Protein AF-A0A0F5JYN5-F1 (afdb_monomer_lite)

Organism: NCBI:txid28092

pLDDT: mean 72.61, std 25.74, range [27.5, 98.75]

InterPro domains:
  IPR032466 Metal-dependent hydrolase [SSF51556] (352-602)

Structure (mmCIF, N/CA/C/O backbone):
data_AF-A0A0F5JYN5-F1
#
_entry.id   AF-A0A0F5JYN5-F1
#
loop_
_atom_site.group_PDB
_atom_site.id
_atom_site.type_symbol
_atom_site.label_atom_id
_atom_site.label_alt_id
_atom_site.label_comp_id
_atom_site.label_asym_id
_atom_site.label_entity_id
_atom_site.label_seq_id
_atom_site.pdbx_PDB_ins_code
_atom_site.Cartn_x
_atom_site.Cartn_y
_atom_site.Cartn_z
_atom_site.occupancy
_atom_site.B_iso_or_equiv
_atom_site.auth_seq_id
_atom_site.auth_comp_id
_atom_site.auth_asym_id
_atom_site.auth_atom_id
_atom_site.pdbx_PDB_model_num
ATOM 1 N N . MET A 1 1 ? -49.244 7.579 23.913 1.00 41.03 1 MET A N 1
ATOM 2 C CA . MET A 1 1 ? -48.327 8.165 24.917 1.00 41.03 1 MET A CA 1
ATOM 3 C C . MET A 1 1 ? -47.803 9.490 24.381 1.00 41.03 1 MET A C 1
ATOM 5 O O . MET A 1 1 ? -47.460 9.517 23.202 1.00 41.03 1 MET A O 1
ATOM 9 N N . PRO A 1 2 ? -47.861 10.590 25.153 1.00 41.78 2 PRO A N 1
ATOM 10 C CA . PRO A 1 2 ? -47.891 11.929 24.580 1.00 41.78 2 PRO A CA 1
ATOM 11 C C . PRO A 1 2 ? -46.562 12.695 24.645 1.00 41.78 2 PRO A C 1
ATOM 13 O O . PRO A 1 2 ? -45.692 12.461 25.478 1.00 41.78 2 PRO A O 1
ATOM 16 N N . ARG A 1 3 ? -46.496 13.661 23.725 1.00 39.25 3 ARG A N 1
ATOM 17 C CA . ARG A 1 3 ? -45.529 14.746 23.528 1.00 39.25 3 ARG A CA 1
ATOM 18 C C . ARG A 1 3 ? -45.316 15.572 24.810 1.00 39.25 3 ARG A C 1
ATOM 20 O O . ARG A 1 3 ? -46.215 16.316 25.185 1.00 39.25 3 ARG A O 1
ATOM 27 N N . ALA A 1 4 ? -44.139 15.489 25.439 1.00 36.19 4 ALA A N 1
ATOM 28 C CA . ALA A 1 4 ? -43.775 16.363 26.569 1.00 36.19 4 ALA A CA 1
ATOM 29 C C . ALA A 1 4 ? -42.254 16.536 26.814 1.00 36.19 4 ALA A C 1
ATOM 31 O O . ALA A 1 4 ? -41.849 16.733 27.952 1.00 36.19 4 ALA A O 1
ATOM 32 N N . TRP A 1 5 ? -41.395 16.485 25.785 1.00 35.19 5 TRP A N 1
ATOM 33 C CA . TRP A 1 5 ? -39.931 16.611 25.981 1.00 35.19 5 TRP A CA 1
ATOM 34 C C . TRP A 1 5 ? -39.220 17.698 25.158 1.00 35.19 5 TRP A C 1
ATOM 36 O O . TRP A 1 5 ? -37.997 17.753 25.151 1.00 35.19 5 TRP A O 1
ATOM 46 N N . LEU A 1 6 ? -39.951 18.628 24.527 1.00 33.38 6 LEU A N 1
ATOM 47 C CA . LEU A 1 6 ? -39.333 19.715 23.741 1.00 33.38 6 LEU A CA 1
ATOM 48 C C . LEU A 1 6 ? -39.354 21.112 24.393 1.00 33.38 6 LEU A C 1
ATOM 50 O O . LEU A 1 6 ? -38.945 22.079 23.758 1.00 33.38 6 LEU A O 1
ATOM 54 N N . ALA A 1 7 ? -39.789 21.246 25.650 1.00 34.06 7 ALA A N 1
ATOM 55 C CA . ALA A 1 7 ? -39.958 22.557 26.296 1.00 34.06 7 ALA A CA 1
ATOM 56 C C . ALA A 1 7 ? -38.874 22.938 27.329 1.00 34.06 7 ALA A C 1
ATOM 58 O O . ALA A 1 7 ? -38.901 24.055 27.836 1.00 34.06 7 ALA A O 1
ATOM 59 N N . VAL A 1 8 ? -37.898 22.070 27.626 1.00 37.28 8 VAL A N 1
ATOM 60 C CA . VAL A 1 8 ? -36.888 22.336 28.680 1.00 37.28 8 VAL A CA 1
ATOM 61 C C . VAL A 1 8 ? -35.520 22.769 28.120 1.00 37.28 8 VAL A C 1
ATOM 63 O O . VAL A 1 8 ? -34.745 23.411 28.818 1.00 37.28 8 VAL A O 1
ATOM 66 N N . ALA A 1 9 ? -35.244 22.561 26.829 1.00 33.84 9 ALA A N 1
ATOM 67 C CA . ALA A 1 9 ? -33.929 22.855 26.238 1.00 33.84 9 ALA A CA 1
ATOM 68 C C . ALA A 1 9 ? -33.744 24.290 25.688 1.00 33.84 9 ALA A C 1
ATOM 70 O O . ALA A 1 9 ? -32.708 24.590 25.104 1.00 33.84 9 ALA A O 1
ATOM 71 N N . ARG A 1 10 ? -34.713 25.204 25.857 1.00 33.94 10 ARG A N 1
ATOM 72 C CA . ARG A 1 10 ? -34.653 26.572 25.284 1.00 33.94 10 ARG A CA 1
ATOM 73 C C . ARG A 1 10 ? -34.432 27.710 26.288 1.00 33.94 10 ARG A C 1
ATOM 75 O O . ARG A 1 10 ? -34.607 28.868 25.928 1.00 33.94 10 ARG A O 1
ATOM 82 N N . ARG A 1 11 ? -34.022 27.422 27.530 1.00 31.64 11 ARG A N 1
ATOM 83 C CA . ARG A 1 11 ? -33.855 28.457 28.576 1.00 31.64 11 ARG A CA 1
ATOM 84 C C . ARG A 1 11 ? -32.446 28.614 29.164 1.00 31.64 11 ARG A C 1
ATOM 86 O O . ARG A 1 11 ? -32.317 29.251 30.199 1.00 31.64 11 ARG A O 1
ATOM 93 N N . ALA A 1 12 ? -31.409 28.094 28.502 1.00 33.03 12 ALA A N 1
ATOM 94 C CA . ALA A 1 12 ? -30.018 28.188 28.977 1.00 33.03 12 ALA A CA 1
ATOM 95 C C . ALA A 1 12 ? -29.054 28.978 28.062 1.00 33.03 12 ALA A C 1
ATOM 97 O O . ALA A 1 12 ? -27.870 29.051 28.359 1.00 33.03 12 ALA A O 1
ATOM 98 N N . TYR A 1 13 ? -29.534 29.611 26.987 1.00 31.55 13 TYR A N 1
ATOM 99 C CA . TYR A 1 13 ? -28.702 30.434 26.094 1.00 31.55 13 TYR A CA 1
ATOM 100 C C . TYR A 1 13 ? -29.310 31.827 25.916 1.00 31.55 13 TYR A C 1
ATOM 102 O O . TYR A 1 13 ? -29.898 32.127 24.882 1.00 31.55 13 TYR A O 1
ATOM 110 N N . ALA A 1 14 ? -29.229 32.663 26.954 1.00 34.47 14 ALA A N 1
ATOM 111 C CA . ALA A 1 14 ? -29.527 34.093 26.849 1.00 34.47 14 ALA A CA 1
ATOM 112 C C . ALA A 1 14 ? -29.000 34.887 28.059 1.00 34.47 14 ALA A C 1
ATOM 114 O O . ALA A 1 14 ? -29.794 35.478 28.782 1.00 34.47 14 ALA A O 1
ATOM 115 N N . THR A 1 15 ? -27.680 34.930 28.271 1.00 31.70 15 THR A N 1
ATOM 116 C CA . THR A 1 15 ? -27.050 36.017 29.049 1.00 31.70 15 THR A CA 1
ATOM 117 C C . THR A 1 15 ? -25.537 36.041 28.836 1.00 31.70 15 THR A C 1
ATOM 119 O O . THR A 1 15 ? -24.828 35.223 29.408 1.00 31.70 15 THR A O 1
ATOM 122 N N . ALA A 1 16 ? -25.076 36.976 27.998 1.00 30.36 16 ALA A N 1
ATOM 123 C CA . ALA A 1 16 ? -23.826 37.751 28.101 1.00 30.36 16 ALA A CA 1
ATOM 124 C C . ALA A 1 16 ? -23.406 38.231 26.700 1.00 30.36 16 ALA A C 1
ATOM 126 O O . ALA A 1 16 ? -22.557 37.639 26.044 1.00 30.36 16 ALA A O 1
ATOM 127 N N . VAL A 1 17 ? -24.022 39.321 26.239 1.00 31.61 17 VAL A N 1
ATOM 128 C CA . VAL A 1 17 ? -23.452 40.171 25.188 1.00 31.61 17 VAL A CA 1
ATOM 129 C C . VAL A 1 17 ? -23.058 41.471 25.877 1.00 31.61 17 VAL A C 1
ATOM 131 O O . VAL A 1 17 ? -23.923 42.189 26.374 1.00 31.61 17 VAL A O 1
ATOM 134 N N . VAL A 1 18 ? -21.757 41.745 25.935 1.00 33.84 18 VAL A N 1
ATOM 135 C CA . VAL A 1 18 ? -21.188 43.055 26.280 1.00 33.84 18 VAL A CA 1
ATOM 136 C C . VAL A 1 18 ? -20.337 43.482 25.078 1.00 33.84 18 VAL A C 1
ATOM 138 O O . VAL A 1 18 ? -19.589 42.650 24.561 1.00 33.84 18 VAL A O 1
ATOM 141 N N . PRO A 1 19 ? -20.470 44.722 24.577 1.00 37.53 19 PRO A N 1
ATOM 142 C CA . PRO A 1 19 ? -19.795 45.153 23.359 1.00 37.53 19 PRO A CA 1
ATOM 143 C C . PRO A 1 19 ? -18.323 45.494 23.627 1.00 37.53 19 PRO A C 1
ATOM 145 O O . PRO A 1 19 ? -18.004 46.169 24.604 1.00 37.53 19 PRO A O 1
ATOM 148 N N . LEU A 1 20 ? -17.430 45.068 22.731 1.00 30.55 20 LEU A N 1
ATOM 149 C CA . LEU A 1 20 ? -16.035 45.510 22.703 1.00 30.55 20 LEU A CA 1
ATOM 150 C C . LEU A 1 20 ? -15.944 46.864 21.989 1.00 30.55 20 LEU A C 1
ATOM 152 O O . LEU A 1 20 ? -16.206 46.960 20.790 1.00 30.55 20 LEU A O 1
ATOM 156 N N . SER A 1 21 ? -15.565 47.903 22.735 1.00 31.53 21 SER A N 1
ATOM 157 C CA . SER A 1 21 ? -15.118 49.184 22.191 1.00 31.53 21 SER A CA 1
ATOM 158 C C . SER A 1 21 ? -13.623 49.134 21.887 1.00 31.53 21 SER A C 1
ATOM 160 O O . SER A 1 21 ? -12.821 48.708 22.716 1.00 31.53 21 SER A O 1
ATOM 162 N N . THR A 1 22 ? -13.253 49.634 20.717 1.00 39.59 22 THR A N 1
ATOM 163 C CA . THR A 1 22 ? -11.879 49.876 20.283 1.00 39.59 22 THR A CA 1
ATOM 164 C C . THR A 1 22 ? -11.252 51.050 21.035 1.00 39.59 22 THR A C 1
ATOM 166 O O . THR A 1 22 ? -11.734 52.177 20.920 1.00 39.59 22 THR A O 1
ATOM 169 N N . SER A 1 23 ? -10.123 50.823 21.700 1.00 29.97 23 SER A N 1
ATOM 170 C CA . SER A 1 23 ? -9.109 51.861 21.901 1.00 29.97 23 SER A CA 1
ATOM 171 C C . SER A 1 23 ? -7.734 51.221 22.048 1.00 29.97 23 SER A C 1
ATOM 173 O O . SER A 1 23 ? -7.504 50.425 22.957 1.00 29.97 23 SER A O 1
ATOM 175 N N . ALA A 1 24 ? -6.842 51.581 21.130 1.00 38.59 24 ALA A N 1
ATOM 176 C CA . ALA A 1 24 ? -5.412 51.375 21.247 1.00 38.59 24 ALA A CA 1
ATOM 177 C C . ALA A 1 24 ? -4.885 52.096 22.494 1.00 38.59 24 ALA A C 1
ATOM 179 O O . ALA A 1 24 ? -5.260 53.244 22.726 1.00 38.59 24 ALA A O 1
ATOM 180 N N . ASN A 1 25 ? -4.028 51.430 23.266 1.00 30.36 25 ASN A N 1
ATOM 181 C CA . ASN A 1 25 ? -2.954 52.075 24.011 1.00 30.36 25 ASN A CA 1
ATOM 182 C C . ASN A 1 25 ? -1.874 51.058 24.397 1.00 30.36 25 ASN A C 1
ATOM 184 O O . ASN A 1 25 ? -2.137 49.881 24.633 1.00 30.36 25 ASN A O 1
ATOM 188 N N . GLU A 1 26 ? -0.661 51.588 24.379 1.00 36.28 26 GLU A N 1
ATOM 189 C CA . GLU A 1 26 ? 0.665 51.015 24.582 1.00 36.28 26 GLU A CA 1
ATOM 190 C C . GLU A 1 26 ? 0.765 50.003 25.737 1.00 36.28 26 GLU A C 1
ATOM 192 O O . GLU A 1 26 ? 0.275 50.245 26.841 1.00 36.28 26 GLU A O 1
ATOM 197 N N . MET A 1 27 ? 1.465 48.886 25.496 1.00 30.45 27 MET A N 1
ATOM 198 C CA . MET A 1 27 ? 1.928 47.984 26.556 1.00 30.45 27 MET A CA 1
ATOM 199 C C . MET A 1 27 ? 3.419 48.216 26.848 1.00 30.45 27 MET A C 1
ATOM 201 O O . MET A 1 27 ? 4.214 48.271 25.907 1.00 30.45 27 MET A O 1
ATOM 205 N N . PRO A 1 28 ? 3.816 48.317 28.130 1.00 32.59 28 PRO A N 1
ATOM 206 C CA . PRO A 1 28 ? 5.208 48.441 28.535 1.00 32.59 28 PRO A CA 1
ATOM 207 C C . PRO A 1 28 ? 5.924 47.083 28.518 1.00 32.59 28 PRO A C 1
ATOM 209 O O . PRO A 1 28 ? 5.361 46.045 28.869 1.00 32.59 28 PRO A O 1
ATOM 212 N N . SER A 1 29 ? 7.199 47.119 28.136 1.00 33.44 29 SER A N 1
ATOM 213 C CA . SER A 1 29 ? 8.157 46.020 28.240 1.00 33.44 29 SER A CA 1
ATOM 214 C C . SER A 1 29 ? 8.358 45.610 29.701 1.00 33.44 29 SER A C 1
ATOM 216 O O . SER A 1 29 ? 8.851 46.412 30.495 1.00 33.44 29 SER A O 1
ATOM 218 N N . ASN A 1 30 ? 8.035 44.363 30.040 1.00 31.39 30 ASN A N 1
ATOM 219 C CA . ASN A 1 30 ? 8.479 43.743 31.284 1.00 31.39 30 ASN A CA 1
ATOM 220 C C . ASN A 1 30 ? 9.512 42.661 30.972 1.00 31.39 30 ASN A C 1
ATOM 222 O O . ASN A 1 30 ? 9.184 41.594 30.452 1.00 31.39 30 ASN A O 1
ATOM 226 N N . ASP A 1 31 ? 10.757 42.973 31.330 1.00 33.75 31 ASP A N 1
ATOM 227 C CA . ASP A 1 31 ? 11.846 42.024 31.521 1.00 33.75 31 ASP A CA 1
ATOM 228 C C . ASP A 1 31 ? 11.434 40.967 32.547 1.00 33.75 31 ASP A C 1
ATOM 230 O O . ASP A 1 31 ? 11.180 41.269 33.716 1.00 33.75 31 ASP A O 1
ATOM 234 N N . MET A 1 32 ? 11.403 39.708 32.119 1.00 27.91 32 MET A N 1
ATOM 235 C CA . MET A 1 32 ? 11.243 38.571 33.013 1.00 27.91 32 MET A CA 1
ATOM 236 C C . MET A 1 32 ? 12.574 37.823 33.087 1.00 27.91 32 MET A C 1
ATOM 238 O O . MET A 1 32 ? 12.949 37.074 32.187 1.00 27.91 32 MET A O 1
ATOM 242 N N . GLN A 1 33 ? 13.300 38.065 34.180 1.00 30.16 33 GLN A N 1
ATOM 243 C CA . GLN A 1 33 ? 14.500 37.323 34.555 1.00 30.16 33 GLN A CA 1
ATOM 244 C C . GLN A 1 33 ? 14.150 35.847 34.777 1.00 30.16 33 GLN A C 1
ATOM 246 O O . GLN A 1 33 ? 13.391 35.502 35.685 1.00 30.16 33 GLN A O 1
ATOM 251 N N . VAL A 1 34 ? 14.735 34.976 33.958 1.00 30.58 34 VAL A N 1
ATOM 252 C CA . VAL A 1 34 ? 14.704 33.525 34.149 1.00 30.58 34 VAL A CA 1
ATOM 253 C C . VAL A 1 34 ? 15.624 33.184 35.320 1.00 30.58 34 VAL A C 1
ATOM 255 O O . VAL A 1 34 ? 16.827 33.436 35.276 1.00 30.58 34 VAL A O 1
ATOM 258 N N . ARG A 1 35 ? 15.044 32.634 36.392 1.00 29.48 35 ARG A N 1
ATOM 259 C CA . ARG A 1 35 ? 15.797 32.013 37.484 1.00 29.48 35 ARG A CA 1
ATOM 260 C C . ARG A 1 35 ? 16.187 30.601 37.071 1.00 29.48 35 ARG A C 1
ATOM 262 O O . ARG A 1 35 ? 15.329 29.762 36.820 1.00 29.48 35 ARG A O 1
ATOM 269 N N . ASP A 1 36 ? 17.492 30.394 37.038 1.00 30.95 36 ASP A N 1
ATOM 270 C CA . ASP A 1 36 ? 18.176 29.129 36.833 1.00 30.95 36 ASP A CA 1
ATOM 271 C C . ASP A 1 36 ? 17.973 28.236 38.071 1.00 30.95 36 ASP A C 1
ATOM 273 O O . ASP A 1 36 ? 18.431 28.560 39.171 1.00 30.95 36 ASP A O 1
ATOM 277 N N . THR A 1 37 ? 17.221 27.143 37.932 1.00 30.75 37 THR A N 1
ATOM 278 C CA . THR A 1 37 ? 17.113 26.100 38.963 1.00 30.75 37 THR A CA 1
ATOM 279 C C . THR A 1 37 ? 17.838 24.862 38.469 1.00 30.75 37 THR A C 1
ATOM 281 O O . THR A 1 37 ? 17.244 23.985 37.841 1.00 30.75 37 THR A O 1
ATOM 284 N N . GLY A 1 38 ? 19.139 24.814 38.753 1.00 28.91 38 GLY A N 1
ATOM 285 C CA . GLY A 1 38 ? 19.976 23.649 38.523 1.00 28.91 38 GLY A CA 1
ATOM 286 C C . GLY A 1 38 ? 19.460 22.432 39.291 1.00 28.91 38 GLY A C 1
ATOM 287 O O . GLY A 1 38 ? 19.357 22.449 40.517 1.00 28.91 38 GLY A O 1
ATOM 288 N N . VAL A 1 39 ? 19.171 21.363 38.553 1.00 29.72 39 VAL A N 1
ATOM 289 C CA . VAL A 1 39 ? 19.076 20.002 39.083 1.00 29.72 39 VAL A CA 1
ATOM 290 C C . VAL A 1 39 ? 20.110 19.174 38.333 1.00 29.72 39 VAL A C 1
ATOM 292 O O . VAL A 1 39 ? 19.912 18.749 37.198 1.00 29.72 39 VAL A O 1
ATOM 295 N N . GLN A 1 40 ? 21.253 19.018 38.987 1.00 27.50 40 GLN A N 1
ATOM 296 C CA . GLN A 1 40 ? 22.358 18.157 38.602 1.00 27.50 40 GLN A CA 1
ATOM 297 C C . GLN A 1 40 ? 21.971 16.717 38.974 1.00 27.50 40 GLN A C 1
ATOM 299 O O . GLN A 1 40 ? 21.629 16.451 40.125 1.00 27.50 40 GLN A O 1
ATOM 304 N N . THR A 1 41 ? 21.964 15.800 38.006 1.00 32.44 41 THR A N 1
ATOM 305 C CA . THR A 1 41 ? 21.811 14.362 38.275 1.00 32.44 41 THR A CA 1
ATOM 306 C C . THR A 1 41 ? 23.110 13.662 37.909 1.00 32.44 41 THR A C 1
ATOM 308 O O . THR A 1 41 ? 23.412 13.441 36.740 1.00 32.44 41 THR A O 1
ATOM 311 N N . ASP A 1 42 ? 23.893 13.362 38.942 1.00 30.31 42 ASP A N 1
ATOM 312 C CA . ASP A 1 42 ? 25.077 12.519 38.866 1.00 30.31 42 ASP A CA 1
ATOM 313 C C . ASP A 1 42 ? 24.638 11.052 38.745 1.00 30.31 42 ASP A C 1
ATOM 315 O O . ASP A 1 42 ? 24.025 10.497 39.656 1.00 30.31 42 ASP A O 1
ATOM 319 N N . TRP A 1 43 ? 24.976 10.416 37.624 1.00 28.52 43 TRP A N 1
ATOM 320 C CA . TRP A 1 43 ? 25.012 8.960 37.490 1.00 28.52 43 TRP A CA 1
ATOM 321 C C . TRP A 1 43 ? 26.397 8.564 36.984 1.00 28.52 43 TRP A C 1
ATOM 323 O O . TRP A 1 43 ? 26.666 8.552 35.785 1.00 28.52 43 TRP A O 1
ATOM 333 N N . HIS A 1 44 ? 27.280 8.234 37.920 1.00 29.02 44 HIS A N 1
ATOM 334 C CA . HIS A 1 44 ? 28.488 7.469 37.656 1.00 29.02 44 HIS A CA 1
ATOM 335 C C . HIS A 1 44 ? 28.501 6.277 38.604 1.00 29.02 44 HIS A C 1
ATOM 337 O O . HIS A 1 44 ? 28.547 6.466 39.812 1.00 29.02 44 HIS A O 1
ATOM 343 N N . ASP A 1 45 ? 28.518 5.073 38.039 1.00 31.44 45 ASP A N 1
ATOM 344 C CA . ASP A 1 45 ? 29.188 3.938 38.663 1.00 31.44 45 ASP A CA 1
ATOM 345 C C . ASP A 1 45 ? 29.991 3.167 37.598 1.00 31.44 45 ASP A C 1
ATOM 347 O O . ASP A 1 45 ? 29.577 3.115 36.433 1.00 31.44 45 ASP A O 1
ATOM 351 N N . PRO A 1 46 ? 31.171 2.625 37.954 1.00 38.84 46 PRO A N 1
ATOM 352 C CA . PRO A 1 46 ? 32.176 2.165 37.004 1.00 38.84 46 PRO A CA 1
ATOM 353 C C . PRO A 1 46 ? 32.070 0.662 36.704 1.00 38.84 46 PRO A C 1
ATOM 355 O O . PRO A 1 46 ? 31.744 -0.153 37.567 1.00 38.84 46 PRO A O 1
ATOM 358 N N . LEU A 1 47 ? 32.434 0.275 35.479 1.00 35.38 47 LEU A N 1
ATOM 359 C CA . LEU A 1 47 ? 32.661 -1.124 35.106 1.00 35.38 47 LEU A CA 1
ATOM 360 C C . LEU A 1 47 ? 34.038 -1.606 35.609 1.00 35.38 47 LEU A C 1
ATOM 362 O O . LEU A 1 47 ? 35.002 -0.836 35.561 1.00 35.38 47 LEU A O 1
ATOM 366 N N . PRO A 1 48 ? 34.174 -2.869 36.058 1.00 39.34 48 PRO A N 1
ATOM 367 C CA . PRO A 1 48 ? 35.438 -3.390 36.560 1.00 39.34 48 PRO A CA 1
ATOM 368 C C . PRO A 1 48 ? 36.379 -3.785 35.415 1.00 39.34 48 PRO A C 1
ATOM 370 O O . PRO A 1 48 ? 35.995 -4.463 34.462 1.00 39.34 48 PRO A O 1
ATOM 373 N N . GLY A 1 49 ? 37.637 -3.363 35.547 1.00 30.86 49 GLY A N 1
ATOM 374 C CA . GLY A 1 49 ? 38.722 -3.664 34.621 1.00 30.86 49 GLY A CA 1
ATOM 375 C C . GLY A 1 49 ? 39.196 -5.116 34.692 1.00 30.86 49 GLY A C 1
ATOM 376 O O . GLY A 1 49 ? 39.366 -5.686 35.770 1.00 30.86 49 GLY A O 1
ATOM 377 N N . GLY A 1 50 ? 39.465 -5.684 33.518 1.00 30.66 50 GLY A N 1
ATOM 378 C CA . GLY A 1 50 ? 40.192 -6.934 33.333 1.00 30.66 50 GLY A CA 1
ATOM 379 C C . GLY A 1 50 ? 41.417 -6.690 32.457 1.00 30.66 50 GLY A C 1
ATOM 380 O O . GLY A 1 50 ? 41.285 -6.362 31.282 1.00 30.66 50 GLY A O 1
ATOM 381 N N . ASN A 1 51 ? 42.601 -6.837 33.052 1.00 35.03 51 ASN A N 1
ATOM 382 C CA . ASN A 1 51 ? 43.895 -6.840 32.375 1.00 35.03 51 ASN A CA 1
ATOM 383 C C . ASN A 1 51 ? 44.013 -8.040 31.425 1.00 35.03 51 ASN A C 1
ATOM 385 O O . ASN A 1 51 ? 43.810 -9.176 31.853 1.00 35.03 51 ASN A O 1
ATOM 389 N N . ALA A 1 52 ? 44.476 -7.808 30.199 1.00 33.75 52 ALA A N 1
ATOM 390 C CA . ALA A 1 52 ? 45.169 -8.827 29.422 1.00 33.75 52 ALA A CA 1
ATOM 391 C C . ALA A 1 52 ? 46.258 -8.174 28.561 1.00 33.75 52 ALA A C 1
ATOM 393 O O . ALA A 1 52 ? 46.020 -7.253 27.787 1.00 33.75 52 ALA A O 1
ATOM 394 N N . SER A 1 53 ? 47.465 -8.660 28.798 1.00 32.72 53 SER A N 1
ATOM 395 C CA . SER A 1 53 ? 48.765 -8.317 28.240 1.00 32.72 53 SER A CA 1
ATOM 396 C C . SER A 1 53 ? 48.903 -8.568 26.734 1.00 32.72 53 SER A C 1
ATOM 398 O O . SER A 1 53 ? 48.412 -9.575 26.225 1.00 32.72 53 SER A O 1
ATOM 400 N N . GLU A 1 54 ? 49.680 -7.710 26.064 1.00 37.38 54 GLU A N 1
ATOM 401 C CA . GLU A 1 54 ? 50.343 -8.004 24.782 1.00 37.38 54 GLU A CA 1
ATOM 402 C C . GLU A 1 54 ? 51.274 -9.235 24.909 1.00 37.38 54 GLU A C 1
ATOM 404 O O . GLU A 1 54 ? 51.704 -9.562 26.023 1.00 37.38 54 GLU A O 1
ATOM 409 N N . PRO A 1 55 ? 51.631 -9.920 23.801 1.00 47.06 55 PRO A N 1
ATOM 410 C CA . PRO A 1 55 ? 52.780 -9.455 23.008 1.00 47.06 55 PRO A CA 1
ATOM 411 C C . PRO A 1 55 ? 52.715 -9.753 21.493 1.00 47.06 55 PRO A C 1
ATOM 413 O O . PRO A 1 55 ? 52.083 -10.704 21.042 1.00 47.06 55 PRO A O 1
ATOM 416 N N . GLY A 1 56 ? 53.547 -9.033 20.733 1.00 30.86 56 GLY A N 1
ATOM 417 C CA . GLY A 1 56 ? 54.419 -9.696 19.754 1.00 30.86 56 GLY A CA 1
ATOM 418 C C . GLY A 1 56 ? 54.192 -9.381 18.277 1.00 30.86 56 GLY A C 1
ATOM 419 O O . GLY A 1 56 ? 53.436 -10.048 17.582 1.00 30.86 56 GLY A O 1
ATOM 420 N N . SER A 1 57 ? 54.986 -8.438 17.775 1.00 36.03 57 SER A N 1
ATOM 421 C CA . SER A 1 57 ? 55.319 -8.250 16.363 1.00 36.03 57 SER A CA 1
ATOM 422 C C . SER A 1 57 ? 56.141 -9.419 15.797 1.00 36.03 57 SER A C 1
ATOM 424 O O . SER A 1 57 ? 57.200 -9.720 16.349 1.00 36.03 57 SER A O 1
ATOM 426 N N . VAL A 1 58 ? 55.753 -9.978 14.644 1.00 34.69 58 VAL A N 1
ATOM 427 C CA . VAL A 1 58 ? 56.672 -10.673 13.719 1.00 34.69 58 VAL A CA 1
ATOM 428 C C . VAL A 1 58 ? 56.269 -10.376 12.271 1.00 34.69 58 VAL A C 1
ATOM 430 O O . VAL A 1 58 ? 55.120 -10.541 11.870 1.00 34.69 58 VAL A O 1
ATOM 433 N N . THR A 1 59 ? 57.247 -9.915 11.499 1.00 36.97 59 THR A N 1
ATOM 434 C CA . THR A 1 59 ? 57.243 -9.691 10.051 1.00 36.97 59 THR A CA 1
ATOM 435 C C . THR A 1 59 ? 57.576 -10.982 9.287 1.00 36.97 59 THR A C 1
ATOM 437 O O . THR A 1 59 ? 58.410 -11.745 9.758 1.00 36.97 59 THR A O 1
ATOM 440 N N . GLN A 1 60 ? 56.986 -11.192 8.095 1.00 32.75 60 GLN A N 1
ATOM 441 C CA . GLN A 1 60 ? 57.653 -11.575 6.822 1.00 32.75 60 GLN A CA 1
ATOM 442 C C . GLN A 1 60 ? 56.681 -12.160 5.764 1.00 32.75 60 GLN A C 1
ATOM 444 O O . GLN A 1 60 ? 56.126 -13.239 5.918 1.00 32.75 60 GLN A O 1
ATOM 449 N N . SER A 1 61 ? 56.511 -11.389 4.683 1.00 33.22 61 SER A N 1
ATOM 450 C CA . SER A 1 61 ? 56.587 -11.720 3.240 1.00 33.22 61 SER A CA 1
ATOM 451 C C . SER A 1 61 ? 56.256 -13.113 2.646 1.00 33.22 61 SER A C 1
ATOM 453 O O . SER A 1 61 ? 56.855 -14.117 3.016 1.00 33.22 61 SER A O 1
ATOM 455 N N . ALA A 1 62 ? 55.537 -13.030 1.503 1.00 34.31 62 ALA A N 1
ATOM 456 C CA . ALA A 1 62 ? 55.635 -13.799 0.231 1.00 34.31 62 ALA A CA 1
ATOM 457 C C . ALA A 1 62 ? 54.438 -14.739 -0.137 1.00 34.31 62 ALA A C 1
ATOM 459 O O . ALA A 1 62 ? 53.608 -15.025 0.722 1.00 34.31 62 ALA A O 1
ATOM 460 N N . PRO A 1 63 ? 54.224 -15.091 -1.431 1.00 44.38 63 PRO A N 1
ATOM 461 C CA . PRO A 1 63 ? 52.976 -14.829 -2.159 1.00 44.38 63 PRO A CA 1
ATOM 462 C C . PRO A 1 63 ? 52.110 -16.080 -2.407 1.00 44.38 63 PRO A C 1
ATOM 464 O O . PRO A 1 63 ? 52.598 -17.207 -2.424 1.00 44.38 63 PRO A O 1
ATOM 467 N N . ARG A 1 64 ? 50.806 -15.873 -2.641 1.00 33.22 64 ARG A N 1
ATOM 468 C CA . ARG A 1 64 ? 49.857 -16.924 -3.042 1.00 33.22 64 ARG A CA 1
ATOM 469 C C . ARG A 1 64 ? 49.658 -16.917 -4.555 1.00 33.22 64 ARG A C 1
ATOM 471 O O . ARG A 1 64 ? 49.003 -16.020 -5.075 1.00 33.22 64 ARG A O 1
ATOM 478 N N . ASP A 1 65 ? 50.151 -17.966 -5.200 1.00 39.31 65 ASP A N 1
ATOM 479 C CA . ASP A 1 65 ? 49.739 -18.405 -6.531 1.00 39.31 65 ASP A CA 1
ATOM 480 C C . ASP A 1 65 ? 48.982 -19.741 -6.445 1.00 39.31 65 ASP A C 1
ATOM 482 O O . ASP A 1 65 ? 49.176 -20.528 -5.519 1.00 39.31 65 ASP A O 1
ATOM 486 N N . ALA A 1 66 ? 48.178 -19.978 -7.486 1.00 33.31 66 ALA A N 1
ATOM 487 C CA . ALA A 1 66 ? 47.509 -21.220 -7.894 1.00 33.31 66 ALA A CA 1
ATOM 488 C C . ALA A 1 66 ? 46.140 -21.565 -7.261 1.00 33.31 66 ALA A C 1
ATOM 490 O O . ALA A 1 66 ? 46.013 -22.191 -6.210 1.00 33.31 66 ALA A O 1
ATOM 491 N N . ARG A 1 67 ? 45.089 -21.242 -8.032 1.00 40.34 67 ARG A N 1
ATOM 492 C CA . ARG A 1 67 ? 43.787 -21.932 -8.037 1.00 40.34 67 ARG A CA 1
ATOM 493 C C . ARG A 1 67 ? 43.949 -23.362 -8.578 1.00 40.34 67 ARG A C 1
ATOM 495 O O . ARG A 1 67 ? 44.692 -23.535 -9.544 1.00 40.34 67 ARG A O 1
ATOM 502 N N . PRO A 1 68 ? 43.140 -24.330 -8.118 1.00 41.28 68 PRO A N 1
ATOM 503 C CA . PRO A 1 68 ? 42.765 -25.472 -8.939 1.00 41.28 68 PRO A CA 1
ATOM 504 C C . PRO A 1 68 ? 41.274 -25.446 -9.313 1.00 41.28 68 PRO A C 1
ATOM 506 O O . PRO A 1 68 ? 40.400 -25.145 -8.501 1.00 41.28 68 PRO A O 1
ATOM 509 N N . SER A 1 69 ? 41.021 -25.765 -10.581 1.00 38.56 69 SER A N 1
ATOM 510 C CA . SER A 1 69 ? 39.717 -26.011 -11.210 1.00 38.56 69 SER A CA 1
ATOM 511 C C . SER A 1 69 ? 39.001 -27.251 -10.634 1.00 38.56 69 SER A C 1
ATOM 513 O O . SER A 1 69 ? 39.661 -28.111 -10.046 1.00 38.56 69 SER A O 1
ATOM 515 N N . PRO A 1 70 ? 37.671 -27.388 -10.819 1.00 45.66 70 PRO A N 1
ATOM 516 C CA . PRO A 1 70 ? 36.879 -28.468 -10.225 1.00 45.66 70 PRO A CA 1
ATOM 517 C C . PRO A 1 70 ? 36.938 -29.759 -11.061 1.00 45.66 70 PRO A C 1
ATOM 519 O O . PRO A 1 70 ? 37.106 -29.681 -12.282 1.00 45.66 70 PRO A O 1
ATOM 522 N N . PRO A 1 71 ? 36.749 -30.952 -10.463 1.00 47.94 71 PRO A N 1
ATOM 523 C CA . PRO A 1 71 ? 36.592 -32.172 -11.235 1.00 47.94 71 PRO A CA 1
ATOM 524 C C . PRO A 1 71 ? 35.134 -32.409 -11.646 1.00 47.94 71 PRO A C 1
ATOM 526 O O . PRO A 1 71 ? 34.179 -32.094 -10.935 1.00 47.94 71 PRO A O 1
ATOM 529 N N . ALA A 1 72 ? 35.022 -32.986 -12.836 1.00 33.28 72 ALA A N 1
ATOM 530 C CA . ALA A 1 72 ? 33.808 -33.310 -13.552 1.00 33.28 72 ALA A CA 1
ATOM 531 C C . ALA A 1 72 ? 33.079 -34.561 -13.028 1.00 33.28 72 ALA A C 1
ATOM 533 O O . ALA A 1 72 ? 33.652 -35.442 -12.391 1.00 33.28 72 ALA A O 1
ATOM 534 N N . ALA A 1 73 ? 31.798 -34.584 -13.399 1.00 35.72 73 ALA A N 1
ATOM 535 C CA . ALA A 1 73 ? 30.830 -35.670 -13.510 1.00 35.72 73 ALA A CA 1
ATOM 536 C C . ALA A 1 73 ? 31.320 -37.127 -13.397 1.00 35.72 73 ALA A C 1
ATOM 538 O O . ALA A 1 73 ? 32.216 -37.570 -14.114 1.00 35.72 73 ALA A O 1
ATOM 539 N N . LEU A 1 74 ? 30.550 -37.915 -12.640 1.00 35.53 74 LEU A N 1
ATOM 540 C CA . LEU A 1 74 ? 30.448 -39.364 -12.798 1.00 35.53 74 LEU A CA 1
ATOM 541 C C . LEU A 1 74 ? 28.968 -39.768 -12.833 1.00 35.53 74 LEU A C 1
ATOM 543 O O . LEU A 1 74 ? 28.220 -39.593 -11.874 1.00 35.53 74 LEU A O 1
ATOM 547 N N . GLN A 1 75 ? 28.565 -40.271 -13.999 1.00 31.88 75 GLN A N 1
ATOM 548 C CA . GLN A 1 75 ? 27.324 -40.991 -14.255 1.00 31.88 75 GLN A CA 1
ATOM 549 C C . GLN A 1 75 ? 27.438 -42.434 -13.733 1.00 31.88 75 GLN A C 1
ATOM 551 O O . GLN A 1 75 ? 28.501 -43.038 -13.859 1.00 31.88 75 GLN A O 1
ATOM 556 N N . GLY A 1 76 ? 26.316 -43.024 -13.298 1.00 31.42 76 GLY A N 1
ATOM 557 C CA . GLY A 1 76 ? 26.027 -44.431 -13.616 1.00 31.42 76 GLY A CA 1
ATOM 558 C C . GLY A 1 76 ? 25.642 -45.398 -12.484 1.00 31.42 76 GLY A C 1
ATOM 559 O O . GLY A 1 76 ? 26.513 -46.057 -11.934 1.00 31.42 76 GLY A O 1
ATOM 560 N N . LEU A 1 77 ? 24.317 -45.621 -12.369 1.00 34.06 77 LEU A N 1
ATOM 561 C CA . LEU A 1 77 ? 23.618 -46.914 -12.144 1.00 34.06 77 LEU A CA 1
ATOM 562 C C . LEU A 1 77 ? 23.590 -47.535 -10.718 1.00 34.06 77 LEU A C 1
ATOM 564 O O . LEU A 1 77 ? 24.483 -47.295 -9.918 1.00 34.06 77 LEU A O 1
ATOM 568 N N . PRO A 1 78 ? 22.662 -48.480 -10.428 1.00 42.69 78 PRO A N 1
ATOM 569 C CA . PRO A 1 78 ? 21.223 -48.485 -10.713 1.00 42.69 78 PRO A CA 1
ATOM 570 C C . PRO A 1 78 ? 20.352 -48.833 -9.476 1.00 42.69 78 PRO A C 1
ATOM 572 O O . PRO A 1 78 ? 20.820 -49.181 -8.396 1.00 42.69 78 PRO A O 1
ATOM 575 N N . SER A 1 79 ? 19.040 -48.757 -9.701 1.00 37.06 79 SER A N 1
ATOM 576 C CA . SER A 1 79 ? 17.914 -49.183 -8.863 1.00 37.06 79 SER A CA 1
ATOM 577 C C . SER A 1 79 ? 18.018 -50.588 -8.253 1.00 37.06 79 SER A C 1
ATOM 579 O O . SER A 1 79 ? 18.351 -51.517 -8.979 1.00 37.06 79 SER A O 1
ATOM 581 N N . THR A 1 80 ? 17.553 -50.746 -7.005 1.00 32.22 80 THR A N 1
ATOM 582 C CA . THR A 1 80 ? 16.506 -51.703 -6.558 1.00 32.22 80 THR A CA 1
ATOM 583 C C . THR A 1 80 ? 16.328 -51.581 -5.037 1.00 32.22 80 THR A C 1
ATOM 585 O O . THR A 1 80 ? 17.288 -51.788 -4.307 1.00 32.22 80 THR A O 1
ATOM 588 N N . ASN A 1 81 ? 15.128 -51.288 -4.530 1.00 29.88 81 ASN A N 1
ATOM 589 C CA . ASN A 1 81 ? 14.245 -52.296 -3.928 1.00 29.88 81 ASN A CA 1
ATOM 590 C C . ASN A 1 81 ? 13.105 -51.687 -3.105 1.00 29.88 81 ASN A C 1
ATOM 592 O O . ASN A 1 81 ? 13.224 -50.692 -2.397 1.00 29.88 81 ASN A O 1
ATOM 596 N N . SER A 1 82 ? 11.990 -52.384 -3.242 1.00 31.64 82 SER A N 1
ATOM 597 C CA . SER A 1 82 ? 10.705 -52.255 -2.586 1.00 31.64 82 SER A CA 1
ATOM 598 C C . SER A 1 82 ? 10.714 -52.572 -1.087 1.00 31.64 82 SER A C 1
ATOM 600 O O . SER A 1 82 ? 11.462 -53.432 -0.635 1.00 31.64 82 SER A O 1
ATOM 602 N N . ALA A 1 83 ? 9.689 -52.023 -0.426 1.00 31.09 83 ALA A N 1
ATOM 603 C CA . ALA A 1 83 ? 8.963 -52.562 0.728 1.00 31.09 83 ALA A CA 1
ATOM 604 C C . ALA A 1 83 ? 9.619 -52.478 2.120 1.00 31.09 83 ALA A C 1
ATOM 606 O O . ALA A 1 83 ? 10.478 -53.272 2.470 1.00 31.09 83 ALA A O 1
ATOM 607 N N . ALA A 1 84 ? 9.037 -51.636 2.981 1.00 30.42 84 ALA A N 1
ATOM 608 C CA . ALA A 1 84 ? 8.398 -52.099 4.216 1.00 30.42 84 ALA A CA 1
ATOM 609 C C . ALA A 1 84 ? 7.548 -50.975 4.829 1.00 30.42 84 ALA A C 1
ATOM 611 O O . ALA A 1 84 ? 8.051 -49.952 5.285 1.00 30.42 84 ALA A O 1
ATOM 612 N N . ARG A 1 85 ? 6.230 -51.193 4.854 1.00 36.53 85 ARG A N 1
ATOM 613 C CA . ARG A 1 85 ? 5.304 -50.508 5.759 1.00 36.53 85 ARG A CA 1
ATOM 614 C C . ARG A 1 85 ? 5.610 -50.976 7.179 1.00 36.53 85 ARG A C 1
ATOM 616 O O . ARG A 1 85 ? 5.455 -52.164 7.444 1.00 36.53 85 ARG A O 1
ATOM 623 N N . GLN A 1 86 ? 5.935 -50.064 8.089 1.00 29.81 86 GLN A N 1
ATOM 624 C CA . GLN A 1 86 ? 5.662 -50.254 9.512 1.00 29.81 86 GLN A CA 1
ATOM 625 C C . GLN A 1 86 ? 5.133 -48.955 10.115 1.00 29.81 86 GLN A C 1
ATOM 627 O O . GLN A 1 86 ? 5.802 -47.930 10.177 1.00 29.81 86 GLN A O 1
ATOM 632 N N . SER A 1 87 ? 3.872 -49.048 10.517 1.00 35.16 87 SER A N 1
ATOM 633 C CA . SER A 1 87 ? 3.170 -48.172 11.439 1.00 35.16 87 SER A CA 1
ATOM 634 C C . SER A 1 87 ? 3.921 -48.066 12.764 1.00 35.16 87 SER A C 1
ATOM 636 O O . SER A 1 87 ? 4.194 -49.093 13.388 1.00 35.16 87 SER A O 1
ATOM 638 N N . VAL A 1 88 ? 4.158 -46.846 13.240 1.00 33.00 88 VAL A N 1
ATOM 639 C CA . VAL A 1 88 ? 4.414 -46.603 14.662 1.00 33.00 88 VAL A CA 1
ATOM 640 C C . VAL A 1 88 ? 3.445 -45.538 15.142 1.00 33.00 88 VAL A C 1
ATOM 642 O O . VAL A 1 88 ? 3.618 -44.340 14.937 1.00 33.00 88 VAL A O 1
ATOM 645 N N . ASP A 1 89 ? 2.403 -46.058 15.769 1.00 33.62 89 ASP A N 1
ATOM 646 C CA . ASP A 1 89 ? 1.511 -45.390 16.693 1.00 33.62 89 ASP A CA 1
ATOM 647 C C . ASP A 1 89 ? 2.338 -44.943 17.916 1.00 33.62 89 ASP A C 1
ATOM 649 O O . ASP A 1 89 ? 2.986 -45.763 18.574 1.00 33.62 89 ASP A O 1
ATOM 653 N N . ARG A 1 90 ? 2.381 -43.639 18.205 1.00 32.22 90 ARG A N 1
ATOM 654 C CA . ARG A 1 90 ? 2.896 -43.118 19.480 1.00 32.22 90 ARG A CA 1
ATOM 655 C C . ARG A 1 90 ? 1.822 -42.272 20.134 1.00 32.22 90 ARG A C 1
ATOM 657 O O . ARG A 1 90 ? 1.706 -41.067 19.939 1.00 32.22 90 ARG A O 1
ATOM 664 N N . THR A 1 91 ? 1.048 -42.984 20.936 1.00 32.28 91 THR A N 1
ATOM 665 C CA . THR A 1 91 ? 0.070 -42.491 21.887 1.00 32.28 91 THR A CA 1
ATOM 666 C C . THR A 1 91 ? 0.669 -41.522 22.900 1.00 32.28 91 THR A C 1
ATOM 668 O O . THR A 1 91 ? 1.667 -41.792 23.568 1.00 32.28 91 THR A O 1
ATOM 671 N N . SER A 1 92 ? -0.070 -40.434 23.070 1.00 34.31 92 SER A N 1
ATOM 672 C CA . SER A 1 92 ? -0.154 -39.566 24.235 1.00 34.31 92 SER A CA 1
ATOM 673 C C . SER A 1 92 ? -0.214 -40.338 25.558 1.00 34.31 92 SER A C 1
ATOM 675 O O . SER A 1 92 ? -1.163 -41.086 25.801 1.00 34.31 92 SER A O 1
ATOM 677 N N . THR A 1 93 ? 0.724 -40.101 26.475 1.00 32.41 93 THR A N 1
ATOM 678 C CA . THR A 1 93 ? 0.530 -40.392 27.906 1.00 32.41 93 THR A CA 1
ATOM 679 C C . THR A 1 93 ? 1.401 -39.468 28.755 1.00 32.41 93 THR A C 1
ATOM 681 O O . THR A 1 93 ? 2.473 -39.855 29.193 1.00 32.41 93 THR A O 1
ATOM 684 N N . GLN A 1 94 ? 0.944 -38.236 28.999 1.00 32.91 94 GLN A N 1
ATOM 685 C CA . GLN A 1 94 ? 1.376 -37.427 30.149 1.00 32.91 94 GLN A CA 1
ATOM 686 C C . GLN A 1 94 ? 0.409 -36.251 30.356 1.00 32.91 94 GLN A C 1
ATOM 688 O O . GLN A 1 94 ? 0.634 -35.146 29.882 1.00 32.91 94 GLN A O 1
ATOM 693 N N . ARG A 1 95 ? -0.720 -36.516 31.028 1.00 34.81 95 ARG A N 1
ATOM 694 C CA . ARG A 1 95 ? -1.530 -35.535 31.787 1.00 34.81 95 ARG A CA 1
ATOM 695 C C . ARG A 1 95 ? -2.691 -36.257 32.479 1.00 34.81 95 ARG A C 1
ATOM 697 O O . ARG A 1 95 ? -3.838 -36.198 32.053 1.00 34.81 95 ARG A O 1
ATOM 704 N N . ARG A 1 96 ? -2.382 -36.981 33.555 1.00 34.25 96 ARG A N 1
ATOM 705 C CA . ARG A 1 96 ? -3.356 -37.363 34.590 1.00 34.25 96 ARG A CA 1
ATOM 706 C C . ARG A 1 96 ? -2.647 -37.435 35.933 1.00 34.25 96 ARG A C 1
ATOM 708 O O . ARG A 1 96 ? -2.236 -38.504 36.355 1.00 34.25 96 ARG A O 1
ATOM 715 N N . GLN A 1 97 ? -2.521 -36.292 36.588 1.00 34.84 97 GLN A N 1
ATOM 716 C CA . GLN A 1 97 ? -2.420 -36.172 38.039 1.00 34.84 97 GLN A CA 1
ATOM 717 C C . GLN A 1 97 ? -2.797 -34.725 38.383 1.00 34.84 97 GLN A C 1
ATOM 719 O O . GLN A 1 97 ? -2.374 -33.820 37.675 1.00 34.84 97 GLN A O 1
ATOM 724 N N . PHE A 1 98 ? -3.624 -34.563 39.420 1.00 33.84 98 PHE A N 1
ATOM 725 C CA . PHE A 1 98 ? -4.361 -33.364 39.867 1.00 33.84 98 PHE A CA 1
ATOM 726 C C . PHE A 1 98 ? -5.802 -33.206 39.365 1.00 33.84 98 PHE A C 1
ATOM 728 O O . PHE A 1 98 ? -6.096 -32.265 38.651 1.00 33.84 98 PHE A O 1
ATOM 735 N N . VAL A 1 99 ? -6.710 -34.082 39.823 1.00 32.66 99 VAL A N 1
ATOM 736 C CA . VAL A 1 99 ? -8.016 -33.684 40.405 1.00 32.66 99 VAL A CA 1
ATOM 737 C C . VAL A 1 99 ? -8.482 -34.814 41.339 1.00 32.66 99 VAL A C 1
ATOM 739 O O . VAL A 1 99 ? -8.972 -35.842 40.878 1.00 32.66 99 VAL A O 1
ATOM 742 N N . ARG A 1 100 ? -8.333 -34.641 42.657 1.00 32.78 100 ARG A N 1
ATOM 743 C CA . ARG A 1 100 ? -9.154 -35.321 43.679 1.00 32.78 100 ARG A CA 1
ATOM 744 C C . ARG A 1 100 ? -8.970 -34.621 45.028 1.00 32.78 100 ARG A C 1
ATOM 746 O O . ARG A 1 100 ? -8.054 -34.955 45.763 1.00 32.78 100 ARG A O 1
ATOM 753 N N . ALA A 1 101 ? -9.838 -33.652 45.317 1.00 34.91 101 ALA A N 1
ATOM 754 C CA . ALA A 1 101 ? -10.295 -33.305 46.667 1.00 34.91 101 ALA A CA 1
ATOM 755 C C . ALA A 1 101 ? -11.354 -32.190 46.585 1.00 34.91 101 ALA A C 1
ATOM 757 O O . ALA A 1 101 ? -10.993 -31.025 46.472 1.00 34.91 101 ALA A O 1
ATOM 758 N N . SER A 1 102 ? -12.638 -32.566 46.619 1.00 31.45 102 SER A N 1
ATOM 759 C CA . SER A 1 102 ? -13.723 -31.881 47.354 1.00 31.45 102 SER A CA 1
ATOM 760 C C . SER A 1 102 ? -15.089 -32.390 46.873 1.00 31.45 102 SER A C 1
ATOM 762 O O . SER A 1 102 ? -15.713 -31.870 45.956 1.00 31.45 102 SER A O 1
ATOM 764 N N . THR A 1 103 ? -15.579 -33.455 47.503 1.00 40.69 103 THR A N 1
ATOM 765 C CA . THR A 1 103 ? -17.016 -33.752 47.516 1.00 40.69 103 THR A CA 1
ATOM 766 C C . THR A 1 103 ? -17.635 -32.901 48.619 1.00 40.69 103 THR A C 1
ATOM 768 O O . THR A 1 103 ? -17.580 -33.273 49.790 1.00 40.69 103 THR A O 1
ATOM 771 N N . GLY A 1 104 ? -18.136 -31.728 48.238 1.00 34.34 104 GLY A N 1
ATOM 772 C CA . GLY A 1 104 ? -18.942 -30.844 49.073 1.00 34.34 104 GLY A CA 1
ATOM 773 C C . GLY A 1 104 ? -20.332 -30.694 48.461 1.00 34.34 104 GLY A C 1
ATOM 774 O O . GLY A 1 104 ? -20.465 -30.478 47.260 1.00 34.34 104 GLY A O 1
ATOM 775 N N . ASP A 1 105 ? -21.330 -30.875 49.310 1.00 42.25 105 ASP A N 1
ATOM 776 C CA . ASP A 1 105 ? -22.763 -30.956 49.052 1.00 42.25 105 ASP A CA 1
ATOM 777 C C . ASP A 1 105 ? -23.314 -29.793 48.199 1.00 42.25 105 ASP A C 1
ATOM 779 O O . ASP A 1 105 ? -23.131 -28.618 48.524 1.00 42.25 105 ASP A O 1
ATOM 783 N N . ALA A 1 106 ? -23.993 -30.117 47.095 1.00 42.50 106 ALA A N 1
ATOM 784 C CA . ALA A 1 106 ? -24.534 -29.158 46.132 1.00 42.50 106 ALA A CA 1
ATOM 785 C C . ALA A 1 106 ? -26.067 -29.179 46.154 1.00 42.50 106 ALA A C 1
ATOM 787 O O . ALA A 1 106 ? -26.719 -29.630 45.213 1.00 42.50 106 ALA A O 1
ATOM 788 N N . SER A 1 107 ? -26.653 -28.646 47.223 1.00 43.81 107 SER A N 1
ATOM 789 C CA . SER A 1 107 ? -28.090 -28.378 47.287 1.00 43.81 107 SER A CA 1
ATOM 790 C C . SER A 1 107 ? -28.392 -27.066 48.013 1.00 43.81 107 SER A C 1
ATOM 792 O O . SER A 1 107 ? -29.023 -27.092 49.060 1.00 43.81 107 SER A O 1
ATOM 794 N N . ALA A 1 108 ? -27.937 -25.920 47.480 1.00 48.88 108 ALA A N 1
ATOM 795 C CA . ALA A 1 108 ? -28.530 -24.597 47.764 1.00 48.88 108 ALA A CA 1
ATOM 796 C C . ALA A 1 108 ? -27.831 -23.436 47.019 1.00 48.88 108 ALA A C 1
ATOM 798 O O . ALA A 1 108 ? -27.238 -22.594 47.674 1.00 48.88 108 ALA A O 1
ATOM 799 N N . LEU A 1 109 ? -27.907 -23.309 45.684 1.00 45.66 109 LEU A N 1
ATOM 800 C CA . LEU A 1 109 ? -27.625 -22.013 45.022 1.00 45.66 109 LEU A CA 1
ATOM 801 C C . LEU A 1 109 ? -28.448 -21.829 43.721 1.00 45.66 109 LEU A C 1
ATOM 803 O O . LEU A 1 109 ? -28.105 -22.409 42.691 1.00 45.66 109 LEU A O 1
ATOM 807 N N . PRO A 1 110 ? -29.491 -20.969 43.709 1.00 48.12 110 PRO A N 1
ATOM 808 C CA . PRO A 1 110 ? -30.343 -20.705 42.535 1.00 48.12 110 PRO A CA 1
ATOM 809 C C . PRO A 1 110 ? -29.658 -19.986 41.351 1.00 48.12 110 PRO A C 1
ATOM 811 O O . PRO A 1 110 ? -30.293 -19.750 40.323 1.00 48.12 110 PRO A O 1
ATOM 814 N N . GLY A 1 111 ? -28.383 -19.601 41.478 1.00 46.34 111 GLY A N 1
ATOM 815 C CA . GLY A 1 111 ? -27.663 -18.793 40.483 1.00 46.34 111 GLY A CA 1
ATOM 816 C C . GLY A 1 111 ? -26.957 -19.585 39.376 1.00 46.34 111 GLY A C 1
ATOM 817 O O . GLY A 1 111 ? -26.791 -19.070 38.272 1.00 46.34 111 GLY A O 1
ATOM 818 N N . TYR A 1 112 ? -26.580 -20.843 39.626 1.00 41.97 112 TYR A N 1
ATOM 819 C CA . TYR A 1 112 ? -25.719 -21.601 38.704 1.00 41.97 112 TYR A CA 1
ATOM 820 C C . TYR A 1 112 ? -26.462 -22.099 37.451 1.00 41.97 112 TYR A C 1
ATOM 822 O O . TYR A 1 112 ? -25.897 -22.133 36.361 1.00 41.97 112 TYR A O 1
ATOM 830 N N . ALA A 1 113 ? -27.762 -22.392 37.574 1.00 51.69 113 ALA A N 1
ATOM 831 C CA . ALA A 1 113 ? -28.594 -22.843 36.456 1.00 51.69 113 ALA A CA 1
ATOM 832 C C . ALA A 1 113 ? -28.886 -21.736 35.419 1.00 51.69 113 ALA A C 1
ATOM 834 O O . ALA A 1 113 ? -29.061 -22.025 34.238 1.00 51.69 113 ALA A O 1
ATOM 835 N N . ARG A 1 114 ? -28.899 -20.454 35.822 1.00 52.06 114 ARG A N 1
ATOM 836 C CA . ARG A 1 114 ? -29.113 -19.338 34.877 1.00 52.06 114 ARG A CA 1
ATOM 837 C C . ARG A 1 114 ? -27.870 -19.032 34.041 1.00 52.06 114 ARG A C 1
ATOM 839 O O . ARG A 1 114 ? -28.003 -18.647 32.880 1.00 52.06 114 ARG A O 1
ATOM 846 N N . ALA A 1 115 ? -26.675 -19.218 34.602 1.00 50.31 115 ALA A N 1
ATOM 847 C CA . ALA A 1 115 ? -25.421 -18.975 33.890 1.00 50.31 115 ALA A CA 1
ATOM 848 C C . ALA A 1 115 ? -25.185 -20.010 32.775 1.00 50.31 115 ALA A C 1
ATOM 850 O O . ALA A 1 115 ? -24.806 -19.643 31.662 1.00 50.31 115 ALA A O 1
ATOM 851 N N . THR A 1 116 ? -25.494 -21.285 33.031 1.00 58.38 116 THR A N 1
ATOM 852 C CA . THR A 1 116 ? -25.387 -22.361 32.032 1.00 58.38 116 THR A CA 1
ATOM 853 C C . THR A 1 116 ? -26.442 -22.243 30.934 1.00 58.38 116 THR A C 1
ATOM 855 O O . THR A 1 116 ? -26.129 -22.433 29.761 1.00 58.38 116 THR A O 1
ATOM 858 N N . GLN A 1 117 ? -27.667 -21.830 31.269 1.00 61.84 117 GLN A N 1
ATOM 859 C CA . GLN A 1 117 ? -28.708 -21.585 30.268 1.00 61.84 117 GLN A CA 1
ATOM 860 C C . GLN A 1 117 ? -28.389 -20.361 29.385 1.00 61.84 117 GLN A C 1
ATOM 862 O O . GLN A 1 117 ? -28.633 -20.375 28.179 1.00 61.84 117 GLN A O 1
ATOM 867 N N . SER A 1 118 ? -27.773 -19.315 29.952 1.00 61.53 118 SER A N 1
ATOM 868 C CA . SER A 1 118 ? -27.308 -18.143 29.194 1.00 61.53 118 SER A CA 1
ATOM 869 C C . SER A 1 118 ? -26.164 -18.470 28.226 1.00 61.53 118 SER A C 1
ATOM 871 O O . SER A 1 118 ? -26.135 -17.919 27.123 1.00 61.53 118 SER A O 1
ATOM 873 N N . SER A 1 119 ? -25.230 -19.356 28.597 1.00 54.47 119 SER A N 1
ATOM 874 C CA . SER A 1 119 ? -24.143 -19.758 27.692 1.00 54.47 119 SER A CA 1
ATOM 875 C C . SER A 1 119 ? -24.650 -20.655 26.560 1.00 54.47 119 SER A C 1
ATOM 877 O O . SER A 1 119 ? -24.299 -20.430 25.405 1.00 54.47 119 SER A O 1
ATOM 879 N N . GLN A 1 120 ? -25.560 -21.589 26.855 1.00 71.75 120 GLN A N 1
ATOM 880 C CA . GLN A 1 120 ? -26.187 -22.446 25.844 1.00 71.75 120 GLN A CA 1
ATOM 881 C C . GLN A 1 120 ? -27.005 -21.639 24.826 1.00 71.75 120 GLN A C 1
ATOM 883 O O . GLN A 1 120 ? -26.899 -21.879 23.623 1.00 71.75 120 GLN A O 1
ATOM 888 N N . ASN A 1 121 ? -27.752 -20.629 25.285 1.00 72.19 121 ASN A N 1
ATOM 889 C CA . ASN A 1 121 ? -28.517 -19.749 24.398 1.00 72.19 121 ASN A CA 1
ATOM 890 C C . ASN A 1 121 ? -27.611 -18.893 23.497 1.00 72.19 121 ASN A C 1
ATOM 892 O O . ASN A 1 121 ? -27.926 -18.706 22.321 1.00 72.19 121 ASN A O 1
ATOM 896 N N . ARG A 1 122 ? -26.466 -18.418 24.010 1.00 71.06 122 ARG A N 1
ATOM 897 C CA . ARG A 1 122 ? -25.474 -17.681 23.208 1.00 71.06 122 ARG A CA 1
ATOM 898 C C . ARG A 1 122 ? -24.829 -18.563 22.139 1.00 71.06 122 ARG A C 1
ATOM 900 O O . ARG A 1 122 ? -24.757 -18.148 20.984 1.00 71.06 122 ARG A O 1
ATOM 907 N N . SER A 1 123 ? -24.462 -19.798 22.479 1.00 75.75 123 SER A N 1
ATOM 908 C CA . SER A 1 123 ? -23.922 -20.758 21.507 1.00 75.75 123 SER A CA 1
ATOM 909 C C . SER A 1 123 ? -24.934 -21.107 20.409 1.00 75.75 123 SER A C 1
ATOM 911 O O . SER A 1 123 ? -24.571 -21.181 19.236 1.00 75.75 123 SER A O 1
ATOM 913 N N . ALA A 1 124 ? -26.217 -21.261 20.754 1.00 78.44 124 ALA A N 1
ATOM 914 C CA . ALA A 1 124 ? -27.273 -21.519 19.775 1.00 78.44 124 ALA A CA 1
ATOM 915 C C . ALA A 1 124 ? -27.486 -20.333 18.815 1.00 78.44 124 ALA A C 1
ATOM 917 O O . ALA A 1 124 ? -27.588 -20.529 17.602 1.00 78.44 124 ALA A O 1
ATOM 918 N N . GLN A 1 125 ? -27.489 -19.097 19.330 1.00 80.44 125 GLN A N 1
ATOM 919 C CA . GLN A 1 125 ? -27.582 -17.890 18.500 1.00 80.44 125 GLN A CA 1
ATOM 920 C C . GLN A 1 125 ? -26.377 -17.739 17.563 1.00 80.44 125 GLN A C 1
ATOM 922 O O . GLN A 1 125 ? -26.552 -17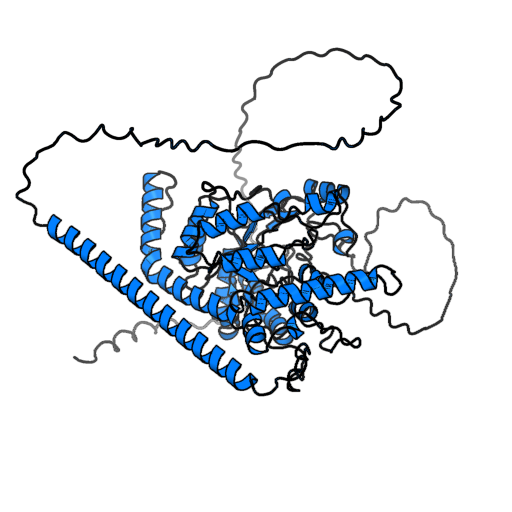.420 16.387 1.00 80.44 125 GLN A O 1
ATOM 927 N N . GLN A 1 126 ? -25.168 -18.032 18.046 1.00 77.19 126 GLN A N 1
ATOM 928 C CA . GLN A 1 126 ? -23.951 -17.975 17.238 1.00 77.19 126 GLN A CA 1
ATOM 929 C C . GLN A 1 126 ? -23.969 -19.011 16.102 1.00 77.19 126 GLN A C 1
ATOM 931 O O . GLN A 1 126 ? -23.678 -18.677 14.954 1.00 77.19 126 GLN A O 1
ATOM 936 N N . LEU A 1 127 ? -24.401 -20.247 16.379 1.00 80.75 127 LEU A N 1
ATOM 937 C CA . LEU A 1 127 ? -24.567 -21.283 15.352 1.00 80.75 127 LEU A CA 1
ATOM 938 C C . LEU A 1 127 ? -25.622 -20.904 14.304 1.00 80.75 127 LEU A C 1
ATOM 940 O O . LEU A 1 127 ? -25.439 -21.166 13.112 1.00 80.75 127 LEU A O 1
ATOM 944 N N . GLN A 1 128 ? -26.708 -20.248 14.717 1.00 86.31 128 GLN A N 1
ATOM 945 C CA . GLN A 1 128 ? -27.735 -19.783 13.788 1.00 86.31 128 GLN A CA 1
ATOM 946 C C . GLN A 1 128 ? -27.225 -18.657 12.880 1.00 86.31 128 GLN A C 1
ATOM 948 O O . GLN A 1 128 ? -27.481 -18.684 11.676 1.00 86.31 128 GLN A O 1
ATOM 953 N N . GLN A 1 129 ? -26.440 -17.717 13.413 1.00 78.25 129 GLN A N 1
ATOM 954 C CA . GLN A 1 129 ? -25.788 -16.677 12.611 1.00 78.25 129 GLN A CA 1
ATOM 955 C C . GLN A 1 129 ? -24.793 -17.265 11.598 1.00 78.25 129 GLN A C 1
ATOM 957 O O . GLN A 1 129 ? -24.772 -16.832 10.444 1.00 78.25 129 GLN A O 1
ATOM 962 N N . ILE A 1 130 ? -24.016 -18.282 11.989 1.00 76.31 130 ILE A N 1
ATOM 963 C CA . ILE A 1 130 ? -23.099 -18.997 11.084 1.00 76.31 130 ILE A CA 1
ATOM 964 C C . ILE A 1 130 ? -23.878 -19.663 9.941 1.00 76.31 130 ILE A C 1
ATOM 966 O O . ILE A 1 130 ? -23.512 -19.512 8.774 1.00 76.31 130 ILE A O 1
ATOM 970 N N . ARG A 1 131 ? -24.997 -20.338 10.244 1.00 86.06 131 ARG A N 1
ATOM 971 C CA . ARG A 1 131 ? -25.839 -20.986 9.224 1.00 86.06 131 ARG A CA 1
ATOM 972 C C . ARG A 1 131 ? -26.419 -19.979 8.222 1.00 86.06 131 ARG A C 1
ATOM 974 O O . ARG A 1 131 ? -26.394 -20.246 7.023 1.00 86.06 131 ARG A O 1
ATOM 981 N N . VAL A 1 132 ? -26.894 -18.821 8.691 1.00 83.62 132 VAL A N 1
ATOM 982 C CA . VAL A 1 132 ? -27.420 -17.753 7.818 1.00 83.62 132 VAL A CA 1
ATOM 983 C C . VAL A 1 132 ? -26.325 -17.187 6.907 1.00 83.62 132 VAL A C 1
ATOM 985 O O . VAL A 1 132 ? -26.568 -16.972 5.719 1.00 83.62 132 VAL A O 1
ATOM 988 N N . ARG A 1 133 ? -25.100 -16.996 7.421 1.00 76.44 133 ARG A N 1
ATOM 989 C CA . ARG A 1 133 ? -23.956 -16.551 6.604 1.00 76.44 133 ARG A CA 1
ATOM 990 C C . ARG A 1 133 ? -23.616 -17.556 5.501 1.00 76.44 133 ARG A C 1
ATOM 992 O O . ARG A 1 133 ? -23.494 -17.144 4.350 1.00 76.44 133 ARG A O 1
ATOM 999 N N . HIS A 1 134 ? -23.556 -18.849 5.824 1.00 75.75 134 HIS A N 1
ATOM 1000 C CA . HIS A 1 134 ? -23.322 -19.900 4.828 1.00 75.75 134 HIS A CA 1
ATOM 1001 C C . HIS A 1 134 ? -24.414 -19.939 3.750 1.00 75.75 134 HIS A C 1
ATOM 1003 O O . HIS A 1 134 ? -24.102 -20.017 2.564 1.00 75.75 134 HIS A O 1
ATOM 1009 N N . GLN A 1 135 ? -25.692 -19.834 4.129 1.00 84.00 135 GLN A N 1
ATOM 1010 C CA . GLN A 1 135 ? -26.794 -19.796 3.159 1.00 84.00 135 GLN A CA 1
ATOM 1011 C C . GLN A 1 135 ? -26.688 -18.593 2.214 1.00 84.00 135 GLN A C 1
ATOM 1013 O O . GLN A 1 135 ? -26.869 -18.746 1.006 1.00 84.00 135 GLN A O 1
ATOM 1018 N N . ARG A 1 136 ? -26.332 -17.413 2.738 1.00 78.12 136 ARG A N 1
ATOM 1019 C CA . ARG A 1 136 ? -26.124 -16.211 1.920 1.00 78.12 136 ARG A CA 1
ATOM 1020 C C . ARG A 1 136 ? -24.959 -16.388 0.942 1.00 78.12 136 ARG A C 1
ATOM 1022 O O . ARG A 1 136 ? -25.114 -16.063 -0.232 1.00 78.12 136 ARG A O 1
ATOM 1029 N N . GLN A 1 137 ? -23.838 -16.955 1.386 1.00 72.31 137 GLN A N 1
ATOM 1030 C CA . GLN A 1 137 ? -22.688 -17.238 0.517 1.00 72.31 137 GLN A CA 1
ATOM 1031 C C . GLN A 1 137 ? -23.041 -18.214 -0.612 1.00 72.31 137 GLN A C 1
ATOM 1033 O O . GLN A 1 137 ? -22.720 -17.945 -1.766 1.00 72.31 137 GLN A O 1
ATOM 1038 N N . HIS A 1 138 ? -23.779 -19.289 -0.316 1.00 81.69 138 HIS A N 1
ATOM 1039 C CA . HIS A 1 138 ? -24.253 -20.213 -1.351 1.00 81.69 138 HIS A CA 1
ATOM 1040 C C . HIS A 1 138 ? -25.198 -19.543 -2.358 1.00 81.69 138 HIS A C 1
ATOM 1042 O O . HIS A 1 138 ? -25.111 -19.830 -3.548 1.00 81.69 138 HIS A O 1
ATOM 1048 N N . SER A 1 139 ? -26.078 -18.640 -1.909 1.00 82.06 139 SER A N 1
ATOM 1049 C CA . SER A 1 139 ? -26.987 -17.925 -2.816 1.00 82.06 139 SER A CA 1
ATOM 1050 C C . SER A 1 139 ? -26.263 -16.954 -3.754 1.00 82.06 139 SER A C 1
ATOM 1052 O O . SER A 1 139 ? -26.631 -16.862 -4.920 1.00 82.06 139 SER A O 1
ATOM 1054 N N . ILE A 1 1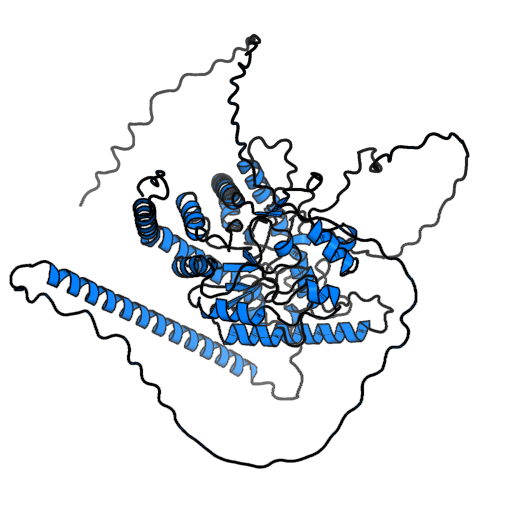40 ? -25.209 -16.285 -3.270 1.00 73.38 140 ILE A N 1
ATOM 1055 C CA . ILE A 1 140 ? -24.370 -15.392 -4.082 1.00 73.38 140 ILE A CA 1
ATOM 1056 C C . ILE A 1 140 ? -23.614 -16.212 -5.131 1.00 73.38 140 ILE A C 1
ATOM 1058 O O . ILE A 1 140 ? -23.746 -15.935 -6.318 1.00 73.38 140 ILE A O 1
ATOM 1062 N N . ALA A 1 141 ? -22.944 -17.292 -4.716 1.00 73.44 141 ALA A N 1
ATOM 1063 C CA . ALA A 1 141 ? -22.217 -18.168 -5.634 1.00 73.44 141 ALA A CA 1
ATOM 1064 C C . ALA A 1 141 ? -23.131 -18.781 -6.715 1.00 73.44 141 ALA A C 1
ATOM 1066 O O . ALA A 1 141 ? -22.733 -18.926 -7.868 1.00 73.44 141 ALA A O 1
ATOM 1067 N N . ALA A 1 142 ? -24.379 -19.120 -6.367 1.00 82.81 142 ALA A N 1
ATOM 1068 C CA . ALA A 1 142 ? -25.356 -19.623 -7.330 1.00 82.81 142 ALA A CA 1
ATOM 1069 C C . ALA A 1 142 ? -25.822 -18.548 -8.331 1.00 82.81 142 ALA A C 1
ATOM 1071 O O . ALA A 1 142 ? -26.043 -18.866 -9.500 1.00 82.81 142 ALA A O 1
ATOM 1072 N N . ALA A 1 143 ? -25.969 -17.292 -7.894 1.00 77.44 143 ALA A N 1
ATOM 1073 C CA . ALA A 1 143 ? -26.312 -16.176 -8.774 1.00 77.44 143 ALA A CA 1
ATOM 1074 C C . ALA A 1 143 ? -25.169 -15.859 -9.751 1.00 77.44 143 ALA A C 1
ATOM 1076 O O . ALA A 1 143 ? -25.413 -15.735 -10.948 1.00 77.44 143 ALA A O 1
ATOM 1077 N N . GLU A 1 144 ? -23.928 -15.835 -9.263 1.00 76.31 144 GLU A N 1
ATOM 1078 C CA . GLU A 1 144 ? -22.728 -15.622 -10.082 1.00 76.31 144 GLU A CA 1
ATOM 1079 C C . GLU A 1 144 ? -22.529 -16.747 -11.107 1.00 76.31 144 GLU A C 1
ATOM 1081 O O . GLU A 1 144 ? -22.273 -16.484 -12.279 1.00 76.31 144 GLU A O 1
ATOM 1086 N N . ALA A 1 145 ? -22.720 -18.009 -10.704 1.00 77.94 145 ALA A N 1
ATOM 1087 C CA . ALA A 1 145 ? -22.639 -19.147 -11.620 1.00 77.94 145 ALA A CA 1
ATOM 1088 C C . ALA A 1 145 ? -23.715 -19.099 -12.718 1.00 77.94 145 ALA A C 1
ATOM 1090 O O . ALA A 1 145 ? -23.478 -19.544 -13.843 1.00 77.94 145 ALA A O 1
ATOM 1091 N N . ARG A 1 146 ? -24.902 -18.564 -12.404 1.00 85.44 146 ARG A N 1
ATOM 1092 C CA . ARG A 1 146 ? -25.974 -18.375 -13.383 1.00 85.44 146 ARG A CA 1
ATOM 1093 C C . ARG A 1 146 ? -25.647 -17.252 -14.367 1.00 85.44 146 ARG A C 1
ATOM 1095 O O . ARG A 1 146 ? -25.795 -17.468 -15.563 1.00 85.44 146 ARG A O 1
ATOM 1102 N N . GLU A 1 147 ? -25.163 -16.111 -13.881 1.00 75.06 147 GLU A N 1
ATOM 1103 C CA . GLU A 1 147 ? -24.735 -14.987 -14.726 1.00 75.06 147 GLU A CA 1
ATOM 1104 C C . GLU A 1 147 ? -23.593 -15.413 -15.667 1.00 75.06 147 GLU A C 1
ATOM 1106 O O . GLU A 1 147 ? -23.674 -15.200 -16.874 1.00 75.06 147 GLU A O 1
ATOM 1111 N N . ALA A 1 148 ? -22.590 -16.133 -15.151 1.00 66.75 148 ALA A N 1
ATOM 1112 C CA . ALA A 1 148 ? -21.485 -16.661 -15.955 1.00 66.75 148 ALA A CA 1
ATOM 1113 C C . ALA A 1 148 ? -21.956 -17.641 -17.044 1.00 66.75 148 ALA A C 1
ATOM 1115 O O . ALA A 1 148 ? -21.408 -17.677 -18.148 1.00 66.75 148 ALA A O 1
ATOM 1116 N N . ARG A 1 149 ? -22.990 -18.440 -16.755 1.00 80.00 149 ARG A N 1
ATOM 1117 C CA . ARG A 1 149 ? -23.581 -19.353 -17.735 1.00 80.00 149 ARG A CA 1
ATOM 1118 C C . ARG A 1 149 ? -24.349 -18.596 -18.817 1.00 80.00 149 ARG A C 1
ATOM 1120 O O . ARG A 1 149 ? -24.162 -18.907 -19.990 1.00 80.00 149 ARG A O 1
ATOM 1127 N N . GLU A 1 150 ? -25.142 -17.597 -18.439 1.00 81.75 150 GLU A N 1
ATOM 1128 C CA . GLU A 1 150 ? -25.875 -16.734 -19.375 1.00 81.75 150 GLU A CA 1
ATOM 1129 C C . GLU A 1 150 ? -24.906 -15.962 -20.299 1.00 81.75 150 GLU A C 1
ATOM 1131 O O . GLU A 1 150 ? -25.128 -15.906 -21.509 1.00 81.75 150 GLU A O 1
ATOM 1136 N N . GLU A 1 151 ? -23.768 -15.481 -19.784 1.00 68.81 151 GLU A N 1
ATOM 1137 C CA . GLU A 1 151 ? -22.697 -14.870 -20.591 1.00 68.81 151 GLU A CA 1
ATOM 1138 C C . GLU A 1 151 ? -22.030 -15.881 -21.546 1.00 68.81 151 GLU A C 1
ATOM 1140 O O . GLU A 1 151 ? -21.761 -15.562 -22.708 1.00 68.81 151 GLU A O 1
ATOM 1145 N N . SER A 1 152 ? -21.797 -17.120 -21.092 1.00 68.94 152 SER A N 1
ATOM 1146 C CA . SER A 1 152 ? -21.199 -18.178 -21.921 1.00 68.94 152 SER A CA 1
ATOM 1147 C C . SER A 1 152 ? -22.120 -18.642 -23.057 1.00 68.94 152 SER A C 1
ATOM 1149 O O . SER A 1 152 ? -21.652 -18.938 -24.157 1.00 68.94 152 SER A O 1
ATOM 1151 N N . GLU A 1 153 ? -23.433 -18.667 -22.807 1.00 76.94 153 GLU A N 1
ATOM 1152 C CA . GLU A 1 153 ? -24.451 -19.056 -23.783 1.00 76.94 153 GLU A CA 1
ATOM 1153 C C . GLU A 1 153 ? -24.698 -17.918 -24.792 1.00 76.94 153 GLU A C 1
ATOM 1155 O O . GLU A 1 153 ? -24.822 -18.184 -25.987 1.00 76.94 153 GLU A O 1
ATOM 1160 N N . ALA A 1 154 ? -24.633 -16.651 -24.362 1.00 68.56 154 ALA A N 1
ATOM 1161 C CA . ALA A 1 154 ? -24.708 -15.490 -25.255 1.00 68.56 154 ALA A CA 1
ATOM 1162 C C . ALA A 1 154 ? -23.488 -15.348 -26.195 1.00 68.56 154 ALA A C 1
ATOM 1164 O O . ALA A 1 154 ? -23.586 -14.713 -27.245 1.00 68.56 154 ALA A O 1
ATOM 1165 N N . GLY A 1 155 ? -22.343 -15.951 -25.854 1.00 55.97 155 GLY A N 1
ATOM 1166 C CA . GLY A 1 155 ? -21.135 -15.973 -26.691 1.00 55.97 155 GLY A CA 1
ATOM 1167 C C . GLY A 1 155 ? -21.037 -17.150 -27.676 1.00 55.97 155 GLY A C 1
ATOM 1168 O O . GLY A 1 155 ? -20.077 -17.222 -28.445 1.00 55.97 155 GLY A O 1
ATOM 1169 N N . GLY A 1 156 ? -21.991 -18.088 -27.658 1.00 46.94 156 GLY A N 1
ATOM 1170 C CA . GLY A 1 156 ? -21.859 -19.417 -28.270 1.00 46.94 156 GLY A CA 1
ATOM 1171 C C . GLY A 1 156 ? -22.059 -19.539 -29.789 1.00 46.94 156 GLY A C 1
ATOM 1172 O O . GLY A 1 156 ? -21.806 -20.617 -30.327 1.00 46.94 156 GLY A O 1
ATOM 1173 N N . GLU A 1 157 ? -22.472 -18.492 -30.511 1.00 48.75 157 GLU A N 1
ATOM 1174 C CA . GLU A 1 157 ? -22.819 -18.607 -31.945 1.00 48.75 157 GLU A CA 1
ATOM 1175 C C . GLU A 1 157 ? -21.660 -18.394 -32.942 1.00 48.75 157 GLU A C 1
ATOM 1177 O O . GLU A 1 157 ? -21.864 -18.490 -34.150 1.00 48.75 157 GLU A O 1
ATOM 1182 N N . ALA A 1 158 ? -20.419 -18.199 -32.487 1.00 49.75 158 ALA A N 1
ATOM 1183 C CA . ALA A 1 158 ? -19.260 -18.034 -33.375 1.00 49.75 158 ALA A CA 1
ATOM 1184 C C . ALA A 1 158 ? -18.199 -19.132 -33.175 1.00 49.75 158 ALA A C 1
ATOM 1186 O O . ALA A 1 158 ? -17.086 -18.871 -32.725 1.00 49.75 158 ALA A O 1
ATOM 1187 N N . ARG A 1 159 ? -18.517 -20.388 -33.519 1.00 46.81 159 ARG A N 1
ATOM 1188 C CA . ARG A 1 159 ? -17.509 -21.460 -33.625 1.00 46.81 159 ARG A CA 1
ATOM 1189 C C . ARG A 1 159 ? -16.972 -21.561 -35.050 1.00 46.81 159 ARG A C 1
ATOM 1191 O O . ARG A 1 159 ? -17.521 -22.270 -35.887 1.00 46.81 159 ARG A O 1
ATOM 1198 N N . GLY A 1 160 ? -15.854 -20.884 -35.288 1.00 46.16 160 GLY A N 1
ATOM 1199 C CA . GLY A 1 160 ? -15.017 -21.069 -36.466 1.00 46.16 160 GLY A CA 1
ATOM 1200 C C . GLY A 1 160 ? -13.680 -20.350 -36.304 1.00 46.16 160 GLY A C 1
ATOM 1201 O O . GLY A 1 160 ? -13.638 -19.128 -36.349 1.00 46.16 160 GLY A O 1
ATOM 1202 N N . SER A 1 161 ? -12.603 -21.130 -36.186 1.00 44.19 161 SER A N 1
ATOM 1203 C CA . SER A 1 161 ? -11.181 -20.747 -36.115 1.00 44.19 161 SER A CA 1
ATOM 1204 C C . SER A 1 161 ? -10.620 -20.301 -34.755 1.00 44.19 161 SER A C 1
ATOM 1206 O O . SER A 1 161 ? -11.220 -19.535 -34.010 1.00 44.19 161 SER A O 1
ATOM 1208 N N . ASP A 1 162 ? -9.427 -20.828 -34.488 1.00 43.94 162 ASP A N 1
ATOM 1209 C CA . ASP A 1 162 ? -8.542 -20.756 -33.315 1.00 43.94 162 ASP A CA 1
ATOM 1210 C C . ASP A 1 162 ? -7.978 -19.341 -33.038 1.00 43.94 162 ASP A C 1
ATOM 1212 O O . ASP A 1 162 ? -6.824 -19.157 -32.653 1.00 43.94 162 ASP A O 1
ATOM 1216 N N . ALA A 1 163 ? -8.763 -18.299 -33.313 1.00 44.88 163 ALA A N 1
ATOM 1217 C CA . ALA A 1 163 ? -8.341 -16.922 -33.127 1.00 44.88 163 ALA A CA 1
ATOM 1218 C C . ALA A 1 163 ? -8.532 -16.522 -31.662 1.00 44.88 163 ALA A C 1
ATOM 1220 O O . ALA A 1 163 ? -9.659 -16.444 -31.167 1.00 44.88 163 ALA A O 1
ATOM 1221 N N . THR A 1 164 ? -7.428 -16.216 -30.979 1.00 46.28 164 THR A N 1
ATOM 1222 C CA . THR A 1 164 ? -7.443 -15.453 -29.729 1.00 46.28 164 THR A CA 1
ATOM 1223 C C . THR A 1 164 ? -8.403 -14.264 -29.880 1.00 46.28 164 THR A C 1
ATOM 1225 O O . THR A 1 164 ? -8.313 -13.533 -30.875 1.00 46.28 164 THR A O 1
ATOM 1228 N N . PRO A 1 165 ? -9.366 -14.076 -28.957 1.00 45.94 165 PRO A N 1
ATOM 1229 C CA . PRO A 1 165 ? -10.369 -13.029 -29.088 1.00 45.94 165 PRO A CA 1
ATOM 1230 C C . PRO A 1 165 ? -9.666 -11.677 -29.193 1.00 45.94 165 PRO A C 1
ATOM 1232 O O . PRO A 1 165 ? -8.955 -11.262 -28.279 1.00 45.94 165 PRO A O 1
ATOM 1235 N N . LYS A 1 166 ? -9.839 -10.999 -30.334 1.00 48.06 166 LYS A N 1
ATOM 1236 C CA . LYS A 1 166 ? -9.315 -9.645 -30.520 1.00 48.06 166 LYS A CA 1
ATOM 1237 C C . LYS A 1 166 ? -9.944 -8.746 -29.449 1.00 48.06 166 LYS A C 1
ATOM 1239 O O . LYS A 1 166 ? -11.176 -8.739 -29.351 1.00 48.06 166 LYS A O 1
ATOM 1244 N N . PRO A 1 167 ? -9.151 -7.998 -28.664 1.00 46.91 167 PRO A N 1
ATOM 1245 C CA . PRO A 1 167 ? -9.693 -7.098 -27.659 1.00 46.91 167 PRO A CA 1
ATOM 1246 C C . PRO A 1 167 ? -10.630 -6.095 -28.342 1.00 46.91 167 PRO A C 1
ATOM 1248 O O . PRO A 1 167 ? -10.250 -5.393 -29.282 1.00 46.91 167 PRO A O 1
ATOM 1251 N N . ARG A 1 168 ? -11.898 -6.074 -27.914 1.00 47.97 168 ARG A N 1
ATOM 1252 C CA . ARG A 1 168 ? -12.846 -5.035 -28.321 1.00 47.97 168 ARG A CA 1
ATOM 1253 C C . ARG A 1 168 ? -12.440 -3.761 -27.594 1.00 47.97 168 ARG A C 1
ATOM 1255 O O . ARG A 1 168 ? -12.652 -3.653 -26.390 1.00 47.97 168 ARG A O 1
ATOM 1262 N N . TYR A 1 169 ? -11.847 -2.830 -28.337 1.00 46.56 169 TYR A N 1
ATOM 1263 C CA . TYR A 1 169 ? -11.545 -1.486 -27.859 1.00 46.56 169 TYR A CA 1
ATOM 1264 C C . TYR A 1 169 ? -12.795 -0.859 -27.235 1.00 46.56 169 TYR A C 1
ATOM 1266 O O . TYR A 1 169 ? -13.866 -0.827 -27.846 1.00 46.56 169 TYR A O 1
ATOM 1274 N N . VAL A 1 170 ? -12.639 -0.406 -25.994 1.00 47.06 170 VAL A N 1
ATOM 1275 C CA . VAL A 1 170 ? -13.666 0.293 -25.222 1.00 47.06 170 VAL A CA 1
ATOM 1276 C C . VAL A 1 170 ? -14.074 1.562 -25.980 1.00 47.06 170 VAL A C 1
ATOM 1278 O O . VAL A 1 170 ? -13.237 2.248 -26.565 1.00 47.06 170 VAL A O 1
ATOM 1281 N N . SER A 1 171 ? -15.380 1.820 -26.031 1.00 41.50 171 SER A N 1
ATOM 1282 C CA . SER A 1 171 ? -16.025 2.882 -26.805 1.00 41.50 171 SER A CA 1
ATOM 1283 C C . SER A 1 171 ? -15.541 4.297 -26.458 1.00 41.50 171 SER A C 1
ATOM 1285 O O . SER A 1 171 ? -15.049 4.557 -25.365 1.00 41.50 171 SER A O 1
ATOM 1287 N N . ALA A 1 172 ? -15.746 5.213 -27.409 1.00 38.16 172 ALA A N 1
ATOM 1288 C CA . ALA A 1 172 ? -15.238 6.586 -27.528 1.00 38.16 172 ALA A CA 1
ATOM 1289 C C . ALA A 1 172 ? -15.627 7.614 -26.429 1.00 38.16 172 ALA A C 1
ATOM 1291 O O . ALA A 1 172 ? -15.639 8.813 -26.695 1.00 38.16 172 ALA A O 1
ATOM 1292 N N . GLU A 1 173 ? -15.918 7.191 -25.199 1.00 41.91 173 GLU A N 1
ATOM 1293 C CA . GLU A 1 173 ? -16.372 8.058 -24.096 1.00 41.91 173 GLU A CA 1
ATOM 1294 C C . GLU A 1 173 ? -15.252 8.498 -23.132 1.00 41.91 173 GLU A C 1
ATOM 1296 O O . GLU A 1 173 ? -15.502 8.871 -21.990 1.00 41.91 173 GLU A O 1
ATOM 1301 N N . VAL A 1 174 ? -13.995 8.497 -23.587 1.00 48.41 174 VAL A N 1
ATOM 1302 C CA . VAL A 1 174 ? -12.833 8.886 -22.772 1.00 48.41 174 VAL A CA 1
ATOM 1303 C C . VAL A 1 174 ? -12.200 10.165 -23.330 1.00 48.41 174 VAL A C 1
ATOM 1305 O O . VAL A 1 174 ? -11.085 10.160 -23.841 1.00 48.41 174 VAL A O 1
ATOM 1308 N N . GLN A 1 175 ? -12.915 11.291 -23.254 1.00 40.12 175 GLN A N 1
ATOM 1309 C CA . GLN A 1 175 ? -12.386 12.598 -23.688 1.00 40.12 175 GLN A CA 1
ATOM 1310 C C . GLN A 1 175 ? -11.209 13.107 -22.829 1.00 40.12 175 GLN A C 1
ATOM 1312 O O . GLN A 1 175 ? -10.518 14.031 -23.246 1.00 40.12 175 GLN A O 1
ATOM 1317 N N . THR A 1 176 ? -10.946 12.498 -21.667 1.00 50.97 176 THR A N 1
ATOM 1318 C CA . THR A 1 176 ? -9.836 12.846 -20.757 1.00 50.97 176 THR A CA 1
ATOM 1319 C C . THR A 1 176 ? -8.749 11.767 -20.641 1.00 50.97 176 THR A C 1
ATOM 1321 O O . THR A 1 176 ? -7.838 11.920 -19.839 1.00 50.97 176 THR A O 1
ATOM 1324 N N . GLY A 1 177 ? -8.843 10.652 -21.373 1.00 67.12 177 GLY A N 1
ATOM 1325 C CA . GLY A 1 177 ? -7.925 9.496 -21.293 1.00 67.12 177 GLY A CA 1
ATOM 1326 C C . GLY A 1 177 ? -7.948 8.666 -19.988 1.00 67.12 177 GLY A C 1
ATOM 1327 O O . GLY A 1 177 ? -7.672 7.467 -20.026 1.00 67.12 177 GLY A O 1
ATOM 1328 N N . ILE A 1 178 ? -8.307 9.260 -18.845 1.00 73.94 178 ILE A N 1
ATOM 1329 C CA . ILE A 1 178 ? -8.227 8.624 -17.518 1.00 73.94 178 ILE A CA 1
ATOM 1330 C C . ILE A 1 178 ? -9.594 8.087 -17.069 1.00 73.94 178 ILE A C 1
ATOM 1332 O O . ILE A 1 178 ? -10.567 8.839 -16.974 1.00 73.94 178 ILE A O 1
ATOM 1336 N N . ILE A 1 179 ? -9.655 6.791 -16.748 1.00 84.81 179 ILE A N 1
ATOM 1337 C CA . ILE A 1 179 ? -10.838 6.149 -16.162 1.00 84.81 179 ILE A CA 1
ATOM 1338 C C . ILE A 1 179 ? -10.896 6.504 -14.663 1.00 84.81 179 ILE A C 1
ATOM 1340 O O . ILE A 1 179 ? -9.880 6.369 -13.971 1.00 84.81 179 ILE A O 1
ATOM 1344 N N . PRO A 1 180 ? -12.054 6.946 -14.131 1.00 92.88 180 PRO A N 1
ATOM 1345 C CA . PRO A 1 180 ? -12.211 7.185 -12.701 1.00 92.88 180 PRO A CA 1
ATOM 1346 C C . PRO A 1 180 ? -11.831 5.957 -11.870 1.00 92.88 180 PRO A C 1
ATOM 1348 O O . PRO A 1 180 ? -12.278 4.850 -12.165 1.00 92.88 180 PRO A O 1
ATOM 1351 N N . HIS A 1 181 ? -11.036 6.158 -10.823 1.00 95.00 181 HIS A N 1
ATOM 1352 C CA . HIS A 1 181 ? -10.545 5.072 -9.975 1.00 95.00 181 HIS A CA 1
ATOM 1353 C C . HIS A 1 181 ? -10.411 5.506 -8.508 1.00 95.00 181 HIS A C 1
ATOM 1355 O O . HIS A 1 181 ? -10.773 6.626 -8.118 1.00 95.00 181 HIS A O 1
ATOM 1361 N N . HIS A 1 182 ? -9.969 4.583 -7.666 1.00 97.31 182 HIS A N 1
ATOM 1362 C CA . HIS A 1 182 ? -9.613 4.803 -6.271 1.00 97.31 182 HIS A CA 1
ATOM 1363 C C . HIS A 1 182 ? -8.150 4.444 -6.050 1.00 97.31 182 HIS A C 1
ATOM 1365 O O . HIS A 1 182 ? -7.540 3.770 -6.877 1.00 97.31 182 HIS A O 1
ATOM 1371 N N . ASP A 1 183 ? -7.604 4.917 -4.938 1.00 96.38 183 ASP A N 1
ATOM 1372 C CA . ASP A 1 183 ? -6.195 4.749 -4.614 1.00 96.38 183 ASP A CA 1
ATOM 1373 C C . ASP A 1 183 ? -6.042 4.179 -3.200 1.00 96.38 183 ASP A C 1
ATOM 1375 O O . ASP A 1 183 ? -6.253 4.877 -2.208 1.00 96.38 183 ASP A O 1
ATOM 1379 N N . ILE A 1 184 ? -5.752 2.881 -3.104 1.00 96.88 184 ILE A N 1
ATOM 1380 C CA . ILE A 1 184 ? -5.624 2.189 -1.816 1.00 96.88 184 ILE A CA 1
ATOM 1381 C C . ILE A 1 184 ? -4.316 2.496 -1.088 1.00 96.88 184 ILE A C 1
ATOM 1383 O O . ILE A 1 184 ? -4.283 2.297 0.114 1.00 96.88 184 ILE A O 1
ATOM 1387 N N . HIS A 1 185 ? -3.294 3.000 -1.784 1.00 93.75 185 HIS A N 1
ATOM 1388 C CA . HIS A 1 185 ? -1.935 3.089 -1.260 1.00 93.75 185 HIS A CA 1
ATOM 1389 C C . HIS A 1 185 ? -1.322 4.419 -1.680 1.00 93.75 185 HIS A C 1
ATOM 1391 O O . HIS A 1 185 ? -0.947 4.605 -2.839 1.00 93.75 185 HIS A O 1
ATOM 1397 N N . ASN A 1 186 ? -1.260 5.376 -0.754 1.00 90.88 186 ASN A N 1
ATOM 1398 C CA . ASN A 1 186 ? -0.867 6.735 -1.086 1.00 90.88 186 ASN A CA 1
ATOM 1399 C C . ASN A 1 186 ? -0.313 7.512 0.122 1.00 90.88 186 ASN A C 1
ATOM 1401 O O . ASN A 1 186 ? -0.953 7.593 1.173 1.00 90.88 186 ASN A O 1
ATOM 1405 N N . HIS A 1 187 ? 0.835 8.173 -0.059 1.00 86.81 187 HIS A N 1
ATOM 1406 C CA . HIS A 1 187 ? 1.530 8.915 1.007 1.00 86.81 187 HIS A CA 1
ATOM 1407 C C . HIS A 1 187 ? 1.399 10.440 0.902 1.00 86.81 187 HIS A C 1
ATOM 1409 O O . HIS A 1 187 ? 1.941 11.178 1.725 1.00 86.81 187 HIS A O 1
ATOM 1415 N N . SER A 1 188 ? 0.669 10.912 -0.111 1.00 64.75 188 SER A N 1
ATOM 1416 C CA . SER A 1 188 ? 0.619 12.284 -0.640 1.00 64.75 188 SER A CA 1
ATOM 1417 C C . SER A 1 188 ? 0.609 13.412 0.365 1.00 64.75 188 SER A C 1
ATOM 1419 O O . SER A 1 188 ? 1.224 14.456 0.135 1.00 64.75 188 SER A O 1
ATOM 1421 N N . ILE A 1 189 ? -0.121 13.221 1.457 1.00 63.22 189 ILE A N 1
ATOM 1422 C CA . ILE A 1 189 ? -0.329 14.243 2.467 1.00 63.22 189 ILE A CA 1
ATOM 1423 C C . ILE A 1 189 ? 0.704 13.994 3.576 1.00 63.22 189 ILE A C 1
ATOM 1425 O O . ILE A 1 189 ? 0.392 13.710 4.734 1.00 63.22 189 ILE A O 1
ATOM 1429 N N . GLY A 1 190 ? 1.971 14.031 3.171 1.00 55.28 190 GLY A N 1
ATOM 1430 C CA . GLY A 1 190 ? 3.123 14.064 4.056 1.00 55.28 190 GLY A CA 1
ATOM 1431 C C . GLY A 1 190 ? 3.485 15.509 4.408 1.00 55.28 190 GLY A C 1
ATOM 1432 O O . GLY A 1 190 ? 3.156 16.441 3.663 1.00 55.28 190 GLY A O 1
ATOM 1433 N N . PRO A 1 191 ? 4.172 15.746 5.534 1.00 45.56 191 PRO A N 1
ATOM 1434 C CA . PRO A 1 191 ? 4.698 17.062 5.834 1.00 45.56 191 PRO A CA 1
ATOM 1435 C C . PRO A 1 191 ? 5.803 17.384 4.821 1.00 45.56 191 PRO A C 1
ATOM 1437 O O . PRO A 1 191 ? 6.952 16.993 4.996 1.00 45.56 191 PRO A O 1
ATOM 1440 N N . GLY A 1 192 ? 5.498 18.180 3.797 1.00 42.91 192 GLY A N 1
ATOM 1441 C CA . GLY A 1 192 ? 6.509 18.918 3.028 1.00 42.91 192 GLY A CA 1
ATOM 1442 C C . GLY A 1 192 ? 7.211 19.998 3.866 1.00 42.91 192 GLY A C 1
ATOM 1443 O O . GLY A 1 192 ? 7.599 21.035 3.343 1.00 42.91 192 GLY A O 1
ATOM 1444 N N . TYR A 1 193 ? 7.314 19.805 5.182 1.00 46.53 193 TYR A N 1
ATOM 1445 C CA . TYR A 1 193 ? 7.703 20.828 6.132 1.00 46.53 193 TYR A CA 1
ATOM 1446 C C . TYR A 1 193 ? 9.018 20.475 6.791 1.00 46.53 193 TYR A C 1
ATOM 1448 O O . TYR A 1 193 ? 9.068 19.786 7.811 1.00 46.53 193 TYR A O 1
ATOM 1456 N N . SER A 1 194 ? 10.081 21.068 6.260 1.00 40.25 194 SER A N 1
ATOM 1457 C CA . SER A 1 194 ? 11.228 21.441 7.073 1.00 40.25 194 SER A CA 1
ATOM 1458 C C . SER A 1 194 ? 10.754 22.380 8.188 1.00 40.25 194 SER A C 1
ATOM 1460 O O . SER A 1 194 ? 10.550 23.562 7.951 1.00 40.25 194 SER A O 1
ATOM 1462 N N . HIS A 1 195 ? 10.485 21.802 9.354 1.00 37.81 195 HIS A N 1
ATOM 1463 C CA . HIS A 1 195 ? 10.537 22.246 10.759 1.00 37.81 195 HIS A CA 1
ATOM 1464 C C . HIS A 1 195 ? 10.544 23.730 11.191 1.00 37.81 195 HIS A C 1
ATOM 1466 O O . HIS A 1 195 ? 10.644 23.955 12.394 1.00 37.81 195 HIS A O 1
ATOM 1472 N N . THR A 1 196 ? 10.489 24.752 10.338 1.00 35.88 196 THR A N 1
ATOM 1473 C CA . THR A 1 196 ? 10.923 26.085 10.775 1.00 35.88 196 THR A CA 1
ATOM 1474 C C . THR A 1 196 ? 9.821 27.059 11.157 1.00 35.88 196 THR A C 1
ATOM 1476 O O . THR A 1 196 ? 10.111 27.866 12.029 1.00 35.88 196 THR A O 1
ATOM 1479 N N . GLN A 1 197 ? 8.579 26.992 10.656 1.00 41.81 197 GLN A N 1
ATOM 1480 C CA . GLN A 1 197 ? 7.499 27.893 11.119 1.00 41.81 197 GLN A CA 1
ATOM 1481 C C . GLN A 1 197 ? 6.095 27.318 10.872 1.00 41.81 197 GLN A C 1
ATOM 1483 O O . GLN A 1 197 ? 5.404 27.739 9.949 1.00 41.81 197 GLN A O 1
ATOM 1488 N N . ILE A 1 198 ? 5.654 26.355 11.686 1.00 53.66 198 ILE A N 1
ATOM 1489 C CA . ILE A 1 198 ? 4.243 25.946 11.692 1.00 53.66 198 ILE A CA 1
ATOM 1490 C C . ILE A 1 198 ? 3.642 26.284 13.052 1.00 53.66 198 ILE A C 1
ATOM 1492 O O . ILE A 1 198 ? 3.976 25.650 14.049 1.00 53.66 198 ILE A O 1
ATOM 1496 N N . GLU A 1 199 ? 2.767 27.290 13.088 1.00 59.50 199 GLU A N 1
ATOM 1497 C CA . GLU A 1 199 ? 2.054 27.688 14.309 1.00 59.50 199 GLU A CA 1
ATOM 1498 C C . GLU A 1 199 ? 1.017 26.634 14.736 1.00 59.50 199 GLU A C 1
ATOM 1500 O O . GLU A 1 199 ? 0.825 26.406 15.928 1.00 59.50 199 GLU A O 1
ATOM 1505 N N . ASP A 1 200 ? 0.384 25.955 13.769 1.00 74.75 200 ASP A N 1
ATOM 1506 C CA . ASP A 1 200 ? -0.598 24.890 14.002 1.00 74.75 200 ASP A CA 1
ATOM 1507 C C . ASP A 1 200 ? -0.432 23.755 12.979 1.00 74.75 200 ASP A C 1
ATOM 1509 O O . ASP A 1 200 ? -0.964 23.795 11.867 1.00 74.75 200 ASP A O 1
ATOM 1513 N N . PHE A 1 201 ? 0.317 22.719 13.371 1.00 76.38 201 PHE A N 1
ATOM 1514 C CA . PHE A 1 201 ? 0.620 21.566 12.514 1.00 76.38 201 PHE A CA 1
ATOM 1515 C C . PHE A 1 201 ? -0.639 20.867 11.996 1.00 76.38 201 PHE A C 1
ATOM 1517 O O . PHE A 1 201 ? -0.674 20.411 10.855 1.00 76.38 201 PHE A O 1
ATOM 1524 N N . THR A 1 202 ? -1.690 20.823 12.816 1.00 79.75 202 THR A N 1
ATOM 1525 C CA . THR A 1 202 ? -2.943 20.144 12.479 1.00 79.75 202 THR A CA 1
ATOM 1526 C C . THR A 1 202 ? -3.648 20.853 11.334 1.00 79.75 202 THR A C 1
ATOM 1528 O O . THR A 1 202 ? -4.002 20.221 10.337 1.00 79.75 202 THR A O 1
ATOM 1531 N N . LYS A 1 203 ? -3.836 22.172 11.459 1.00 80.38 203 LYS A N 1
ATOM 1532 C CA . LYS A 1 203 ? -4.504 22.975 10.426 1.00 80.38 203 LYS A CA 1
ATOM 1533 C C . LYS A 1 203 ? -3.736 22.965 9.127 1.00 80.38 203 LYS A C 1
ATOM 1535 O O . LYS A 1 203 ? -4.324 22.792 8.065 1.00 80.38 203 LYS A O 1
ATOM 1540 N N . THR A 1 204 ? -2.421 23.105 9.216 1.00 81.75 204 THR A N 1
ATOM 1541 C CA . THR A 1 204 ? -1.551 23.059 8.050 1.00 81.75 204 THR A CA 1
ATOM 1542 C C . THR A 1 204 ? -1.658 21.710 7.330 1.00 81.75 204 THR A C 1
ATOM 1544 O O . THR A 1 204 ? -1.821 21.675 6.111 1.00 81.75 204 THR A O 1
ATOM 1547 N N . LEU A 1 205 ? -1.665 20.594 8.064 1.00 85.56 205 LEU A N 1
ATOM 1548 C CA . LEU A 1 205 ? -1.825 19.268 7.468 1.00 85.56 205 LEU A CA 1
ATOM 1549 C C . LEU A 1 205 ? -3.219 19.070 6.839 1.00 85.56 205 LEU A C 1
ATOM 1551 O O . LEU A 1 205 ? -3.322 18.518 5.745 1.00 85.56 205 LEU A O 1
ATOM 1555 N N . ALA A 1 206 ? -4.283 19.575 7.471 1.00 88.50 206 ALA A N 1
ATOM 1556 C CA . ALA A 1 206 ? -5.641 19.542 6.919 1.00 88.50 206 ALA A CA 1
ATOM 1557 C C . ALA A 1 206 ? -5.781 20.391 5.640 1.00 88.50 206 ALA A C 1
ATOM 1559 O O . ALA A 1 206 ? -6.392 19.957 4.663 1.00 88.50 206 ALA A O 1
ATOM 1560 N N . GLN A 1 207 ? -5.177 21.582 5.612 1.00 87.25 207 GLN A N 1
ATOM 1561 C CA . GLN A 1 207 ? -5.142 22.455 4.435 1.00 87.25 207 GLN A CA 1
ATOM 1562 C C . GLN A 1 207 ? -4.362 21.820 3.283 1.00 87.25 207 GLN A C 1
ATOM 1564 O O . GLN A 1 207 ? -4.790 21.900 2.130 1.00 87.25 207 GLN A O 1
ATOM 1569 N N . ASN A 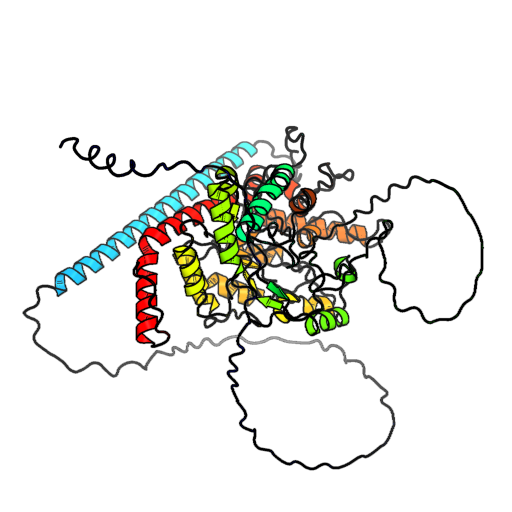1 208 ? -3.258 21.133 3.580 1.00 84.81 208 ASN A N 1
ATOM 1570 C CA . ASN A 1 208 ? -2.531 20.355 2.582 1.00 84.81 208 ASN A CA 1
ATOM 1571 C C . ASN A 1 208 ? -3.383 19.229 2.016 1.00 84.81 208 ASN A C 1
ATOM 1573 O O . ASN A 1 208 ? -3.505 19.137 0.797 1.00 84.81 208 ASN A O 1
ATOM 1577 N N . ALA A 1 209 ? -4.021 18.438 2.884 1.00 88.88 209 ALA A N 1
ATOM 1578 C CA . ALA A 1 209 ? -4.944 17.387 2.467 1.00 88.88 209 ALA A CA 1
ATOM 1579 C C . ALA A 1 209 ? -5.994 17.934 1.497 1.00 88.88 209 ALA A C 1
ATOM 1581 O O . ALA A 1 209 ? -6.183 17.401 0.407 1.00 88.88 209 ALA A O 1
ATOM 1582 N N . TYR A 1 210 ? -6.625 19.050 1.867 1.00 92.00 210 TYR A N 1
ATOM 1583 C CA . TYR A 1 210 ? -7.642 19.695 1.051 1.00 92.00 210 TYR A CA 1
ATOM 1584 C C . TYR A 1 210 ? -7.091 20.224 -0.280 1.00 92.00 210 TYR A C 1
ATOM 1586 O O . TYR A 1 210 ? -7.666 19.961 -1.335 1.00 92.00 210 TYR A O 1
ATOM 1594 N N . SER A 1 211 ? -5.967 20.943 -0.257 1.00 88.06 211 SER A N 1
ATOM 1595 C CA . SER A 1 211 ? -5.371 21.536 -1.462 1.00 88.06 211 SER A CA 1
ATOM 1596 C C . SER A 1 211 ? -4.862 20.493 -2.456 1.00 88.06 211 SER A C 1
ATOM 1598 O O . SER A 1 211 ? -4.879 20.752 -3.659 1.00 88.06 211 SER A O 1
ATOM 1600 N N . GLN A 1 212 ? -4.457 19.309 -1.989 1.00 88.88 212 GLN A N 1
ATOM 1601 C CA . GLN A 1 212 ? -4.020 18.216 -2.853 1.00 88.88 212 GLN A CA 1
ATOM 1602 C C . GLN A 1 212 ? -5.181 17.479 -3.528 1.00 88.88 212 GLN A C 1
ATOM 1604 O O . GLN A 1 212 ? -4.964 16.862 -4.570 1.00 88.88 212 GLN A O 1
ATOM 1609 N N . LEU A 1 213 ? -6.423 17.587 -3.032 1.00 91.94 213 LEU A N 1
ATOM 1610 C CA . LEU A 1 213 ? -7.587 16.944 -3.664 1.00 91.94 213 LEU A CA 1
ATOM 1611 C C . LEU A 1 213 ? -7.777 17.341 -5.126 1.00 91.94 213 LEU A C 1
ATOM 1613 O O . LEU A 1 213 ? -8.200 16.512 -5.925 1.00 91.94 213 LEU A O 1
ATOM 1617 N N . GLN A 1 214 ? -7.404 18.566 -5.503 1.00 92.19 214 GLN A N 1
ATOM 1618 C CA . GLN A 1 214 ? -7.462 18.994 -6.902 1.00 92.19 214 GLN A CA 1
ATOM 1619 C C . GLN A 1 214 ? -6.542 18.161 -7.812 1.00 92.19 214 GLN A C 1
ATOM 1621 O O . GLN A 1 214 ? -6.824 18.010 -9.000 1.00 92.19 214 GLN A O 1
ATOM 1626 N N . TYR A 1 215 ? -5.432 17.636 -7.280 1.00 92.50 215 TYR A N 1
ATOM 1627 C CA . TYR A 1 215 ? -4.519 16.778 -8.028 1.00 92.50 215 TYR A CA 1
ATOM 1628 C C . TYR A 1 215 ? -5.105 15.381 -8.193 1.00 92.50 215 TYR A C 1
ATOM 1630 O O . TYR A 1 215 ? -5.094 14.858 -9.304 1.00 92.50 215 TYR A O 1
ATOM 1638 N N . PHE A 1 216 ? -5.728 14.838 -7.143 1.00 93.69 216 PHE A N 1
ATOM 1639 C CA . PHE A 1 216 ? -6.507 13.601 -7.228 1.00 93.69 216 PHE A CA 1
ATOM 1640 C C . PHE A 1 216 ? -7.672 13.725 -8.216 1.00 93.69 216 PHE A C 1
ATOM 1642 O O . PHE A 1 216 ? -7.882 12.829 -9.028 1.00 93.69 216 PHE A O 1
ATOM 1649 N N . ASP A 1 217 ? -8.384 14.854 -8.221 1.00 94.19 217 ASP A N 1
ATOM 1650 C CA . ASP A 1 217 ? -9.468 15.113 -9.173 1.00 94.19 217 ASP A CA 1
ATOM 1651 C C . ASP A 1 217 ? -8.982 15.091 -10.623 1.00 94.19 217 ASP A C 1
ATOM 1653 O O . ASP A 1 217 ? -9.598 14.437 -11.468 1.00 94.19 217 ASP A O 1
ATOM 1657 N N . LYS A 1 218 ? -7.858 15.762 -10.901 1.00 92.50 218 LYS A N 1
ATOM 1658 C CA . LYS A 1 218 ? -7.214 15.763 -12.223 1.00 92.50 218 LYS A CA 1
ATOM 1659 C C . LYS A 1 218 ? -6.683 14.382 -12.612 1.00 92.50 218 LYS A C 1
ATOM 1661 O O . LYS A 1 218 ? -6.770 14.019 -13.779 1.00 92.50 218 LYS A O 1
ATOM 1666 N N . ALA A 1 219 ? -6.202 13.607 -11.643 1.00 91.94 219 ALA A N 1
ATOM 1667 C CA . ALA A 1 219 ? -5.771 12.225 -11.830 1.00 91.94 219 ALA A CA 1
ATOM 1668 C C . ALA A 1 219 ? -6.941 11.221 -11.886 1.00 91.94 219 ALA A C 1
ATOM 1670 O O . ALA A 1 219 ? -6.713 10.025 -12.021 1.00 91.94 219 ALA A O 1
ATOM 1671 N N . GLY A 1 220 ? -8.198 11.667 -11.771 1.00 94.25 220 GLY A N 1
ATOM 1672 C CA . GLY A 1 220 ? -9.372 10.790 -11.814 1.00 94.25 220 GLY A CA 1
ATOM 1673 C C . GLY A 1 220 ? -9.625 9.972 -10.539 1.00 94.25 220 GLY A C 1
ATOM 1674 O O . GLY A 1 220 ? -10.549 9.154 -10.527 1.00 94.25 220 GLY A O 1
ATOM 1675 N N . VAL A 1 221 ? -8.881 10.210 -9.458 1.00 95.81 221 VAL A N 1
ATOM 1676 C CA . VAL A 1 221 ? -9.020 9.502 -8.179 1.00 95.81 221 VAL A CA 1
ATOM 1677 C C . VAL A 1 221 ? -10.171 10.082 -7.361 1.00 95.81 221 VAL A C 1
ATOM 1679 O O . VAL A 1 221 ? -10.183 11.251 -6.971 1.00 95.81 221 VAL A O 1
ATOM 1682 N N . LYS A 1 222 ? -11.173 9.254 -7.064 1.00 97.06 222 LYS A N 1
ATOM 1683 C CA . LYS A 1 222 ? -12.387 9.681 -6.347 1.00 97.06 222 LYS A CA 1
ATOM 1684 C C . LYS A 1 222 ? -12.295 9.515 -4.834 1.00 97.06 222 LYS A C 1
ATOM 1686 O O . LYS A 1 222 ? -12.792 10.379 -4.114 1.00 97.06 222 LYS A O 1
ATOM 1691 N N . ARG A 1 223 ? -11.668 8.441 -4.364 1.00 97.19 223 ARG A N 1
ATOM 1692 C CA . ARG A 1 223 ? -11.453 8.110 -2.949 1.00 97.19 223 ARG A CA 1
ATOM 1693 C C . ARG A 1 223 ? -10.049 7.540 -2.810 1.00 97.19 223 ARG A C 1
ATOM 1695 O O . ARG A 1 223 ? -9.576 6.898 -3.749 1.00 97.19 223 ARG A O 1
ATOM 1702 N N . PHE A 1 224 ? -9.408 7.771 -1.674 1.00 96.69 224 PHE A N 1
ATOM 1703 C CA . PHE A 1 224 ? -8.074 7.245 -1.425 1.00 96.69 224 PHE A CA 1
ATOM 1704 C C . PHE A 1 224 ? -7.813 6.991 0.055 1.00 96.69 224 PHE A C 1
ATOM 1706 O O . PHE A 1 224 ? -8.440 7.605 0.923 1.00 96.69 224 PHE A O 1
ATOM 1713 N N . VAL A 1 225 ? -6.884 6.083 0.328 1.00 96.62 225 VAL A N 1
ATOM 1714 C CA . VAL A 1 225 ? -6.294 5.904 1.652 1.00 96.62 225 VAL A CA 1
ATOM 1715 C C . VAL A 1 225 ? -5.177 6.916 1.825 1.00 96.62 225 VAL A C 1
ATOM 1717 O O . VAL A 1 225 ? -4.336 7.085 0.953 1.00 96.62 225 VAL A O 1
ATOM 1720 N N . TRP A 1 226 ? -5.176 7.607 2.956 1.00 94.31 226 TRP A N 1
ATOM 1721 C CA . TRP A 1 226 ? -4.087 8.483 3.350 1.00 94.31 226 TRP A CA 1
ATOM 1722 C C . TRP A 1 226 ? -3.175 7.723 4.314 1.00 94.31 226 TRP A C 1
ATOM 1724 O O . TRP A 1 226 ? -3.495 7.581 5.497 1.00 94.31 226 TRP A O 1
ATOM 1734 N N . ALA A 1 227 ? -2.052 7.241 3.781 1.00 92.44 227 ALA A N 1
ATOM 1735 C CA . ALA A 1 227 ? -1.041 6.449 4.469 1.00 92.44 227 ALA A CA 1
ATOM 1736 C C . ALA A 1 227 ? 0.275 7.248 4.590 1.00 92.44 227 ALA A C 1
ATOM 1738 O O . ALA A 1 227 ? 1.205 7.041 3.815 1.00 92.44 227 ALA A O 1
ATOM 1739 N N . PRO A 1 228 ? 0.388 8.213 5.521 1.00 87.50 228 PRO A N 1
ATOM 1740 C CA . PRO A 1 228 ? 1.627 8.978 5.688 1.00 87.50 228 PRO A CA 1
ATOM 1741 C C . PRO A 1 228 ? 2.808 8.077 6.083 1.00 87.50 228 PRO A C 1
ATOM 1743 O O . PRO A 1 228 ? 2.668 7.198 6.929 1.00 87.50 228 PRO A O 1
ATOM 1746 N N . ILE A 1 229 ? 4.001 8.343 5.555 1.00 82.44 229 ILE A N 1
ATOM 1747 C CA . ILE A 1 229 ? 5.195 7.560 5.899 1.00 82.44 229 ILE A CA 1
ATOM 1748 C C . ILE A 1 229 ? 5.552 7.778 7.386 1.00 82.44 229 ILE A C 1
ATOM 1750 O O . ILE A 1 229 ? 5.790 8.920 7.797 1.00 82.44 229 ILE A O 1
ATOM 1754 N N . PRO A 1 230 ? 5.623 6.715 8.210 1.00 74.62 230 PRO A N 1
ATOM 1755 C CA . PRO A 1 230 ? 5.786 6.824 9.657 1.00 74.62 230 PRO A CA 1
ATOM 1756 C C . PRO A 1 230 ? 7.243 6.980 10.102 1.00 74.62 230 PRO A C 1
ATOM 1758 O O . PRO A 1 230 ? 7.517 6.873 11.288 1.00 74.62 230 PRO A O 1
ATOM 1761 N N . THR A 1 231 ? 8.210 7.204 9.215 1.00 66.50 231 THR A N 1
ATOM 1762 C CA . THR A 1 231 ? 9.635 7.291 9.581 1.00 66.50 231 THR A CA 1
ATOM 1763 C C . THR A 1 231 ? 10.143 8.733 9.660 1.00 66.50 231 THR A C 1
ATOM 1765 O O . THR A 1 231 ? 9.824 9.565 8.814 1.00 66.50 231 THR A O 1
ATOM 1768 N N . VAL A 1 232 ? 10.980 9.025 10.658 1.00 67.12 232 VAL A N 1
ATOM 1769 C CA . VAL A 1 232 ? 11.702 10.294 10.865 1.00 67.12 232 VAL A CA 1
ATOM 1770 C C . VAL A 1 232 ? 13.211 10.040 10.925 1.00 67.12 232 VAL A C 1
ATOM 1772 O O . VAL A 1 232 ? 13.639 9.067 11.533 1.00 67.12 232 VAL A O 1
ATOM 1775 N N . ILE A 1 233 ? 14.058 10.901 10.348 1.00 58.12 233 ILE A N 1
ATOM 1776 C CA . ILE A 1 233 ? 15.525 10.746 10.485 1.00 58.12 233 ILE A CA 1
ATOM 1777 C C . ILE A 1 233 ? 15.951 11.129 11.899 1.00 58.12 233 ILE A C 1
ATOM 1779 O O . ILE A 1 233 ? 15.566 12.190 12.387 1.00 58.12 233 ILE A O 1
ATOM 1783 N N . VAL A 1 234 ? 16.816 10.318 12.514 1.00 57.56 234 VAL A N 1
ATOM 1784 C CA . VAL A 1 234 ? 17.474 10.675 13.781 1.00 57.56 234 VAL A CA 1
ATOM 1785 C C . VAL A 1 234 ? 18.823 11.334 13.525 1.00 57.56 234 VAL A C 1
ATOM 1787 O O . VAL A 1 234 ? 19.045 12.436 14.012 1.00 57.56 234 VAL A O 1
ATOM 1790 N N . HIS A 1 235 ? 19.709 10.710 12.736 1.00 49.44 235 HIS A N 1
ATOM 1791 C CA . HIS A 1 235 ? 21.050 11.223 12.432 1.00 49.44 235 HIS A CA 1
ATOM 1792 C C . HIS A 1 235 ? 21.327 11.252 10.919 1.00 49.44 235 HIS A C 1
ATOM 1794 O O . HIS A 1 235 ? 21.399 10.229 10.247 1.00 49.44 235 HIS A O 1
ATOM 1800 N N . GLY A 1 236 ? 21.528 12.468 10.425 1.00 44.31 236 GLY A N 1
ATOM 1801 C CA . GLY A 1 236 ? 21.928 12.892 9.085 1.00 44.31 236 GLY A CA 1
ATOM 1802 C C . GLY A 1 236 ? 22.022 14.419 9.155 1.00 44.31 236 GLY A C 1
ATOM 1803 O O . GLY A 1 236 ? 21.398 15.014 10.038 1.00 44.31 236 GLY A O 1
ATOM 1804 N N . LYS A 1 237 ? 22.813 15.104 8.315 1.00 37.53 237 LYS A N 1
ATOM 1805 C CA . LYS A 1 237 ? 22.659 16.572 8.230 1.00 37.53 237 LYS A CA 1
ATOM 1806 C C . LYS A 1 237 ? 21.170 16.834 7.989 1.00 37.53 237 LYS A C 1
ATOM 1808 O O . LYS A 1 237 ? 20.603 16.187 7.117 1.00 37.53 237 LYS A O 1
ATOM 1813 N N . VAL A 1 238 ? 20.541 17.700 8.786 1.00 36.31 238 VAL A N 1
ATOM 1814 C CA . VAL A 1 238 ? 19.154 18.125 8.559 1.00 36.31 238 VAL A CA 1
ATOM 1815 C C . VAL A 1 238 ? 19.143 18.821 7.205 1.00 36.31 238 VAL A C 1
ATOM 1817 O O . VAL A 1 238 ? 19.481 19.997 7.089 1.00 36.31 238 VAL A O 1
ATOM 1820 N N . MET A 1 239 ? 18.877 18.054 6.159 1.00 36.59 239 MET A N 1
ATOM 1821 C CA . MET A 1 239 ? 18.685 18.573 4.823 1.00 36.59 239 MET A CA 1
ATOM 1822 C C . MET A 1 239 ? 17.250 19.065 4.799 1.00 36.59 239 MET A C 1
ATOM 1824 O O . MET A 1 239 ? 16.339 18.359 5.234 1.00 36.59 239 MET A O 1
ATOM 1828 N N . LEU A 1 240 ? 17.074 20.314 4.372 1.00 36.12 240 LEU A N 1
ATOM 1829 C CA . LEU A 1 240 ? 15.768 20.879 4.062 1.00 36.12 240 LEU A CA 1
ATOM 1830 C C . LEU A 1 240 ? 14.980 19.828 3.275 1.00 36.12 240 LEU A C 1
ATOM 1832 O O . LEU A 1 240 ? 15.436 19.361 2.232 1.00 36.12 240 LEU A O 1
ATOM 1836 N N . LEU A 1 241 ? 13.878 19.388 3.878 1.00 37.66 241 LEU A N 1
ATOM 1837 C CA . LEU A 1 241 ? 13.123 18.224 3.452 1.00 37.66 241 LEU A CA 1
ATOM 1838 C C . LEU A 1 241 ? 12.586 18.450 2.044 1.00 37.66 241 LEU A C 1
ATOM 1840 O O . LEU A 1 241 ? 11.655 19.230 1.861 1.00 37.66 241 LEU A O 1
ATOM 1844 N N . ASP A 1 242 ? 13.133 17.715 1.081 1.00 36.38 242 ASP A N 1
ATOM 1845 C CA . ASP A 1 242 ? 12.337 17.282 -0.051 1.00 36.38 242 ASP A CA 1
ATOM 1846 C C . ASP A 1 242 ? 11.768 15.909 0.357 1.00 36.38 242 ASP A C 1
ATOM 1848 O O . ASP A 1 242 ? 12.546 14.960 0.520 1.00 36.38 242 ASP A O 1
ATOM 1852 N N . PRO A 1 243 ? 10.462 15.808 0.681 1.00 38.06 243 PRO A N 1
ATOM 1853 C CA . PRO A 1 243 ? 9.861 14.561 1.161 1.00 38.06 243 PRO A CA 1
ATOM 1854 C C . PRO A 1 243 ? 10.106 13.455 0.140 1.00 38.06 243 PRO A C 1
ATOM 1856 O O . PRO A 1 243 ? 10.141 13.790 -1.041 1.00 38.06 243 PRO A O 1
ATOM 1859 N N . CYS A 1 244 ? 10.315 12.211 0.615 1.00 38.34 244 CYS A N 1
ATOM 1860 C CA . CYS A 1 244 ? 10.578 10.966 -0.129 1.00 38.34 244 CYS A CA 1
ATOM 1861 C C . CYS A 1 244 ? 10.223 11.109 -1.603 1.00 38.34 244 CYS A C 1
ATOM 1863 O O . CYS A 1 244 ? 9.104 10.831 -1.996 1.00 38.34 244 CYS A O 1
ATOM 1865 N N . GLY A 1 245 ? 11.095 11.718 -2.399 1.00 37.88 245 GLY A N 1
ATOM 1866 C CA . GLY A 1 245 ? 10.554 12.338 -3.597 1.00 37.88 245 GLY A CA 1
ATOM 1867 C C . GLY A 1 245 ? 10.109 11.272 -4.585 1.00 37.88 245 GLY A C 1
ATOM 1868 O O . GLY A 1 245 ? 10.777 10.247 -4.737 1.00 37.88 245 GLY A O 1
ATOM 1869 N N . ASN A 1 246 ? 9.036 11.560 -5.299 1.00 37.59 246 ASN A N 1
ATOM 1870 C CA . ASN A 1 246 ? 8.784 10.875 -6.549 1.00 37.59 246 ASN A CA 1
ATOM 1871 C C . ASN A 1 246 ? 9.995 11.034 -7.459 1.00 37.59 246 ASN A C 1
ATOM 1873 O O . ASN A 1 246 ? 10.732 12.023 -7.374 1.00 37.59 246 ASN A O 1
ATOM 1877 N N . HIS A 1 247 ? 10.216 10.042 -8.306 1.00 41.22 247 HIS A N 1
ATOM 1878 C CA . HIS A 1 247 ? 10.974 10.283 -9.508 1.00 41.22 247 HIS A CA 1
ATOM 1879 C C . HIS A 1 247 ? 10.201 11.370 -10.263 1.00 41.22 247 HIS A C 1
ATOM 1881 O O . HIS A 1 247 ? 9.197 11.088 -10.910 1.00 41.22 247 HIS A O 1
ATOM 1887 N N . ASP A 1 248 ? 10.636 12.627 -10.163 1.00 40.28 248 ASP A N 1
ATOM 1888 C CA . ASP A 1 248 ? 10.429 13.551 -11.268 1.00 40.28 248 ASP A CA 1
ATOM 1889 C C . ASP A 1 248 ? 11.257 12.933 -12.396 1.00 40.28 248 ASP A C 1
ATOM 1891 O O . ASP A 1 248 ? 12.429 13.254 -12.589 1.00 40.28 248 ASP A O 1
ATOM 1895 N N . HIS A 1 249 ? 10.702 11.910 -13.051 1.00 39.97 249 HIS A N 1
ATOM 1896 C CA . HIS A 1 249 ? 11.203 11.465 -14.324 1.00 39.97 249 HIS A CA 1
ATOM 1897 C C . HIS A 1 249 ? 11.024 12.696 -15.204 1.00 39.97 249 HIS A C 1
ATOM 1899 O O . HIS A 1 249 ? 9.931 12.970 -15.700 1.00 39.97 249 HIS A O 1
ATOM 1905 N N . GLU A 1 250 ? 12.092 13.478 -15.360 1.00 39.12 250 GLU A N 1
ATOM 1906 C CA . GLU A 1 250 ? 12.304 14.199 -16.599 1.00 39.12 250 GLU A CA 1
ATOM 1907 C C . GLU A 1 250 ? 12.236 13.110 -17.669 1.00 39.12 250 GLU A C 1
ATOM 1909 O O . GLU A 1 250 ? 13.198 12.398 -17.948 1.00 39.12 250 GLU A O 1
ATOM 1914 N N . HIS A 1 251 ? 11.030 12.869 -18.183 1.00 36.38 251 HIS A N 1
ATOM 1915 C CA . HIS A 1 251 ? 10.867 12.178 -19.435 1.00 36.38 251 HIS A CA 1
ATOM 1916 C C . HIS A 1 251 ? 11.572 13.088 -20.425 1.00 36.38 251 HIS A C 1
ATOM 1918 O O . HIS A 1 251 ? 11.010 14.096 -20.855 1.00 36.38 251 HIS A O 1
ATOM 1924 N N . ASP A 1 252 ? 12.838 12.768 -20.696 1.00 36.25 252 ASP A N 1
ATOM 1925 C CA . ASP A 1 252 ? 13.630 13.335 -21.771 1.00 36.25 252 ASP A CA 1
ATOM 1926 C C . ASP A 1 252 ? 12.869 13.057 -23.069 1.00 36.25 252 ASP A C 1
ATOM 1928 O O . ASP A 1 252 ? 13.103 12.091 -23.798 1.00 36.25 252 ASP A O 1
ATOM 1932 N N . HIS A 1 253 ? 11.896 13.913 -23.363 1.00 35.38 253 HIS A N 1
ATOM 1933 C CA . HIS A 1 253 ? 11.312 14.054 -24.674 1.00 35.38 253 HIS A CA 1
ATOM 1934 C C . HIS A 1 253 ? 12.380 14.720 -25.533 1.00 35.38 253 HIS A C 1
ATOM 1936 O O . HIS A 1 253 ? 12.330 15.914 -25.823 1.00 35.38 253 HIS A O 1
ATOM 1942 N N . ALA A 1 254 ? 13.372 13.927 -25.936 1.00 31.84 254 ALA A N 1
ATOM 1943 C CA . ALA A 1 254 ? 14.330 14.268 -26.968 1.00 31.84 254 ALA A CA 1
ATOM 1944 C C . ALA A 1 254 ? 13.603 14.345 -28.322 1.00 31.84 254 ALA A C 1
ATOM 1946 O O . ALA A 1 254 ? 13.780 13.516 -29.211 1.00 31.84 254 ALA A O 1
ATOM 1947 N N . HIS A 1 255 ? 12.764 15.365 -28.494 1.00 33.72 255 HIS A N 1
ATOM 1948 C CA . HIS A 1 255 ? 12.379 15.852 -29.804 1.00 33.72 255 HIS A CA 1
ATOM 1949 C C . HIS A 1 255 ? 13.399 16.908 -30.209 1.00 33.72 255 HIS A C 1
ATOM 1951 O O . HIS A 1 255 ? 13.349 18.061 -29.788 1.00 33.72 255 HIS A O 1
ATOM 1957 N N . GLY A 1 256 ? 14.368 16.471 -31.014 1.00 33.97 256 GLY A N 1
ATOM 1958 C CA . GLY A 1 256 ? 15.357 17.343 -31.621 1.00 33.97 256 GLY A CA 1
ATOM 1959 C C . GLY A 1 256 ? 14.691 18.444 -32.442 1.00 33.97 256 GLY A C 1
ATOM 1960 O O . GLY A 1 256 ? 14.060 18.180 -33.463 1.00 33.97 256 GLY A O 1
ATOM 1961 N N . ALA A 1 257 ? 14.895 19.686 -32.020 1.00 31.11 257 ALA A N 1
ATOM 1962 C CA . ALA A 1 257 ? 14.785 20.856 -32.872 1.00 31.11 257 ALA A CA 1
ATOM 1963 C C . ALA A 1 257 ? 16.124 21.592 -32.787 1.00 31.11 257 ALA A C 1
ATOM 1965 O O . ALA A 1 257 ? 16.502 22.115 -31.740 1.00 31.11 257 ALA A O 1
ATOM 1966 N N . GLY A 1 258 ? 16.876 21.547 -33.887 1.00 36.88 258 GLY A N 1
ATOM 1967 C CA . GLY A 1 258 ? 18.154 22.230 -34.021 1.00 36.88 258 GLY A CA 1
ATOM 1968 C C . GLY A 1 258 ? 17.995 23.746 -33.924 1.00 36.88 258 GLY A C 1
ATOM 1969 O O . GLY A 1 258 ? 17.100 24.331 -34.530 1.00 36.88 258 GLY A O 1
ATOM 1970 N N . GLY A 1 259 ? 18.906 24.367 -33.184 1.00 28.97 259 GLY A N 1
ATOM 1971 C CA . GLY A 1 259 ? 19.097 25.808 -33.135 1.00 28.97 259 GLY A CA 1
ATOM 1972 C C . GLY A 1 259 ? 20.574 26.098 -32.907 1.00 28.97 259 GLY A C 1
ATOM 1973 O O . GLY A 1 259 ? 21.078 25.935 -31.801 1.00 28.97 259 GLY A O 1
ATOM 1974 N N . GLU A 1 260 ? 21.270 26.460 -33.981 1.00 35.00 260 GLU A N 1
ATOM 1975 C CA . GLU A 1 260 ? 22.657 26.923 -33.969 1.00 35.00 260 GLU A CA 1
ATOM 1976 C C . GLU A 1 260 ? 22.777 28.351 -33.405 1.00 35.00 260 GLU A C 1
ATOM 1978 O O . GLU A 1 260 ? 21.899 29.189 -33.607 1.00 35.00 260 GLU A O 1
ATOM 1983 N N . GLY A 1 261 ? 23.934 28.646 -32.799 1.00 31.12 261 GLY A N 1
ATOM 1984 C CA . GLY A 1 261 ? 24.429 30.000 -32.506 1.00 31.12 261 GLY A CA 1
ATOM 1985 C C . GLY A 1 261 ? 24.527 30.301 -31.005 1.00 31.12 261 GLY A C 1
ATOM 1986 O O . GLY A 1 261 ? 23.647 29.956 -30.237 1.00 31.12 261 GLY A O 1
ATOM 1987 N N . SER A 1 262 ? 25.559 30.946 -30.466 1.00 29.84 262 SER A N 1
ATOM 1988 C CA . SER A 1 262 ? 26.751 31.570 -31.036 1.00 29.84 262 SER A CA 1
ATOM 1989 C C . SER A 1 262 ? 27.795 31.735 -29.926 1.00 29.84 262 SER A C 1
ATOM 1991 O O . SER A 1 262 ? 27.450 31.928 -28.762 1.00 29.84 262 SER A O 1
ATOM 1993 N N . SER A 1 263 ? 29.063 31.691 -30.315 1.00 33.47 263 SER A N 1
ATOM 1994 C CA . SER A 1 263 ? 30.258 31.923 -29.506 1.00 33.47 263 SER A CA 1
ATOM 1995 C C . SER A 1 263 ? 30.377 33.344 -28.939 1.00 33.47 263 SER A C 1
ATOM 1997 O O . SER A 1 263 ? 30.153 34.308 -29.672 1.00 33.47 263 SER A O 1
ATOM 1999 N N . SER A 1 264 ? 30.943 33.488 -27.737 1.00 30.66 264 SER A N 1
ATOM 2000 C CA . SER A 1 264 ? 31.835 34.616 -27.435 1.00 30.66 264 SER A CA 1
ATOM 2001 C C . SER A 1 264 ? 32.909 34.238 -26.405 1.00 30.66 264 SER A C 1
ATOM 2003 O O . SER A 1 264 ? 32.729 33.377 -25.548 1.00 30.66 264 SER A O 1
ATOM 2005 N N . THR A 1 265 ? 34.078 34.841 -26.594 1.00 30.70 265 THR A N 1
ATOM 2006 C CA . THR A 1 265 ? 35.393 34.518 -26.027 1.00 30.70 265 THR A CA 1
ATOM 2007 C C . THR A 1 265 ? 35.894 35.576 -25.034 1.00 30.70 265 THR A C 1
ATOM 2009 O O . THR A 1 265 ? 35.616 36.756 -25.230 1.00 30.70 265 THR A O 1
ATOM 2012 N N . ALA A 1 266 ? 36.802 35.136 -24.142 1.00 30.70 266 ALA A N 1
ATOM 2013 C CA . ALA A 1 266 ? 37.819 35.884 -23.363 1.00 30.70 266 ALA A CA 1
ATOM 2014 C C . ALA A 1 266 ? 37.321 36.636 -22.097 1.00 30.70 266 ALA A C 1
ATOM 2016 O O . ALA A 1 266 ? 36.205 37.126 -22.072 1.00 30.70 266 ALA A O 1
ATOM 2017 N N . ALA A 1 267 ? 38.066 36.768 -20.988 1.00 28.92 267 ALA A N 1
ATOM 2018 C CA . ALA A 1 267 ? 39.517 36.786 -20.791 1.00 28.92 267 ALA A CA 1
ATOM 2019 C C . ALA A 1 267 ? 39.956 36.390 -19.354 1.00 28.92 267 ALA A C 1
ATOM 2021 O O . ALA A 1 267 ? 39.154 36.240 -18.438 1.00 28.92 267 ALA A O 1
ATOM 2022 N N . VAL A 1 268 ? 41.277 36.250 -19.225 1.00 32.84 268 VAL A N 1
ATOM 2023 C CA . VAL A 1 268 ? 42.123 35.826 -18.098 1.00 32.84 268 VAL A CA 1
ATOM 2024 C C . VAL A 1 268 ? 42.212 36.865 -16.969 1.00 32.84 268 VAL A C 1
ATOM 2026 O O . VAL A 1 268 ? 42.340 38.056 -17.236 1.00 32.84 268 VAL A O 1
ATOM 2029 N N . GLY A 1 269 ? 42.281 36.391 -15.721 1.00 28.92 269 GLY A N 1
ATOM 2030 C CA . GLY A 1 269 ? 42.735 37.152 -14.554 1.00 28.92 269 GLY A CA 1
ATOM 2031 C C . GLY A 1 269 ? 43.061 36.215 -13.389 1.00 28.92 269 GLY A C 1
ATOM 2032 O O . GLY A 1 269 ? 42.171 35.594 -12.820 1.00 28.92 269 GLY A O 1
ATOM 2033 N N . SER A 1 270 ? 44.349 36.068 -13.095 1.00 36.41 270 SER A N 1
ATOM 2034 C CA . SER A 1 270 ? 44.919 35.283 -12.001 1.00 36.41 270 SER A CA 1
ATOM 2035 C C . SER A 1 270 ? 44.728 35.973 -10.651 1.00 36.41 270 SER A C 1
ATOM 2037 O O . SER A 1 270 ? 45.149 37.119 -10.523 1.00 36.41 270 SER A O 1
ATOM 2039 N N . ASP A 1 271 ? 44.237 35.261 -9.635 1.00 30.31 271 ASP A N 1
ATOM 2040 C CA . ASP A 1 271 ? 44.780 35.419 -8.283 1.00 30.31 271 ASP A CA 1
ATOM 2041 C C . ASP A 1 271 ? 44.485 34.206 -7.394 1.00 30.31 271 ASP A C 1
ATOM 2043 O O . ASP A 1 271 ? 43.378 33.668 -7.352 1.00 30.31 271 ASP A O 1
ATOM 2047 N N . SER A 1 272 ? 45.529 33.742 -6.714 1.00 40.69 272 SER A N 1
ATOM 2048 C CA . SER A 1 272 ? 45.538 32.547 -5.882 1.00 40.69 272 SER A CA 1
ATOM 2049 C C . SER A 1 272 ? 45.079 32.873 -4.464 1.00 40.69 272 SER A C 1
ATOM 2051 O O . SER A 1 272 ? 45.866 33.325 -3.637 1.00 40.69 272 SER A O 1
ATOM 2053 N N . THR A 1 273 ? 43.828 32.559 -4.151 1.00 34.88 273 THR A N 1
ATOM 2054 C CA . THR A 1 273 ? 43.399 32.234 -2.786 1.00 34.88 273 THR A CA 1
ATOM 2055 C C . THR A 1 273 ? 42.439 31.056 -2.877 1.00 34.88 273 THR A C 1
ATOM 2057 O O . THR A 1 273 ? 41.556 31.034 -3.728 1.00 34.88 273 THR A O 1
ATOM 2060 N N . ALA A 1 274 ? 42.676 30.017 -2.075 1.00 35.66 274 ALA A N 1
ATOM 2061 C CA . ALA A 1 274 ? 41.880 28.796 -2.102 1.00 35.66 274 ALA A CA 1
ATOM 2062 C C . ALA A 1 274 ? 40.405 29.126 -1.796 1.00 35.66 274 ALA A C 1
ATOM 2064 O O . ALA A 1 274 ? 40.121 29.592 -0.688 1.00 35.66 274 ALA A O 1
ATOM 2065 N N . PRO A 1 275 ? 39.464 28.903 -2.732 1.00 32.06 275 PRO A N 1
ATOM 2066 C CA . PRO A 1 275 ? 38.067 29.169 -2.461 1.00 32.06 275 PRO A CA 1
ATOM 2067 C C . PRO A 1 275 ? 37.523 28.062 -1.558 1.00 32.06 275 PRO A C 1
ATOM 2069 O O . PRO A 1 275 ? 37.635 26.869 -1.846 1.00 32.06 275 PRO A O 1
ATOM 2072 N N . GLN A 1 276 ? 36.903 28.475 -0.456 1.00 34.31 276 GLN A N 1
ATOM 2073 C CA . GLN A 1 276 ? 35.903 27.657 0.222 1.00 34.31 276 GLN A CA 1
ATOM 2074 C C . GLN A 1 276 ? 34.850 27.227 -0.816 1.00 34.31 276 GLN A C 1
ATOM 2076 O O . GLN A 1 276 ? 34.560 28.014 -1.721 1.00 34.31 276 GLN A O 1
ATOM 2081 N N . PRO A 1 277 ? 34.274 26.013 -0.735 1.00 33.75 277 PRO A N 1
ATOM 2082 C CA . PRO A 1 277 ? 33.266 25.581 -1.692 1.00 33.75 277 PRO A CA 1
ATOM 2083 C C . PRO A 1 277 ? 32.036 26.482 -1.551 1.00 33.75 277 PRO A C 1
ATOM 2085 O O . PRO A 1 277 ? 31.206 26.299 -0.662 1.00 33.75 277 PRO A O 1
ATOM 2088 N N . HIS A 1 278 ? 31.944 27.490 -2.416 1.00 34.34 278 HIS A N 1
ATOM 2089 C CA . HIS A 1 278 ? 30.742 28.282 -2.593 1.00 34.34 278 HIS A CA 1
ATOM 2090 C C . HIS A 1 278 ? 29.653 27.317 -3.054 1.00 34.34 278 HIS A C 1
ATOM 2092 O O . HIS A 1 278 ? 29.744 26.737 -4.137 1.00 34.34 278 HIS A O 1
ATOM 2098 N N . GLY A 1 279 ? 28.664 27.086 -2.186 1.00 42.31 279 GLY A N 1
ATOM 2099 C CA . GLY A 1 279 ? 27.487 26.300 -2.526 1.00 42.31 279 GLY A CA 1
ATOM 2100 C C . GLY A 1 279 ? 26.901 26.834 -3.826 1.00 42.31 279 GLY A C 1
ATOM 2101 O O . GLY A 1 279 ? 26.793 28.050 -3.996 1.00 42.31 279 GLY A O 1
ATOM 2102 N N . ALA A 1 280 ? 26.588 25.931 -4.756 1.00 48.00 280 ALA A N 1
ATOM 2103 C CA . ALA A 1 280 ? 25.952 26.302 -6.009 1.00 48.00 280 ALA A CA 1
ATOM 2104 C C . ALA A 1 280 ? 24.757 27.217 -5.704 1.00 48.00 280 ALA A C 1
ATOM 2106 O O . ALA A 1 280 ? 24.024 26.984 -4.747 1.00 48.00 280 ALA A O 1
ATOM 2107 N N . THR A 1 281 ? 24.576 28.277 -6.475 1.00 42.59 281 THR A N 1
ATOM 2108 C CA . THR A 1 281 ? 23.367 29.098 -6.451 1.00 42.59 281 THR A CA 1
ATOM 2109 C C . THR A 1 281 ? 22.516 28.729 -7.662 1.00 42.59 281 THR A C 1
ATOM 2111 O O . THR A 1 281 ? 23.031 28.280 -8.689 1.00 42.59 281 THR A O 1
ATOM 2114 N N . HIS A 1 282 ? 21.197 28.851 -7.549 1.00 48.38 282 HIS A N 1
ATOM 2115 C CA . HIS A 1 282 ? 20.327 28.860 -8.720 1.00 48.38 282 HIS A CA 1
ATOM 2116 C C . HIS A 1 282 ? 20.687 30.057 -9.618 1.00 48.38 282 HIS A C 1
ATOM 2118 O O . HIS A 1 282 ? 21.313 31.021 -9.170 1.00 48.38 282 HIS A O 1
ATOM 2124 N N . ALA A 1 283 ? 20.266 30.022 -10.887 1.00 60.75 283 ALA A N 1
ATOM 2125 C CA . ALA A 1 283 ? 20.477 31.126 -11.832 1.00 60.75 283 ALA A CA 1
ATOM 2126 C C . ALA A 1 283 ? 19.884 32.470 -11.348 1.00 60.75 283 ALA A C 1
ATOM 2128 O O . ALA A 1 283 ? 20.273 33.524 -11.839 1.00 60.75 283 ALA A O 1
ATOM 2129 N N . ASP A 1 284 ? 18.978 32.441 -10.365 1.00 69.94 284 ASP A N 1
ATOM 2130 C CA . ASP A 1 284 ? 18.372 33.609 -9.719 1.00 69.94 284 ASP A CA 1
ATOM 2131 C C . ASP A 1 284 ? 19.146 34.120 -8.482 1.00 69.94 284 ASP A C 1
ATOM 2133 O O . ASP A 1 284 ? 18.665 35.001 -7.771 1.00 69.94 284 ASP A O 1
ATOM 2137 N N . GLY A 1 285 ? 20.337 33.579 -8.201 1.00 61.53 285 GLY A N 1
ATOM 2138 C CA . GLY A 1 285 ? 21.177 33.987 -7.074 1.00 61.53 285 GLY A CA 1
ATOM 2139 C C . GLY A 1 285 ? 20.746 33.426 -5.717 1.00 61.53 285 GLY A C 1
ATOM 2140 O O . GLY A 1 285 ? 21.414 33.694 -4.717 1.00 61.53 285 GLY A O 1
ATOM 2141 N N . LYS A 1 286 ? 19.677 32.619 -5.647 1.00 49.41 286 LYS A N 1
ATOM 2142 C CA . LYS A 1 286 ? 19.313 31.925 -4.406 1.00 49.41 286 LYS A CA 1
ATOM 2143 C C . LYS A 1 286 ? 20.291 30.782 -4.135 1.00 49.41 286 LYS A C 1
ATOM 2145 O O . LYS A 1 286 ? 20.706 30.114 -5.085 1.00 49.41 286 LYS A O 1
ATOM 2150 N N . PRO A 1 287 ? 20.647 30.502 -2.869 1.00 41.19 287 PRO A N 1
ATOM 2151 C CA . PRO A 1 287 ? 21.400 29.302 -2.527 1.00 41.19 287 PRO A CA 1
ATOM 2152 C C . PRO A 1 287 ? 20.688 28.082 -3.112 1.00 41.19 287 PRO A C 1
ATOM 2154 O O . PRO A 1 287 ? 19.503 27.878 -2.846 1.00 41.19 287 PRO A O 1
ATOM 2157 N N . LYS A 1 288 ? 21.388 27.284 -3.921 1.00 43.94 288 LYS A N 1
ATOM 2158 C CA . LYS A 1 288 ? 20.906 25.967 -4.321 1.00 43.94 288 LYS A CA 1
ATOM 2159 C C . LYS A 1 288 ? 20.970 25.146 -3.048 1.00 43.94 288 LYS A C 1
ATOM 2161 O O . LYS A 1 288 ? 22.045 24.763 -2.584 1.00 43.94 288 LYS A O 1
ATOM 2166 N N . ILE A 1 289 ? 19.815 24.977 -2.420 1.00 42.91 289 ILE A N 1
ATOM 2167 C CA . ILE A 1 289 ? 19.672 24.043 -1.316 1.00 42.91 289 ILE A CA 1
ATOM 2168 C C . ILE A 1 289 ? 20.090 22.703 -1.905 1.00 42.91 289 ILE A C 1
ATOM 2170 O O . ILE A 1 289 ? 19.494 22.247 -2.878 1.00 42.91 289 ILE A O 1
ATOM 2174 N N . ALA A 1 290 ? 21.175 22.121 -1.398 1.00 43.88 290 ALA A N 1
ATOM 2175 C CA . ALA A 1 290 ? 21.553 20.786 -1.813 1.00 43.88 290 ALA A CA 1
ATOM 2176 C C . ALA A 1 290 ? 20.370 19.870 -1.469 1.00 43.88 290 ALA A C 1
ATOM 2178 O O . ALA A 1 290 ? 20.051 19.662 -0.304 1.00 43.88 290 ALA A O 1
ATOM 2179 N N . THR A 1 291 ? 19.671 19.387 -2.488 1.00 44.28 291 THR A N 1
ATOM 2180 C CA . THR A 1 291 ? 18.595 18.411 -2.368 1.00 44.28 291 THR A CA 1
ATOM 2181 C C . THR A 1 291 ? 19.256 17.043 -2.279 1.00 44.28 291 THR A C 1
ATOM 2183 O O . THR A 1 291 ? 19.327 16.315 -3.262 1.00 44.28 291 THR A O 1
ATOM 2186 N N . SER A 1 292 ? 19.868 16.714 -1.138 1.00 45.06 292 SER A N 1
ATOM 2187 C CA . SER A 1 292 ? 20.212 15.313 -0.891 1.00 45.06 292 SER A CA 1
ATOM 2188 C C . SER A 1 292 ? 19.022 14.672 -0.209 1.00 45.06 292 SER A C 1
ATOM 2190 O O . SER A 1 292 ? 18.629 15.089 0.883 1.00 45.06 292 SER A O 1
ATOM 2192 N N . THR A 1 293 ? 18.445 13.683 -0.868 1.00 51.03 293 THR A N 1
ATOM 2193 C CA . THR A 1 293 ? 17.302 12.957 -0.341 1.00 51.03 293 THR A CA 1
ATOM 2194 C C . THR A 1 293 ? 17.677 12.063 0.845 1.00 51.03 293 THR A C 1
ATOM 2196 O O . THR A 1 293 ? 18.837 11.741 1.101 1.00 51.03 293 THR A O 1
ATOM 2199 N N . TYR A 1 294 ? 16.647 11.754 1.633 1.00 55.56 294 TYR A N 1
ATOM 2200 C CA . TYR A 1 294 ? 16.671 11.372 3.050 1.00 55.56 294 TYR A CA 1
ATOM 2201 C C . TYR A 1 294 ? 17.379 10.031 3.369 1.00 55.56 294 TYR A C 1
ATOM 2203 O O . TYR A 1 294 ? 17.902 9.881 4.469 1.00 55.56 294 TYR A O 1
ATOM 2211 N N . TYR A 1 295 ? 17.404 9.049 2.454 1.00 66.69 295 TYR A N 1
ATOM 2212 C CA . TYR A 1 295 ? 17.974 7.707 2.714 1.00 66.69 295 TYR A CA 1
ATOM 2213 C C . TYR A 1 295 ? 18.880 7.182 1.593 1.00 66.69 295 TYR A C 1
ATOM 2215 O O . TYR A 1 295 ? 19.435 6.097 1.727 1.00 66.69 295 TYR A O 1
ATOM 2223 N N . MET A 1 296 ? 19.038 7.905 0.483 1.00 72.38 296 MET A N 1
ATOM 2224 C CA . MET A 1 296 ? 19.766 7.439 -0.699 1.00 72.38 296 MET A CA 1
ATOM 2225 C C . MET A 1 296 ? 20.373 8.632 -1.433 1.00 72.38 296 MET A C 1
ATOM 2227 O O . MET A 1 296 ? 19.769 9.695 -1.494 1.00 72.38 296 MET A O 1
ATOM 2231 N N . ASN A 1 297 ? 21.578 8.472 -1.985 1.00 76.62 297 ASN A N 1
ATOM 2232 C CA . ASN A 1 297 ? 22.181 9.519 -2.810 1.00 76.62 297 ASN A CA 1
ATOM 2233 C C . ASN A 1 297 ? 21.340 9.729 -4.085 1.00 76.62 297 ASN A C 1
ATOM 2235 O O . ASN A 1 297 ? 20.869 8.753 -4.676 1.00 76.62 297 ASN A O 1
ATOM 2239 N N . GLU A 1 298 ? 21.195 10.987 -4.510 1.00 75.00 298 GLU A N 1
ATOM 2240 C CA . GLU A 1 298 ? 20.371 11.401 -5.648 1.00 75.00 298 GLU A CA 1
ATOM 2241 C C . GLU A 1 298 ? 20.718 10.646 -6.935 1.00 75.00 298 GLU A C 1
ATOM 2243 O O . GLU A 1 298 ? 19.837 10.376 -7.736 1.00 75.00 298 GLU A O 1
ATOM 2248 N N . GLU A 1 299 ? 21.971 10.216 -7.114 1.00 81.75 299 GLU A N 1
ATOM 2249 C CA . GLU A 1 299 ? 22.359 9.420 -8.284 1.00 81.75 299 GLU A CA 1
ATOM 2250 C C . GLU A 1 299 ? 21.601 8.078 -8.389 1.00 81.75 299 GLU A C 1
ATOM 2252 O O . GLU A 1 299 ? 21.086 7.754 -9.455 1.00 81.75 299 GLU A O 1
ATOM 2257 N N . TYR A 1 300 ? 21.466 7.313 -7.297 1.00 82.69 300 TYR A N 1
ATOM 2258 C CA . TYR A 1 300 ? 20.759 6.014 -7.304 1.00 82.69 300 TYR A CA 1
ATOM 2259 C C . TYR A 1 300 ? 19.243 6.193 -7.325 1.00 82.69 300 TYR A C 1
ATOM 2261 O O . TYR A 1 300 ? 18.477 5.358 -7.810 1.00 82.69 300 TYR A O 1
ATOM 2269 N N . ARG A 1 301 ? 18.794 7.332 -6.810 1.00 71.94 301 ARG A N 1
ATOM 2270 C CA . ARG A 1 301 ? 17.417 7.769 -6.942 1.00 71.94 301 ARG A CA 1
ATOM 2271 C C . ARG A 1 301 ? 17.098 8.165 -8.385 1.00 71.94 301 ARG A C 1
ATOM 2273 O O . ARG A 1 301 ? 16.064 7.757 -8.883 1.00 71.94 301 ARG A O 1
ATOM 2280 N N . GLY A 1 302 ? 18.002 8.830 -9.093 1.00 69.81 302 GLY A N 1
ATOM 2281 C CA . GLY A 1 302 ? 17.888 9.155 -10.518 1.00 69.81 302 GLY A CA 1
ATOM 2282 C C . GLY A 1 302 ? 18.054 7.957 -11.460 1.00 69.81 302 GLY A C 1
ATOM 2283 O O . GLY A 1 302 ? 18.233 8.147 -12.657 1.00 69.81 302 GLY A O 1
ATOM 2284 N N . GLY A 1 303 ? 18.022 6.728 -10.938 1.00 75.69 303 GLY A N 1
ATOM 2285 C CA . GLY A 1 303 ? 18.072 5.511 -11.743 1.00 75.69 303 GLY A CA 1
ATOM 2286 C C . GLY A 1 303 ? 19.474 4.969 -12.006 1.00 75.69 303 GLY A C 1
ATOM 2287 O O . GLY A 1 303 ? 19.597 4.019 -12.772 1.00 75.69 303 GLY A O 1
ATOM 2288 N N . LYS A 1 304 ? 20.531 5.507 -11.374 1.00 85.81 304 LYS A N 1
ATOM 2289 C CA . LYS A 1 304 ? 21.836 4.833 -11.385 1.00 85.81 304 LYS A CA 1
ATOM 2290 C C . LYS A 1 304 ? 21.704 3.458 -10.734 1.00 85.81 304 LYS A C 1
ATOM 2292 O O . LYS A 1 304 ? 21.135 3.338 -9.647 1.00 85.81 304 LYS A O 1
ATOM 2297 N N . ASP A 1 305 ? 22.300 2.456 -11.369 1.00 86.75 305 ASP A N 1
ATOM 2298 C CA . ASP A 1 305 ? 22.324 1.094 -10.849 1.00 86.75 305 ASP A CA 1
ATOM 2299 C C . ASP A 1 305 ? 22.880 1.050 -9.421 1.00 86.75 305 ASP A C 1
ATOM 2301 O O . ASP A 1 305 ? 23.930 1.623 -9.100 1.00 86.75 305 ASP A O 1
ATOM 2305 N N . MET A 1 306 ? 22.155 0.349 -8.551 1.00 91.44 306 MET A N 1
ATOM 2306 C CA . MET A 1 306 ? 22.572 0.119 -7.177 1.00 91.44 306 MET A CA 1
ATOM 2307 C C . MET A 1 306 ? 23.631 -0.980 -7.144 1.00 91.44 306 MET A C 1
ATOM 2309 O O . MET A 1 306 ? 23.397 -2.090 -7.612 1.00 91.44 306 MET A O 1
ATOM 2313 N N . THR A 1 307 ? 24.792 -0.683 -6.563 1.00 93.06 307 THR A N 1
ATOM 2314 C CA . THR A 1 307 ? 25.849 -1.676 -6.329 1.00 93.06 307 THR A CA 1
ATOM 2315 C C . THR A 1 307 ? 25.802 -2.182 -4.890 1.00 93.06 307 THR A C 1
ATOM 2317 O O . THR A 1 307 ? 25.288 -1.502 -4.001 1.00 93.06 307 THR A O 1
ATOM 2320 N N . GLY A 1 308 ? 26.409 -3.342 -4.626 1.00 93.12 308 GLY A N 1
ATOM 2321 C CA . GLY A 1 308 ? 26.576 -3.842 -3.256 1.00 93.12 308 GLY A CA 1
ATOM 2322 C C . GLY A 1 308 ? 27.300 -2.852 -2.334 1.00 93.12 308 GLY A C 1
ATOM 2323 O O . GLY A 1 308 ? 26.877 -2.641 -1.204 1.00 93.12 308 GLY A O 1
ATOM 2324 N N . GLU A 1 309 ? 28.336 -2.172 -2.835 1.00 93.75 309 GLU A N 1
ATOM 2325 C CA . GLU A 1 309 ? 29.056 -1.140 -2.075 1.00 93.75 309 GLU A CA 1
ATOM 2326 C C . GLU A 1 309 ? 28.166 0.076 -1.773 1.00 93.75 309 GLU A C 1
ATOM 2328 O O . GLU A 1 309 ? 28.185 0.613 -0.664 1.00 93.75 309 GLU A O 1
ATOM 2333 N N . ALA A 1 310 ? 27.366 0.518 -2.749 1.00 90.81 310 ALA A N 1
ATOM 2334 C CA . ALA A 1 310 ? 26.420 1.607 -2.542 1.00 90.81 310 ALA A CA 1
ATOM 2335 C C . ALA A 1 310 ? 25.354 1.226 -1.508 1.00 90.81 310 ALA A C 1
ATOM 2337 O O . ALA A 1 310 ? 25.056 2.037 -0.630 1.00 90.81 310 ALA A O 1
ATOM 2338 N N . PHE A 1 311 ? 24.850 -0.008 -1.566 1.00 91.44 311 PHE A N 1
ATOM 2339 C CA . PHE A 1 311 ? 23.917 -0.565 -0.592 1.00 91.44 311 PHE A CA 1
ATOM 2340 C C . PHE A 1 311 ? 24.500 -0.566 0.828 1.00 91.44 311 PHE A C 1
ATOM 2342 O O . PHE A 1 311 ? 23.873 -0.049 1.757 1.00 91.44 311 PHE A O 1
ATOM 2349 N N . ASP A 1 312 ? 25.719 -1.080 0.999 1.00 91.12 312 ASP A N 1
ATOM 2350 C CA . ASP A 1 312 ? 26.401 -1.138 2.297 1.00 91.12 312 ASP A CA 1
ATOM 2351 C C . ASP A 1 312 ? 26.653 0.268 2.862 1.00 91.12 312 ASP A C 1
ATOM 2353 O O . ASP A 1 312 ? 26.430 0.543 4.044 1.00 91.12 312 ASP A O 1
ATOM 2357 N N . ARG A 1 313 ? 27.053 1.212 2.005 1.00 87.62 313 ARG A N 1
ATOM 2358 C CA . ARG A 1 313 ? 27.233 2.614 2.397 1.00 87.62 313 ARG A CA 1
ATOM 2359 C C . ARG A 1 313 ? 25.913 3.252 2.831 1.00 87.62 313 ARG A C 1
ATOM 2361 O O . ARG A 1 313 ? 25.849 3.876 3.884 1.00 87.62 313 ARG A O 1
ATOM 2368 N N . ILE A 1 314 ? 24.852 3.092 2.043 1.00 84.62 314 ILE A N 1
ATOM 2369 C CA . ILE A 1 314 ? 23.534 3.667 2.338 1.00 84.62 314 ILE A CA 1
ATOM 2370 C C . ILE A 1 314 ? 23.000 3.138 3.673 1.00 84.62 314 ILE A C 1
ATOM 2372 O O . ILE A 1 314 ? 22.572 3.916 4.529 1.00 84.62 314 ILE A O 1
ATOM 2376 N N . THR A 1 315 ? 23.061 1.825 3.878 1.00 86.00 315 THR A N 1
ATOM 2377 C CA . THR A 1 315 ? 22.536 1.176 5.087 1.00 86.00 315 THR A CA 1
ATOM 2378 C C . THR A 1 315 ? 23.379 1.434 6.332 1.00 86.00 315 THR A C 1
ATOM 2380 O O . THR A 1 315 ? 22.824 1.473 7.424 1.00 86.00 315 THR A O 1
ATOM 2383 N N . SER A 1 316 ? 24.684 1.684 6.194 1.00 83.00 316 SER A N 1
ATOM 2384 C CA . SER A 1 316 ? 25.545 2.054 7.329 1.00 83.00 316 SER A CA 1
ATOM 2385 C C . SER A 1 316 ? 25.413 3.518 7.757 1.00 83.00 316 SER A C 1
ATOM 2387 O O . SER A 1 316 ? 25.686 3.836 8.913 1.00 83.00 316 SER A O 1
ATOM 2389 N N . THR A 1 317 ? 25.002 4.413 6.852 1.00 75.69 317 THR A N 1
ATOM 2390 C CA . THR A 1 317 ? 24.851 5.849 7.163 1.00 75.69 317 THR A CA 1
ATOM 2391 C C . THR A 1 317 ? 23.429 6.280 7.506 1.00 75.69 317 THR A C 1
ATOM 2393 O O . THR A 1 317 ? 23.256 7.262 8.224 1.00 75.69 317 THR A O 1
ATOM 2396 N N . GLY A 1 318 ? 22.414 5.588 6.986 1.00 71.00 318 GLY A N 1
ATOM 2397 C CA . GLY A 1 318 ? 21.021 5.958 7.209 1.00 71.00 318 GLY A CA 1
ATOM 2398 C C . GLY A 1 318 ? 20.540 5.522 8.588 1.00 71.00 318 GLY A C 1
ATOM 2399 O O . GLY A 1 318 ? 20.608 4.343 8.923 1.00 71.00 318 GLY A O 1
ATOM 2400 N N . VAL A 1 319 ? 20.026 6.469 9.372 1.00 75.06 319 VAL A N 1
ATOM 2401 C CA . VAL A 1 319 ? 19.443 6.206 10.692 1.00 75.06 319 VAL A CA 1
ATOM 2402 C C . VAL A 1 319 ? 18.031 6.776 10.729 1.00 75.06 319 VAL A C 1
ATOM 2404 O O . VAL A 1 319 ? 17.833 7.986 10.869 1.00 75.06 319 VAL A O 1
ATOM 2407 N N . GLN A 1 320 ? 17.049 5.890 10.608 1.00 75.94 320 GLN A N 1
ATOM 2408 C CA . GLN A 1 320 ? 15.629 6.207 10.664 1.00 75.94 320 GLN A CA 1
ATOM 2409 C C . GLN A 1 320 ? 15.061 5.794 12.019 1.00 75.94 320 GLN A C 1
ATOM 2411 O O . GLN A 1 320 ? 15.349 4.709 12.514 1.00 75.94 320 GLN A O 1
ATOM 2416 N N . ALA A 1 321 ? 14.227 6.639 12.605 1.00 77.00 321 ALA A N 1
ATOM 2417 C CA . ALA A 1 321 ? 13.343 6.286 13.697 1.00 77.00 321 ALA A CA 1
ATOM 2418 C C . ALA A 1 321 ? 11.902 6.205 13.216 1.00 77.00 321 ALA A C 1
ATOM 2420 O O . ALA A 1 321 ? 11.500 6.818 12.234 1.00 77.00 321 ALA A O 1
ATOM 2421 N N . TYR A 1 322 ? 11.110 5.456 13.957 1.00 77.56 322 TYR A N 1
ATOM 2422 C CA . TYR A 1 322 ? 9.696 5.292 13.727 1.00 77.56 322 TYR A CA 1
ATOM 2423 C C . TYR A 1 322 ? 8.911 6.330 14.538 1.00 77.56 322 TYR A C 1
ATOM 2425 O O . TYR A 1 322 ? 8.952 6.358 15.769 1.00 77.56 322 TYR A O 1
ATOM 2433 N N . ASN A 1 323 ? 8.209 7.210 13.838 1.00 81.81 323 ASN A N 1
ATOM 2434 C CA . ASN A 1 323 ? 7.336 8.240 14.368 1.00 81.81 323 ASN A CA 1
ATOM 2435 C C . ASN A 1 323 ? 5.919 7.704 14.588 1.00 81.81 323 ASN A C 1
ATOM 2437 O O . ASN A 1 323 ? 5.019 7.873 13.770 1.00 81.81 323 ASN A O 1
ATOM 2441 N N . THR A 1 324 ? 5.696 7.165 15.779 1.00 83.06 324 THR A N 1
ATOM 2442 C CA . THR A 1 324 ? 4.370 6.720 16.224 1.00 83.06 324 THR A CA 1
ATOM 2443 C C . THR A 1 324 ? 3.387 7.873 16.472 1.00 83.06 324 THR A C 1
ATOM 2445 O O . THR A 1 324 ? 2.219 7.633 16.757 1.00 83.06 324 THR A O 1
ATOM 2448 N N . SER A 1 325 ? 3.799 9.144 16.392 1.00 85.94 325 SER A N 1
ATOM 2449 C CA . SER A 1 325 ? 2.874 10.278 16.562 1.00 85.94 325 SER A CA 1
ATOM 2450 C C . SER A 1 325 ? 2.139 10.670 15.277 1.00 85.94 325 SER A C 1
ATOM 2452 O O . SER A 1 325 ? 1.160 11.416 15.350 1.00 85.94 325 SER A O 1
ATOM 2454 N N . VAL A 1 326 ? 2.572 10.150 14.120 1.00 86.25 326 VAL A N 1
ATOM 2455 C CA . VAL A 1 326 ? 2.012 10.499 12.807 1.00 86.25 326 VAL A CA 1
ATOM 2456 C C . VAL A 1 326 ? 0.506 10.232 12.736 1.00 86.25 326 VAL A C 1
ATOM 2458 O O . VAL A 1 326 ? -0.249 11.105 12.314 1.00 86.25 326 VAL A O 1
ATOM 2461 N N . ASP A 1 327 ? 0.039 9.099 13.265 1.00 92.25 327 ASP A N 1
ATOM 2462 C CA . ASP A 1 327 ? -1.382 8.740 13.202 1.00 92.25 327 ASP A CA 1
ATOM 2463 C C . ASP A 1 327 ? -2.243 9.680 14.048 1.00 92.25 327 ASP A C 1
ATOM 2465 O O . ASP A 1 327 ? -3.353 10.035 13.662 1.00 92.25 327 ASP A O 1
ATOM 2469 N N . TRP A 1 328 ? -1.730 10.157 15.186 1.00 92.94 328 TRP A N 1
ATOM 2470 C CA . TRP A 1 328 ? -2.446 11.146 15.994 1.00 92.94 328 TRP A CA 1
ATOM 2471 C C . TRP A 1 328 ? -2.591 12.476 15.244 1.00 92.94 328 TRP A C 1
ATOM 2473 O O . TRP A 1 328 ? -3.667 13.079 15.243 1.00 92.94 328 TRP A O 1
ATOM 2483 N N . GLN A 1 329 ? -1.526 12.915 14.566 1.00 89.94 329 GLN A N 1
ATOM 2484 C CA . GLN A 1 329 ? -1.534 14.138 13.760 1.00 89.94 329 GLN A CA 1
ATOM 2485 C C . GLN A 1 329 ? -2.517 14.031 12.590 1.00 89.94 329 GLN A C 1
ATOM 2487 O O . GLN A 1 329 ? -3.287 14.959 12.342 1.00 89.94 329 GLN A O 1
ATOM 2492 N N . VAL A 1 330 ? -2.540 12.884 11.911 1.00 91.94 330 VAL A N 1
ATOM 2493 C CA . VAL A 1 330 ? -3.500 12.591 10.842 1.00 91.94 330 VAL A CA 1
ATOM 2494 C C . VAL A 1 330 ? -4.928 12.529 11.369 1.00 91.94 330 VAL A C 1
ATOM 2496 O O . VAL A 1 330 ? -5.830 13.091 10.751 1.00 91.94 330 VAL A O 1
ATOM 2499 N N . GLY A 1 331 ? -5.145 11.922 12.538 1.00 95.25 331 GLY A N 1
ATOM 2500 C CA . GLY A 1 331 ? -6.447 11.895 13.202 1.00 95.25 331 GLY A CA 1
ATOM 2501 C C . GLY A 1 331 ? -6.988 13.304 13.444 1.00 95.25 331 GLY A C 1
ATOM 2502 O O . GLY A 1 331 ? -8.120 13.606 13.058 1.00 95.25 331 GLY A O 1
ATOM 2503 N N . LYS A 1 332 ? -6.151 14.194 13.992 1.00 94.75 332 LYS A N 1
ATOM 2504 C CA . LYS A 1 332 ? -6.488 15.610 14.200 1.00 94.75 332 LYS A CA 1
ATOM 2505 C C . LYS A 1 332 ? -6.731 16.360 12.896 1.00 94.75 332 LYS A C 1
ATOM 2507 O O . LYS A 1 332 ? -7.719 17.083 12.785 1.00 94.75 332 LYS A O 1
ATOM 2512 N N . ALA A 1 333 ? -5.868 16.184 11.902 1.00 93.25 333 ALA A N 1
ATOM 2513 C CA . ALA A 1 333 ? -6.003 16.871 10.622 1.00 93.25 333 ALA A CA 1
ATOM 2514 C C . ALA A 1 333 ? -7.262 16.425 9.869 1.00 93.25 333 ALA A C 1
ATOM 2516 O O . ALA A 1 333 ? -7.972 17.248 9.296 1.00 93.25 333 ALA A O 1
ATOM 2517 N N . HIS A 1 334 ? -7.600 15.136 9.917 1.00 95.69 334 HIS A N 1
ATOM 2518 C CA . HIS A 1 334 ? -8.837 14.635 9.333 1.00 95.69 334 HIS A CA 1
ATOM 2519 C C . HIS A 1 334 ? -10.078 15.114 10.108 1.00 95.69 334 HIS A C 1
ATOM 2521 O O . HIS A 1 334 ? -11.125 15.370 9.504 1.00 95.69 334 HIS A O 1
ATOM 2527 N N . GLU A 1 335 ? -9.994 15.253 11.435 1.00 96.06 335 GLU A N 1
ATOM 2528 C CA . GLU A 1 335 ? -11.045 15.870 12.251 1.00 96.06 335 GLU A CA 1
ATOM 2529 C C . GLU A 1 335 ? -11.325 17.308 11.805 1.00 96.06 335 GLU A C 1
ATOM 2531 O O . GLU A 1 335 ? -12.476 17.642 11.506 1.00 96.06 335 GLU A O 1
ATOM 2536 N N . GLU A 1 336 ? -10.266 18.103 11.663 1.00 95.25 336 GLU A N 1
ATOM 2537 C CA . GLU A 1 336 ? -10.325 19.476 11.169 1.00 95.25 336 GLU A CA 1
ATOM 2538 C C . GLU A 1 336 ? -10.891 19.543 9.744 1.00 95.25 336 GLU A C 1
ATOM 2540 O O . GLU A 1 336 ? -11.835 20.289 9.478 1.00 95.25 336 GLU A O 1
ATOM 2545 N N . LEU A 1 337 ? -10.406 18.683 8.843 1.00 95.12 337 LEU A N 1
ATOM 2546 C CA . LEU A 1 337 ? -10.906 18.602 7.474 1.00 95.12 337 LEU A CA 1
ATOM 2547 C C . LEU A 1 337 ? -12.399 18.264 7.430 1.00 95.12 337 LEU A C 1
ATOM 2549 O O . LEU A 1 337 ? -13.135 18.854 6.653 1.00 95.12 337 LEU A O 1
ATOM 2553 N N . ALA A 1 338 ? -12.881 17.344 8.265 1.00 96.81 338 ALA A N 1
ATOM 2554 C CA . ALA A 1 338 ? -14.305 17.010 8.300 1.00 96.81 338 ALA A CA 1
ATOM 2555 C C . ALA A 1 338 ? -15.174 18.143 8.854 1.00 96.81 338 ALA A C 1
ATOM 2557 O O . ALA A 1 338 ? -16.353 18.230 8.509 1.00 96.81 338 ALA A O 1
ATOM 2558 N N . ARG A 1 339 ? -14.606 18.999 9.709 1.00 96.62 339 ARG A N 1
ATOM 2559 C CA . ARG A 1 339 ? -15.279 20.183 10.243 1.00 96.62 339 ARG A CA 1
ATOM 2560 C C . ARG A 1 339 ? -15.390 21.285 9.189 1.00 96.62 339 ARG A C 1
ATOM 2562 O O . ARG A 1 339 ? -16.444 21.906 9.084 1.00 96.62 339 ARG A O 1
ATOM 2569 N N . GLU A 1 340 ? -14.324 21.536 8.433 1.00 96.69 340 GLU A N 1
ATOM 2570 C CA . GLU A 1 340 ? -14.248 22.655 7.478 1.00 96.69 340 GLU A CA 1
ATOM 2571 C C . GLU A 1 340 ? -14.688 22.274 6.057 1.00 96.69 340 GLU A C 1
ATOM 2573 O O . GLU A 1 340 ? -15.305 23.073 5.352 1.00 96.69 340 GLU A O 1
ATOM 2578 N N . HIS A 1 341 ? -14.431 21.031 5.655 1.00 97.00 341 HIS A N 1
ATOM 2579 C CA . HIS A 1 341 ? -14.649 20.494 4.313 1.00 97.00 341 HIS A CA 1
ATOM 2580 C C . HIS A 1 341 ? -15.217 19.054 4.370 1.00 97.00 341 HIS A C 1
ATOM 2582 O O . HIS A 1 341 ? -14.565 18.095 3.949 1.00 97.00 341 HIS A O 1
ATOM 2588 N N . PRO A 1 342 ? -16.456 18.853 4.858 1.00 96.75 342 PRO A N 1
ATOM 2589 C CA . PRO A 1 342 ? -17.015 17.518 5.106 1.00 96.75 342 PRO A CA 1
ATOM 2590 C C . PRO A 1 342 ? -17.075 16.609 3.868 1.00 96.75 342 PRO A C 1
ATOM 2592 O O . PRO A 1 342 ? -16.860 15.405 3.986 1.00 96.75 342 PRO A O 1
ATOM 2595 N N . GLU A 1 343 ? -17.335 17.153 2.674 1.00 96.50 343 GLU A N 1
ATOM 2596 C CA . GLU A 1 343 ? -17.354 16.353 1.438 1.00 96.50 343 GLU A CA 1
ATOM 2597 C C . GLU A 1 343 ? -15.953 15.911 0.997 1.00 96.50 343 GLU A C 1
ATOM 2599 O O . GLU A 1 343 ? -15.799 14.825 0.445 1.00 96.50 343 GLU A O 1
ATOM 2604 N N . ALA A 1 344 ? -14.928 16.718 1.285 1.00 95.44 344 ALA A N 1
ATOM 2605 C CA . ALA A 1 344 ? -13.535 16.343 1.071 1.00 95.44 344 ALA A CA 1
ATOM 2606 C C . ALA A 1 344 ? -13.132 15.203 2.012 1.00 95.44 344 ALA A C 1
ATOM 2608 O O . ALA A 1 344 ? -12.610 14.193 1.554 1.00 95.44 344 ALA A O 1
ATOM 2609 N N . ALA A 1 345 ? -13.447 15.321 3.305 1.00 96.12 345 ALA A N 1
ATOM 2610 C CA . ALA A 1 345 ? -13.122 14.301 4.301 1.00 96.12 345 ALA A CA 1
ATOM 2611 C C . ALA A 1 345 ? -13.709 12.916 3.968 1.00 96.12 345 ALA A C 1
ATOM 2613 O O . ALA A 1 345 ? -13.028 11.913 4.126 1.00 96.12 345 ALA A O 1
ATOM 2614 N N . LYS A 1 346 ? -14.927 12.836 3.409 1.00 96.12 346 LYS A N 1
ATOM 2615 C CA . LYS A 1 346 ? -15.537 11.557 2.976 1.00 96.12 346 LYS A CA 1
ATOM 2616 C C . LYS A 1 346 ? -14.749 10.818 1.886 1.00 96.12 346 LYS A C 1
ATOM 2618 O O . LYS A 1 346 ? -14.987 9.634 1.656 1.00 96.12 346 LYS A O 1
ATOM 2623 N N . ARG A 1 347 ? -13.862 11.514 1.171 1.00 96.06 347 ARG A N 1
ATOM 2624 C CA . ARG A 1 347 ? -13.022 10.930 0.117 1.00 96.06 347 ARG A CA 1
ATOM 2625 C C . ARG A 1 347 ? -11.712 10.361 0.657 1.00 96.06 347 ARG A C 1
ATOM 2627 O O . ARG A 1 347 ? -11.038 9.651 -0.085 1.00 96.06 347 ARG A O 1
ATOM 2634 N N . ILE A 1 348 ? -11.359 10.675 1.902 1.00 96.06 348 ILE A N 1
ATOM 2635 C CA . ILE A 1 348 ? -10.070 10.344 2.504 1.00 96.06 348 ILE A CA 1
ATOM 2636 C C . ILE A 1 348 ? -10.278 9.283 3.580 1.00 96.06 348 ILE A C 1
ATOM 2638 O O . ILE A 1 348 ? -11.089 9.456 4.487 1.00 96.06 348 ILE A O 1
ATOM 2642 N N . TYR A 1 349 ? -9.517 8.197 3.491 1.00 97.19 349 TYR A N 1
ATOM 2643 C CA . TYR A 1 349 ? -9.479 7.123 4.478 1.00 97.19 349 TYR A CA 1
ATOM 2644 C C . TYR A 1 349 ? -8.161 7.203 5.246 1.00 97.19 349 TYR A C 1
ATOM 2646 O O . TYR A 1 349 ? -7.159 6.690 4.757 1.00 97.19 349 TYR A O 1
ATOM 2654 N N . PRO A 1 350 ? -8.113 7.851 6.424 1.00 96.56 350 PRO A N 1
ATOM 2655 C CA . PRO A 1 350 ? -6.908 7.844 7.235 1.00 96.56 350 PRO A CA 1
ATOM 2656 C C . PRO A 1 350 ? -6.515 6.421 7.600 1.00 96.56 350 PRO A C 1
ATOM 2658 O O . PRO A 1 350 ? -7.341 5.657 8.118 1.00 96.56 350 PRO A O 1
ATOM 2661 N N . SER A 1 351 ? -5.249 6.100 7.377 1.00 96.69 351 SER A N 1
ATOM 2662 C CA . SER A 1 351 ? -4.676 4.840 7.809 1.00 96.69 351 SER A CA 1
ATOM 2663 C C . SER A 1 351 ? -3.768 5.019 9.015 1.00 96.69 351 SER A C 1
ATOM 2665 O O . SER A 1 351 ? -3.211 6.093 9.238 1.00 96.69 351 SER A O 1
ATOM 2667 N N . ILE A 1 352 ? -3.666 3.961 9.814 1.00 96.50 352 ILE A N 1
ATOM 2668 C CA . ILE A 1 352 ? -2.705 3.864 10.912 1.00 96.50 352 ILE A CA 1
ATOM 2669 C C . ILE A 1 352 ? -1.410 3.310 10.324 1.00 96.50 352 ILE A C 1
ATOM 2671 O O . ILE A 1 352 ? -1.334 2.113 10.039 1.00 96.50 352 ILE A O 1
ATOM 2675 N N . THR A 1 353 ? -0.410 4.164 10.148 1.00 93.38 353 THR A N 1
ATOM 2676 C CA . THR A 1 353 ? 0.909 3.800 9.614 1.00 93.38 353 THR A CA 1
ATOM 2677 C C . THR A 1 353 ? 1.963 3.772 10.708 1.00 93.38 353 THR A C 1
ATOM 2679 O O . THR A 1 353 ? 2.936 3.046 10.593 1.00 93.38 353 THR A O 1
ATOM 2682 N N . GLY A 1 354 ? 1.778 4.520 11.796 1.00 89.12 354 GLY A N 1
ATOM 2683 C CA . GLY A 1 354 ? 2.723 4.682 12.900 1.00 89.12 354 GLY A CA 1
ATOM 2684 C C . GLY A 1 354 ? 2.744 3.540 13.916 1.00 89.12 354 GLY A C 1
ATOM 2685 O O . GLY A 1 354 ? 3.320 3.702 14.995 1.00 89.12 354 GLY A O 1
ATOM 2686 N N . VAL A 1 355 ? 2.146 2.383 13.622 1.00 91.00 355 VAL A N 1
ATOM 2687 C CA . VAL A 1 355 ? 2.123 1.232 14.539 1.00 91.00 355 VAL A CA 1
ATOM 2688 C C . VAL A 1 355 ? 3.406 0.398 14.444 1.00 91.00 355 VAL A C 1
ATOM 2690 O O . VAL A 1 355 ? 3.711 -0.198 13.419 1.00 91.00 355 VAL A O 1
ATOM 2693 N N . ASN A 1 356 ? 4.172 0.309 15.536 1.00 89.62 356 ASN A N 1
ATOM 2694 C CA . ASN A 1 356 ? 5.374 -0.530 15.559 1.00 89.62 356 ASN A CA 1
ATOM 2695 C C . ASN A 1 356 ? 4.982 -2.017 15.598 1.00 89.62 356 ASN A C 1
ATOM 2697 O O . ASN A 1 356 ? 4.480 -2.508 16.610 1.00 89.62 356 ASN A O 1
ATOM 2701 N N . LEU A 1 357 ? 5.243 -2.740 14.507 1.00 91.31 357 LEU A N 1
ATOM 2702 C CA . LEU A 1 357 ? 4.871 -4.151 14.350 1.00 91.31 357 LEU A CA 1
ATOM 2703 C C . LEU A 1 357 ? 5.628 -5.098 15.302 1.00 91.31 357 LEU A C 1
ATOM 2705 O O . LEU A 1 357 ? 5.163 -6.208 15.558 1.00 91.31 357 LEU A O 1
ATOM 2709 N N . ALA A 1 358 ? 6.768 -4.664 15.848 1.00 89.94 358 ALA A N 1
ATOM 2710 C CA . ALA A 1 358 ? 7.535 -5.409 16.845 1.00 89.94 358 ALA A CA 1
ATOM 2711 C C . ALA A 1 358 ? 7.133 -5.077 18.296 1.00 89.94 358 ALA A C 1
ATOM 2713 O O . ALA A 1 358 ? 7.669 -5.675 19.229 1.00 89.94 358 ALA A O 1
ATOM 2714 N N . ASP A 1 359 ? 6.210 -4.135 18.520 1.00 89.38 359 ASP A N 1
ATOM 2715 C CA . ASP A 1 359 ? 5.770 -3.755 19.864 1.00 89.38 359 ASP A CA 1
ATOM 2716 C C . ASP A 1 359 ? 4.573 -4.605 20.317 1.00 89.38 359 ASP A C 1
ATOM 2718 O O . ASP A 1 359 ? 3.498 -4.600 19.707 1.00 89.38 359 ASP A O 1
ATOM 2722 N N . ALA A 1 360 ? 4.734 -5.290 21.451 1.00 89.88 360 ALA A N 1
ATOM 2723 C CA . ALA A 1 360 ? 3.663 -6.032 22.118 1.00 89.88 360 ALA A CA 1
ATOM 2724 C C . ALA A 1 360 ? 2.488 -5.136 22.560 1.00 89.88 360 ALA A C 1
ATOM 2726 O O . ALA A 1 360 ? 1.394 -5.633 22.812 1.00 89.88 360 ALA A O 1
ATOM 2727 N N . ASN A 1 361 ? 2.681 -3.815 22.619 1.00 90.69 361 ASN A N 1
ATOM 2728 C CA . ASN A 1 361 ? 1.644 -2.835 22.941 1.00 90.69 361 ASN A CA 1
ATOM 2729 C C . ASN A 1 361 ? 0.976 -2.218 21.698 1.00 90.69 361 ASN A C 1
ATOM 2731 O O . ASN A 1 361 ? 0.178 -1.290 21.834 1.00 90.69 361 ASN A O 1
ATOM 2735 N N . SER A 1 362 ? 1.249 -2.715 20.489 1.00 92.50 362 SER A N 1
ATOM 2736 C CA . SER A 1 362 ? 0.639 -2.223 19.240 1.00 92.50 362 SER A CA 1
ATOM 2737 C C . SER A 1 362 ? -0.898 -2.193 19.283 1.00 92.50 362 SER A C 1
ATOM 2739 O O . SER A 1 362 ? -1.519 -1.239 18.815 1.00 92.50 362 SER A O 1
ATOM 2741 N N . VAL A 1 363 ? -1.540 -3.166 19.939 1.00 94.88 363 VAL A N 1
ATOM 2742 C CA . VAL A 1 363 ? -3.001 -3.164 20.152 1.00 94.88 363 VAL A CA 1
ATOM 2743 C C . VAL A 1 363 ? -3.450 -1.990 21.032 1.00 94.88 363 VAL A C 1
ATOM 2745 O O . VAL A 1 363 ? -4.464 -1.354 20.744 1.00 94.88 363 VAL A O 1
ATOM 2748 N N . HIS A 1 364 ? -2.692 -1.663 22.085 1.00 93.06 364 HIS A N 1
ATOM 2749 C CA . HIS A 1 364 ? -3.004 -0.540 22.979 1.00 93.06 364 HIS A CA 1
ATOM 2750 C C . HIS A 1 364 ? -2.940 0.785 22.215 1.00 93.06 364 HIS A C 1
ATOM 2752 O O . HIS A 1 364 ? -3.777 1.668 22.413 1.00 93.06 364 HIS A O 1
ATOM 2758 N N . TYR A 1 365 ? -1.951 0.906 21.330 1.00 93.44 365 TYR A N 1
ATOM 2759 C CA . TYR A 1 365 ? -1.778 2.059 20.462 1.00 93.44 365 TYR A CA 1
ATOM 2760 C C . TYR A 1 365 ? -2.994 2.268 19.548 1.00 93.44 365 TYR A C 1
ATOM 2762 O O . TYR A 1 365 ? -3.604 3.339 19.576 1.00 93.44 365 TYR A O 1
ATOM 2770 N N . VAL A 1 366 ? -3.422 1.224 18.826 1.00 96.31 366 VAL A N 1
ATOM 2771 C CA . VAL A 1 366 ? -4.597 1.313 17.944 1.00 96.31 366 VAL A CA 1
ATOM 2772 C C . VAL A 1 366 ? -5.867 1.625 18.739 1.00 96.31 366 VAL A C 1
ATOM 2774 O O . VAL A 1 366 ? -6.643 2.496 18.350 1.00 96.31 366 VAL A O 1
ATOM 2777 N N . LEU A 1 367 ? -6.075 0.987 19.893 1.00 95.94 367 LEU A N 1
ATOM 2778 C CA . LEU A 1 367 ? -7.227 1.270 20.755 1.00 95.94 367 LEU A CA 1
ATOM 2779 C C . LEU A 1 367 ? -7.266 2.717 21.252 1.00 95.94 367 LEU A C 1
ATOM 2781 O O . LEU A 1 367 ? -8.341 3.320 21.299 1.00 95.94 367 LEU A O 1
ATOM 2785 N N . ARG A 1 368 ? -6.109 3.300 21.589 1.00 94.31 368 ARG A N 1
ATOM 2786 C CA . ARG A 1 368 ? -6.018 4.716 21.959 1.00 94.31 368 ARG A CA 1
ATOM 2787 C C . ARG A 1 368 ? -6.475 5.613 20.814 1.00 94.31 368 ARG A C 1
ATOM 2789 O O . ARG A 1 368 ? -7.299 6.493 21.048 1.00 94.31 368 ARG A O 1
ATOM 2796 N N . LEU A 1 369 ? -5.987 5.361 19.597 1.00 96.25 369 LEU A N 1
ATOM 2797 C CA . LEU A 1 369 ? -6.383 6.119 18.410 1.00 96.25 369 LEU A CA 1
ATOM 2798 C C . LEU A 1 369 ? -7.883 6.001 18.140 1.00 96.25 369 LEU A C 1
ATOM 2800 O O . LEU A 1 369 ? -8.532 7.014 17.913 1.00 96.25 369 LEU A O 1
ATOM 2804 N N . LYS A 1 370 ? -8.466 4.799 18.227 1.00 96.75 370 LYS A N 1
ATOM 2805 C CA . LYS A 1 370 ? -9.912 4.608 18.016 1.00 96.75 370 LYS A CA 1
ATOM 2806 C C . LYS A 1 370 ? -10.765 5.259 19.109 1.00 96.75 370 LYS A C 1
ATOM 2808 O O . LYS A 1 370 ? -11.838 5.770 18.808 1.00 96.75 370 LYS A O 1
ATOM 2813 N N . LYS A 1 371 ? -10.292 5.288 20.363 1.00 95.94 371 LYS A N 1
ATOM 2814 C CA . LYS A 1 371 ? -10.957 6.021 21.456 1.00 95.94 371 LYS A CA 1
ATOM 2815 C C . LYS A 1 371 ? -10.925 7.531 21.227 1.00 95.94 371 LYS A C 1
ATOM 2817 O O . LYS A 1 371 ? -11.918 8.202 21.489 1.00 95.94 371 LYS A O 1
ATOM 2822 N N . GLU A 1 372 ? -9.785 8.061 20.799 1.00 96.56 372 GLU A N 1
ATOM 2823 C CA . GLU A 1 372 ? -9.598 9.500 20.609 1.00 96.56 372 GLU A CA 1
ATOM 2824 C C . GLU A 1 372 ? -10.251 10.015 19.319 1.00 96.56 372 GLU A C 1
ATOM 2826 O O . GLU A 1 372 ? -10.833 11.097 19.312 1.00 96.56 372 GLU A O 1
ATOM 2831 N N . PHE A 1 373 ? -10.221 9.210 18.256 1.00 97.31 373 PHE A N 1
ATOM 2832 C CA . PHE A 1 373 ? -10.739 9.526 16.927 1.00 97.31 373 PHE A CA 1
ATOM 2833 C C . PHE A 1 373 ? -11.779 8.479 16.485 1.00 97.31 373 PHE A C 1
ATOM 2835 O O . PHE A 1 373 ? -11.518 7.679 15.577 1.00 97.31 373 PHE A O 1
ATOM 2842 N N . PRO A 1 374 ? -12.971 8.455 17.110 1.00 96.75 374 PRO A N 1
ATOM 2843 C CA . PRO A 1 374 ? -13.995 7.464 16.799 1.00 96.75 374 PRO A CA 1
ATOM 2844 C C . PRO A 1 374 ? -14.480 7.598 15.352 1.00 96.75 374 PRO A C 1
ATOM 2846 O O . PRO A 1 374 ? -14.711 8.703 14.854 1.00 96.75 374 PRO A O 1
ATOM 2849 N N . ASN A 1 375 ? -14.703 6.463 14.689 1.00 96.50 375 ASN A N 1
ATOM 2850 C CA . ASN A 1 375 ? -15.136 6.346 13.296 1.00 96.50 375 ASN A CA 1
ATOM 2851 C C . ASN A 1 375 ? -14.184 7.011 12.280 1.00 96.50 375 ASN A C 1
ATOM 2853 O O . ASN A 1 375 ? -14.648 7.579 11.287 1.00 96.50 375 ASN A O 1
ATOM 2857 N N . ARG A 1 376 ? -12.869 6.991 12.534 1.00 96.56 376 ARG A N 1
ATOM 2858 C CA . ARG A 1 376 ? -11.864 7.610 11.647 1.00 96.56 376 ARG A CA 1
ATOM 2859 C C . ARG A 1 376 ? -10.908 6.608 11.020 1.00 96.56 376 ARG A C 1
ATOM 2861 O O . ARG A 1 376 ? -10.755 6.610 9.806 1.00 96.56 376 ARG A O 1
ATOM 2868 N N . PHE A 1 377 ? -10.290 5.767 11.841 1.00 97.88 377 PHE A N 1
ATOM 2869 C CA . PHE A 1 377 ? -9.319 4.777 11.386 1.00 97.88 377 PHE A CA 1
ATOM 2870 C C . PHE A 1 377 ? -9.995 3.431 11.151 1.00 97.88 377 PHE A C 1
ATOM 2872 O O . PHE A 1 377 ? -10.441 2.775 12.101 1.00 97.88 377 PHE A O 1
ATOM 2879 N N . PHE A 1 378 ? -10.055 3.018 9.888 1.00 98.12 378 PHE A N 1
ATOM 2880 C CA . PHE A 1 378 ? -10.651 1.743 9.480 1.00 98.12 378 PHE A CA 1
ATOM 2881 C C . PHE A 1 378 ? -9.642 0.766 8.889 1.00 98.12 378 PHE A C 1
ATOM 2883 O O . PHE A 1 378 ? -9.987 -0.393 8.723 1.00 98.12 378 PHE A O 1
ATOM 2890 N N . ILE A 1 379 ? -8.411 1.201 8.635 1.00 98.31 379 ILE A N 1
ATOM 2891 C CA . ILE A 1 379 ? -7.334 0.418 8.032 1.00 98.31 379 ILE A CA 1
ATOM 2892 C C . ILE A 1 379 ? -6.034 0.654 8.814 1.00 98.31 379 ILE A C 1
ATOM 2894 O O . ILE A 1 379 ? -5.845 1.715 9.417 1.00 98.31 379 ILE A O 1
ATOM 2898 N N . VAL A 1 380 ? -5.187 -0.374 8.863 1.00 97.94 380 VAL A N 1
ATOM 2899 C CA . VAL A 1 380 ? -3.797 -0.278 9.318 1.00 97.94 380 VAL A CA 1
ATOM 2900 C C . VAL A 1 380 ? -2.903 -0.537 8.119 1.00 97.94 380 VAL A C 1
ATOM 2902 O O . VAL A 1 380 ? -3.051 -1.569 7.470 1.00 97.94 380 VAL A O 1
ATOM 2905 N N . GLY A 1 381 ? -1.986 0.381 7.855 1.00 91.31 381 GLY A N 1
ATOM 2906 C CA . GLY A 1 381 ? -1.062 0.343 6.732 1.00 91.31 381 GLY A CA 1
ATOM 2907 C C . GLY A 1 381 ? -0.654 1.753 6.321 1.00 91.31 381 GLY A C 1
ATOM 2908 O O . GLY A 1 381 ? -1.340 2.707 6.649 1.00 91.31 381 GLY A O 1
ATOM 2909 N N . GLU A 1 382 ? 0.443 2.011 5.645 1.00 88.88 382 GLU A N 1
ATOM 2910 C CA . GLU A 1 382 ? 1.549 1.166 5.236 1.00 88.88 382 GLU A CA 1
ATOM 2911 C C . GLU A 1 382 ? 2.261 0.514 6.439 1.00 88.88 382 GLU A C 1
ATOM 2913 O O . GLU A 1 382 ? 2.937 1.171 7.232 1.00 88.88 382 GLU A O 1
ATOM 2918 N N . ALA A 1 383 ? 2.084 -0.798 6.606 1.00 91.19 383 ALA A N 1
ATOM 2919 C CA . ALA A 1 383 ? 2.732 -1.561 7.662 1.00 91.19 383 ALA A CA 1
ATOM 2920 C C . ALA A 1 383 ? 3.996 -2.205 7.091 1.00 91.19 383 ALA A C 1
ATOM 2922 O O . ALA A 1 383 ? 3.907 -3.166 6.330 1.00 91.19 383 ALA A O 1
ATOM 2923 N N . THR A 1 384 ? 5.166 -1.668 7.430 1.00 89.31 384 THR A N 1
ATOM 2924 C CA . THR A 1 384 ? 6.420 -2.006 6.742 1.00 89.31 384 THR A CA 1
ATOM 2925 C C . THR A 1 384 ? 7.203 -3.132 7.435 1.00 89.31 384 THR A C 1
ATOM 2927 O O . THR A 1 384 ? 7.540 -3.024 8.615 1.00 89.31 384 THR A O 1
ATOM 2930 N N . SER A 1 385 ? 7.571 -4.191 6.704 1.00 89.00 385 SER A N 1
ATOM 2931 C CA . SER A 1 385 ? 8.457 -5.277 7.179 1.00 89.00 385 SER A CA 1
ATOM 2932 C C . SER A 1 385 ? 9.326 -5.832 6.054 1.00 89.00 385 SER A C 1
ATOM 2934 O O . SER A 1 385 ? 8.817 -5.992 4.956 1.00 89.00 385 SER A O 1
ATOM 2936 N N . TYR A 1 386 ? 10.590 -6.193 6.309 1.00 89.38 386 TYR A N 1
ATOM 2937 C CA . TYR A 1 386 ? 11.509 -6.690 5.264 1.00 89.38 386 TYR A CA 1
ATOM 2938 C C . TYR A 1 386 ? 11.507 -5.803 4.008 1.00 89.38 386 TYR A C 1
ATOM 2940 O O . TYR A 1 386 ? 11.369 -6.293 2.892 1.00 89.38 386 TYR A O 1
ATOM 2948 N N . LYS A 1 387 ? 11.589 -4.481 4.199 1.00 88.56 387 LYS A N 1
ATOM 2949 C CA . LYS A 1 387 ? 11.612 -3.522 3.093 1.00 88.56 387 LYS A CA 1
ATOM 2950 C C . LYS A 1 387 ? 13.021 -3.004 2.865 1.00 88.56 387 LYS A C 1
ATOM 2952 O O . LYS A 1 387 ? 13.517 -2.231 3.684 1.00 88.56 387 LYS A O 1
ATOM 2957 N N . GLU A 1 388 ? 13.626 -3.415 1.753 1.00 86.00 388 GLU A N 1
ATOM 2958 C CA . GLU A 1 388 ? 14.945 -3.005 1.246 1.00 86.00 388 GLU A CA 1
ATOM 2959 C C . GLU A 1 388 ? 15.920 -2.436 2.311 1.00 86.00 388 GLU A C 1
ATOM 2961 O O . GLU A 1 388 ? 16.312 -3.106 3.267 1.00 86.00 388 GLU A O 1
ATOM 2966 N N . PHE A 1 389 ? 16.333 -1.174 2.155 1.00 85.44 389 PHE A N 1
ATOM 2967 C CA . PHE A 1 389 ? 17.195 -0.448 3.089 1.00 85.44 389 PHE A CA 1
ATOM 2968 C C . PHE A 1 389 ? 16.436 0.007 4.340 1.00 85.44 389 PHE A C 1
ATOM 2970 O O . PHE A 1 389 ? 17.062 0.236 5.373 1.00 85.44 389 PHE A O 1
ATOM 2977 N N . VAL A 1 390 ? 15.108 0.154 4.254 1.00 83.00 390 VAL A N 1
ATOM 2978 C CA . VAL A 1 390 ? 14.263 0.723 5.316 1.00 83.00 390 VAL A CA 1
ATOM 2979 C C . VAL A 1 390 ? 14.355 -0.124 6.581 1.00 83.00 390 VAL A C 1
ATOM 2981 O O . VAL A 1 390 ? 14.594 0.414 7.660 1.00 83.00 390 VAL A O 1
ATOM 2984 N N . ASP A 1 391 ? 14.266 -1.449 6.448 1.00 82.06 391 ASP A N 1
ATOM 2985 C CA . ASP A 1 391 ? 14.368 -2.376 7.582 1.00 82.06 391 ASP A CA 1
ATOM 2986 C C . ASP A 1 391 ? 15.758 -2.339 8.245 1.00 82.06 391 ASP A C 1
ATOM 2988 O O . ASP A 1 391 ? 15.887 -2.491 9.458 1.00 82.06 391 ASP A O 1
ATOM 2992 N N . LYS A 1 392 ? 16.817 -2.064 7.471 1.00 84.19 392 LYS A N 1
ATOM 2993 C CA . LYS A 1 392 ? 18.197 -1.987 7.983 1.00 84.19 392 LYS A CA 1
ATOM 2994 C C . LYS A 1 392 ? 18.534 -0.655 8.642 1.00 84.19 392 LYS A C 1
ATOM 2996 O O . LYS A 1 392 ? 19.391 -0.611 9.523 1.00 84.19 392 LYS A O 1
ATOM 3001 N N . GLN A 1 393 ? 17.892 0.419 8.195 1.00 81.50 393 GLN A N 1
ATOM 3002 C CA . GLN A 1 393 ? 18.131 1.771 8.689 1.00 81.50 393 GLN A CA 1
ATOM 3003 C C . GLN A 1 393 ? 17.258 2.120 9.902 1.00 81.50 393 GLN A C 1
ATOM 3005 O O . GLN A 1 393 ? 17.532 3.118 10.569 1.00 81.50 393 GLN A O 1
ATOM 3010 N N . ASN A 1 394 ? 16.219 1.334 10.203 1.00 79.81 394 ASN A N 1
ATOM 3011 C CA . ASN A 1 394 ? 15.340 1.593 11.337 1.00 79.81 394 ASN A CA 1
ATOM 3012 C C . ASN A 1 394 ? 16.018 1.237 12.675 1.00 79.81 394 ASN A C 1
ATOM 3014 O O . ASN A 1 394 ? 16.531 0.134 12.871 1.00 79.81 394 ASN A O 1
ATOM 3018 N N . VAL A 1 395 ? 16.035 2.183 13.618 1.00 79.88 395 VAL A N 1
ATOM 3019 C CA . VAL A 1 395 ? 16.609 1.973 14.959 1.00 79.88 395 VAL A CA 1
ATOM 3020 C C . VAL A 1 395 ? 15.598 1.499 15.995 1.00 79.88 395 VAL A C 1
ATOM 3022 O O . VAL A 1 395 ? 16.000 0.989 17.039 1.00 79.88 395 VAL A O 1
ATOM 3025 N N . ASN A 1 396 ? 14.301 1.682 15.745 1.00 71.88 396 ASN A N 1
ATOM 3026 C CA . ASN A 1 396 ? 13.239 1.345 16.692 1.00 71.88 396 ASN A CA 1
ATOM 3027 C C . ASN A 1 396 ? 12.797 -0.112 16.599 1.00 71.88 396 ASN A C 1
ATOM 3029 O O . ASN A 1 396 ? 12.313 -0.662 17.587 1.00 71.88 396 ASN A O 1
ATOM 3033 N N . TYR A 1 397 ? 12.962 -0.733 15.438 1.00 71.56 397 TYR A N 1
ATOM 3034 C CA . TYR A 1 397 ? 12.793 -2.165 15.266 1.00 71.56 397 TYR A CA 1
ATOM 3035 C C . TYR A 1 397 ? 13.760 -2.664 14.200 1.00 71.56 397 TYR A C 1
ATOM 3037 O O . TYR A 1 397 ? 14.120 -1.933 13.283 1.00 71.56 397 TYR A O 1
ATOM 3045 N N . LYS A 1 398 ? 14.180 -3.918 14.340 1.00 67.50 398 LYS A N 1
ATOM 3046 C CA . LYS A 1 398 ? 14.948 -4.633 13.324 1.00 67.50 398 LYS A CA 1
ATOM 3047 C C . LYS A 1 398 ? 14.233 -5.935 13.035 1.00 67.50 398 LYS A C 1
ATOM 3049 O O . LYS A 1 398 ? 13.932 -6.647 13.991 1.00 67.50 398 LYS A O 1
ATOM 3054 N N . HIS A 1 399 ? 14.013 -6.230 11.756 1.00 69.19 399 HIS A N 1
ATOM 3055 C CA . HIS A 1 399 ? 13.548 -7.525 11.268 1.00 69.19 399 HIS A CA 1
ATOM 3056 C C . HIS A 1 399 ? 12.266 -8.001 11.960 1.00 69.19 399 HIS A C 1
ATOM 3058 O O . HIS A 1 399 ? 12.303 -8.810 12.888 1.00 69.19 399 HIS A O 1
ATOM 3064 N N . ILE A 1 400 ? 11.122 -7.486 11.504 1.00 82.62 400 ILE A N 1
ATOM 3065 C CA . ILE A 1 400 ? 9.812 -7.969 11.957 1.00 82.62 400 ILE A CA 1
ATOM 3066 C C . ILE A 1 400 ? 9.742 -9.485 11.775 1.00 82.62 400 ILE A C 1
ATOM 3068 O O . ILE A 1 400 ? 9.876 -9.992 10.670 1.00 82.62 400 ILE A O 1
ATOM 3072 N N . ASP A 1 401 ? 9.535 -10.201 12.872 1.00 84.81 401 ASP A N 1
ATOM 3073 C CA . ASP A 1 401 ? 9.513 -11.656 12.884 1.00 84.81 401 ASP A CA 1
ATOM 3074 C C . ASP A 1 401 ? 8.138 -12.192 12.444 1.00 84.81 401 ASP A C 1
ATOM 3076 O O . ASP A 1 401 ? 7.091 -11.704 12.877 1.00 84.81 401 ASP A O 1
ATOM 3080 N N . PHE A 1 402 ? 8.133 -13.226 11.600 1.00 92.00 402 PHE A N 1
ATOM 3081 C CA . PHE A 1 402 ? 6.925 -13.958 11.203 1.00 92.00 402 PHE A CA 1
ATOM 3082 C C . PHE A 1 402 ? 6.685 -15.227 12.026 1.00 92.00 402 PHE A C 1
ATOM 3084 O O . PHE A 1 402 ? 5.783 -16.006 11.693 1.00 92.00 402 PHE A O 1
ATOM 3091 N N . SER A 1 403 ? 7.458 -15.470 13.086 1.00 93.81 403 SER A N 1
ATOM 3092 C CA . SER A 1 403 ? 7.233 -16.579 14.011 1.00 93.81 403 SER A CA 1
ATOM 3093 C C . SER A 1 403 ? 5.850 -16.492 14.678 1.00 93.81 403 SER A C 1
ATOM 3095 O O . SER A 1 403 ? 5.251 -15.413 14.764 1.00 93.81 403 SER A O 1
ATOM 3097 N N . PRO A 1 404 ? 5.286 -17.618 15.146 1.00 94.50 404 PRO A N 1
ATOM 3098 C CA . PRO A 1 404 ? 4.034 -17.622 15.904 1.00 94.50 404 PRO A CA 1
ATOM 3099 C C . PRO A 1 404 ? 4.068 -16.781 17.190 1.00 94.50 404 PRO A C 1
ATOM 3101 O O . PRO A 1 404 ? 3.016 -16.333 17.644 1.00 94.50 404 PRO A O 1
ATOM 3104 N N . GLU A 1 405 ? 5.249 -16.570 17.770 1.00 93.50 405 GLU A N 1
ATOM 3105 C CA . GLU A 1 405 ? 5.461 -15.828 19.015 1.00 93.50 405 GLU A CA 1
ATOM 3106 C C . GLU A 1 405 ? 5.638 -14.319 18.796 1.00 93.50 405 GLU A C 1
ATOM 3108 O O . GLU A 1 405 ? 5.630 -13.553 19.761 1.00 93.50 405 GLU A O 1
ATOM 3113 N N . ALA A 1 406 ? 5.789 -13.876 17.544 1.00 93.88 406 ALA A N 1
ATOM 3114 C CA . ALA A 1 406 ? 6.025 -12.476 17.230 1.00 93.88 406 ALA A CA 1
ATOM 3115 C C . ALA A 1 406 ? 4.854 -11.572 17.681 1.00 93.88 406 ALA A C 1
ATOM 3117 O O . ALA A 1 406 ? 3.691 -11.918 17.425 1.00 93.88 406 ALA A O 1
ATOM 3118 N N . PRO A 1 407 ? 5.130 -10.384 18.264 1.00 93.06 407 PRO A N 1
ATOM 3119 C CA . PRO A 1 407 ? 4.111 -9.412 18.685 1.00 93.06 407 PRO A CA 1
ATOM 3120 C C . PRO A 1 407 ? 3.095 -9.033 17.602 1.00 93.06 407 PRO A C 1
ATOM 3122 O O . PRO A 1 407 ? 1.921 -8.802 17.897 1.00 93.06 407 PRO A O 1
ATOM 3125 N N . LEU A 1 408 ? 3.516 -9.046 16.335 1.00 95.25 408 LEU A N 1
ATOM 3126 C CA . LEU A 1 408 ? 2.657 -8.814 15.176 1.00 95.25 408 LEU A CA 1
ATOM 3127 C C . LEU A 1 408 ? 1.400 -9.702 15.176 1.00 95.25 408 LEU A C 1
ATOM 3129 O O . LEU A 1 408 ? 0.329 -9.259 14.762 1.00 95.25 408 LEU A O 1
ATOM 3133 N N . ASN A 1 409 ? 1.483 -10.943 15.668 1.00 97.00 409 ASN A N 1
ATOM 3134 C CA . ASN A 1 409 ? 0.329 -11.842 15.685 1.00 97.00 409 ASN A CA 1
ATOM 3135 C C . ASN A 1 409 ? -0.802 -11.327 16.596 1.00 97.00 409 ASN A C 1
ATOM 3137 O O . ASN A 1 409 ? -1.972 -11.601 16.323 1.00 97.00 409 ASN A O 1
ATOM 3141 N N . ASP A 1 410 ? -0.495 -10.575 17.653 1.00 96.19 410 ASP A N 1
ATOM 3142 C CA . ASP A 1 410 ? -1.506 -10.004 18.549 1.00 96.19 410 ASP A CA 1
ATOM 3143 C C . ASP A 1 410 ? -2.248 -8.856 17.871 1.00 96.19 410 ASP A C 1
ATOM 3145 O O . ASP A 1 410 ? -3.483 -8.806 17.911 1.00 96.19 410 ASP A O 1
ATOM 3149 N N . LEU A 1 411 ? -1.501 -8.004 17.163 1.00 97.06 411 LEU A N 1
ATOM 3150 C CA . LEU A 1 411 ? -2.061 -6.964 16.310 1.00 97.06 411 LEU A CA 1
ATOM 3151 C C . LEU A 1 411 ? -2.968 -7.575 15.241 1.00 97.06 411 LEU A C 1
ATOM 3153 O O . LEU A 1 411 ? -4.135 -7.207 15.155 1.00 97.06 411 LEU A O 1
ATOM 3157 N N . LEU A 1 412 ? -2.491 -8.560 14.475 1.00 98.44 412 LEU A N 1
ATOM 3158 C CA . LEU A 1 412 ? -3.272 -9.167 13.393 1.00 98.44 412 LEU A CA 1
ATOM 3159 C C . LEU A 1 412 ? -4.560 -9.831 13.899 1.00 98.44 412 LEU A C 1
ATOM 3161 O O . LEU A 1 412 ? -5.614 -9.636 13.291 1.00 98.44 412 LEU A O 1
ATOM 3165 N N . ARG A 1 413 ? -4.528 -10.539 15.040 1.00 98.19 413 ARG A N 1
ATOM 3166 C CA . ARG A 1 413 ? -5.746 -11.088 15.674 1.00 98.19 413 ARG A CA 1
ATOM 3167 C C . ARG A 1 413 ? -6.727 -9.990 16.070 1.00 98.19 413 ARG A C 1
ATOM 3169 O O . ARG A 1 413 ? -7.938 -10.151 15.895 1.00 98.19 413 ARG A O 1
ATOM 3176 N N . PHE A 1 414 ? -6.218 -8.886 16.612 1.00 98.06 414 PHE A N 1
ATOM 3177 C CA . PHE A 1 414 ? -7.028 -7.720 16.934 1.00 98.06 414 PHE A CA 1
ATOM 3178 C C . PHE A 1 414 ? -7.667 -7.116 15.674 1.00 98.06 414 PHE A C 1
ATOM 3180 O O . PHE A 1 414 ? -8.882 -6.920 15.668 1.00 98.06 414 PHE A O 1
ATOM 3187 N N . LEU A 1 415 ? -6.904 -6.909 14.596 1.00 98.56 415 LEU A N 1
ATOM 3188 C CA . LEU A 1 415 ? -7.406 -6.331 13.345 1.00 98.56 415 LEU A CA 1
ATOM 3189 C C . LEU A 1 415 ? -8.512 -7.182 12.716 1.00 98.56 415 LEU A C 1
ATOM 3191 O O . LEU A 1 415 ? -9.567 -6.650 12.370 1.00 98.56 415 LEU A O 1
ATOM 3195 N N . GLY A 1 416 ? -8.341 -8.507 12.670 1.00 98.31 416 GLY A N 1
ATOM 3196 C CA . GLY A 1 416 ? -9.381 -9.416 12.179 1.00 98.31 416 GLY A CA 1
ATOM 3197 C C . GLY A 1 416 ? -10.668 -9.370 13.012 1.00 98.31 416 GLY A C 1
ATOM 3198 O O . GLY A 1 416 ? -11.771 -9.460 12.474 1.00 98.31 416 GLY A O 1
ATOM 3199 N N . ARG A 1 417 ? -10.558 -9.162 14.331 1.00 97.50 417 ARG A N 1
ATOM 3200 C CA . ARG A 1 417 ? -11.718 -8.977 15.219 1.00 97.50 417 ARG A CA 1
ATOM 3201 C C . ARG A 1 417 ? -12.377 -7.603 15.054 1.00 97.50 417 ARG A C 1
ATOM 3203 O O . ARG A 1 417 ? -13.604 -7.521 15.119 1.00 97.50 417 ARG A O 1
ATOM 3210 N N . ALA A 1 418 ? -11.585 -6.554 14.845 1.00 98.25 418 ALA A N 1
ATOM 3211 C CA . ALA A 1 418 ? -12.059 -5.191 14.609 1.00 98.25 418 ALA A CA 1
ATOM 3212 C C . ALA A 1 418 ? -12.584 -4.972 13.177 1.00 98.25 418 ALA A C 1
ATOM 3214 O O . ALA A 1 418 ? -13.225 -3.959 12.911 1.00 98.25 418 ALA A O 1
ATOM 3215 N N . GLY A 1 419 ? -12.336 -5.921 12.266 1.00 98.25 419 GLY A N 1
ATOM 3216 C CA . GLY A 1 419 ? -12.699 -5.821 10.854 1.00 98.25 419 GLY A CA 1
ATOM 3217 C C . GLY A 1 419 ? -11.845 -4.821 10.074 1.00 98.25 419 GLY A C 1
ATOM 3218 O O . GLY A 1 419 ? -12.299 -4.315 9.054 1.00 98.25 419 GLY A O 1
ATOM 3219 N N . MET A 1 420 ? -10.632 -4.533 10.547 1.00 98.50 420 MET A N 1
ATOM 3220 C CA . MET A 1 420 ? -9.703 -3.611 9.894 1.00 98.50 420 MET A CA 1
ATOM 3221 C C . MET A 1 420 ? -8.782 -4.395 8.944 1.00 98.50 420 MET A C 1
ATOM 3223 O O . MET A 1 420 ? -8.141 -5.348 9.397 1.00 98.50 420 MET A O 1
ATOM 3227 N N . PRO A 1 421 ? -8.704 -4.054 7.644 1.00 98.56 421 PRO A N 1
ATOM 3228 C CA . PRO A 1 421 ? -7.692 -4.610 6.763 1.00 98.56 421 PRO A CA 1
ATOM 3229 C C . PRO A 1 421 ? -6.288 -4.178 7.195 1.00 98.56 421 PRO A C 1
ATOM 3231 O O . PRO A 1 421 ? -6.097 -3.114 7.790 1.00 98.56 421 PRO A O 1
ATOM 3234 N N . PHE A 1 422 ? -5.330 -5.041 6.880 1.00 98.50 422 PHE A N 1
ATOM 3235 C CA . PHE A 1 422 ? -3.905 -4.839 7.072 1.00 98.50 422 PHE A CA 1
ATOM 3236 C C . PHE A 1 422 ? -3.255 -4.668 5.698 1.00 98.50 422 PHE A C 1
ATOM 3238 O O . PHE A 1 422 ? -3.083 -5.645 4.961 1.00 98.50 422 PHE A O 1
ATOM 3245 N N . GLU A 1 423 ? -2.974 -3.420 5.340 1.00 97.88 423 GLU A N 1
ATOM 3246 C CA . GLU A 1 423 ? -2.186 -3.066 4.167 1.00 97.88 423 GLU A CA 1
ATOM 3247 C C . GLU A 1 423 ? -0.706 -3.163 4.515 1.00 97.88 423 GLU A C 1
ATOM 3249 O O . GLU A 1 423 ? -0.180 -2.494 5.409 1.00 97.88 423 GLU A O 1
ATOM 3254 N N . TRP A 1 424 ? -0.058 -4.090 3.830 1.00 95.81 424 TRP A N 1
ATOM 3255 C CA . TRP A 1 424 ? 1.199 -4.658 4.239 1.00 95.81 424 TRP A CA 1
ATOM 3256 C C . TRP A 1 424 ? 2.261 -4.395 3.188 1.00 95.81 424 TRP A C 1
ATOM 3258 O O . TRP A 1 424 ? 2.202 -4.927 2.079 1.00 95.81 424 TRP A O 1
ATOM 3268 N N . HIS A 1 425 ? 3.243 -3.587 3.568 1.00 94.19 425 HIS A N 1
ATOM 3269 C CA . HIS A 1 425 ? 4.359 -3.218 2.724 1.00 94.19 425 HIS A CA 1
ATOM 3270 C C . HIS A 1 425 ? 5.568 -4.086 3.068 1.00 94.19 425 HIS A C 1
ATOM 3272 O O . HIS A 1 425 ? 6.307 -3.840 4.024 1.00 94.19 425 HIS A O 1
ATOM 3278 N N . CYS A 1 426 ? 5.734 -5.162 2.310 1.00 93.50 426 CYS A N 1
ATOM 3279 C CA . CYS A 1 426 ? 6.766 -6.152 2.558 1.00 93.50 426 CYS A CA 1
ATOM 3280 C C . CYS A 1 426 ? 7.339 -6.653 1.249 1.00 93.50 426 CYS A C 1
ATOM 3282 O O . CYS A 1 426 ? 6.580 -7.000 0.354 1.00 93.50 426 CYS A O 1
ATOM 3284 N N . ASP A 1 427 ? 8.664 -6.705 1.127 1.00 94.25 427 ASP A N 1
ATOM 3285 C CA . ASP A 1 427 ? 9.244 -7.363 -0.034 1.00 94.25 427 ASP A CA 1
ATOM 3286 C C . ASP A 1 427 ? 9.135 -8.882 0.154 1.00 94.25 427 ASP A C 1
ATOM 3288 O O . ASP A 1 427 ? 9.423 -9.449 1.208 1.00 94.25 427 ASP A O 1
ATOM 3292 N N . SER A 1 428 ? 8.723 -9.572 -0.903 1.00 95.00 428 SER A N 1
ATOM 3293 C CA . SER A 1 428 ? 8.666 -11.033 -0.949 1.00 95.00 428 SER A CA 1
ATOM 3294 C C . SER A 1 428 ? 10.049 -11.668 -1.099 1.00 95.00 428 SER A C 1
ATOM 3296 O O . SER A 1 428 ? 10.200 -12.866 -0.853 1.00 95.00 428 SER A O 1
ATOM 3298 N N . SER A 1 429 ? 11.043 -10.875 -1.506 1.00 94.25 429 SER A N 1
ATOM 3299 C CA . SER A 1 429 ? 12.408 -11.295 -1.822 1.00 94.25 429 SER A CA 1
ATOM 3300 C C . SER A 1 429 ? 13.435 -10.386 -1.150 1.00 94.25 429 SER A C 1
ATOM 3302 O O . SER A 1 429 ? 13.148 -9.226 -0.866 1.00 94.25 429 SER A O 1
ATOM 3304 N N . ASP A 1 430 ? 14.646 -10.898 -0.950 1.00 92.19 430 ASP A N 1
ATOM 3305 C CA . ASP A 1 430 ? 15.731 -10.140 -0.323 1.00 92.19 430 ASP A CA 1
ATOM 3306 C C . ASP A 1 430 ? 16.390 -9.175 -1.326 1.00 92.19 430 ASP A C 1
ATOM 3308 O O . ASP A 1 430 ? 17.135 -9.581 -2.226 1.00 92.19 430 ASP A O 1
ATOM 3312 N N . ALA A 1 431 ? 16.139 -7.876 -1.158 1.00 90.62 431 ALA A N 1
ATOM 3313 C CA . ALA A 1 431 ? 16.699 -6.838 -2.018 1.00 90.62 431 ALA A CA 1
ATOM 3314 C C . ALA A 1 431 ? 18.234 -6.749 -1.949 1.00 90.62 431 ALA A C 1
ATOM 3316 O O . ALA A 1 431 ? 18.867 -6.481 -2.969 1.00 90.62 431 ALA A O 1
ATOM 3317 N N . GLU A 1 432 ? 18.855 -6.991 -0.786 1.00 92.19 432 GLU A N 1
ATOM 3318 C CA . GLU A 1 432 ? 20.320 -6.967 -0.668 1.00 92.19 432 GLU A CA 1
ATOM 3319 C C . GLU A 1 432 ? 20.935 -8.030 -1.568 1.00 92.19 432 GLU A C 1
ATOM 3321 O O . GLU A 1 432 ? 21.887 -7.757 -2.306 1.00 92.19 432 GLU A O 1
ATOM 3326 N N . ARG A 1 433 ? 20.373 -9.237 -1.513 1.00 92.62 433 ARG A N 1
ATOM 3327 C CA . ARG A 1 433 ? 20.813 -10.349 -2.342 1.00 92.62 433 ARG A CA 1
ATOM 3328 C C . ARG A 1 433 ? 20.643 -10.028 -3.822 1.00 92.62 433 ARG A C 1
ATOM 3330 O O . ARG A 1 433 ? 21.596 -10.197 -4.581 1.00 92.62 433 ARG A O 1
ATOM 3337 N N . CYS A 1 434 ? 19.481 -9.505 -4.219 1.00 92.69 434 CYS A N 1
ATOM 3338 C CA . CYS A 1 434 ? 19.222 -9.111 -5.607 1.00 92.69 434 CYS A CA 1
ATOM 3339 C C . CYS A 1 434 ? 20.281 -8.119 -6.116 1.00 92.69 434 CYS A C 1
ATOM 3341 O O . CYS A 1 434 ? 20.839 -8.300 -7.197 1.00 92.69 434 CYS A O 1
ATOM 3343 N N . ILE A 1 435 ? 20.624 -7.119 -5.301 1.00 92.94 435 ILE A N 1
ATOM 3344 C CA . ILE A 1 435 ? 21.621 -6.091 -5.624 1.00 92.94 435 ILE A CA 1
ATOM 3345 C C . ILE A 1 435 ? 23.037 -6.671 -5.699 1.00 92.94 435 ILE A C 1
ATOM 3347 O O . ILE A 1 435 ? 23.777 -6.389 -6.640 1.00 92.94 435 ILE A O 1
ATOM 3351 N N . LYS A 1 436 ? 23.448 -7.453 -4.695 1.00 93.94 436 LYS A N 1
ATOM 3352 C CA . LYS A 1 436 ? 24.826 -7.960 -4.588 1.00 93.94 436 LYS A CA 1
ATOM 3353 C C . LYS A 1 436 ? 25.120 -9.075 -5.587 1.00 93.94 436 LYS A C 1
ATOM 3355 O O . LYS A 1 436 ? 26.256 -9.186 -6.044 1.00 93.94 436 LYS A O 1
ATOM 3360 N N . GLU A 1 437 ? 24.119 -9.881 -5.923 1.00 93.56 437 GLU A N 1
ATOM 3361 C CA . GLU A 1 437 ? 24.255 -11.021 -6.834 1.00 93.56 437 GLU A CA 1
ATOM 3362 C C . GLU A 1 437 ? 23.801 -10.686 -8.265 1.00 93.56 437 GLU A C 1
ATOM 3364 O O . GLU A 1 437 ? 24.102 -11.441 -9.187 1.00 93.56 437 GLU A O 1
ATOM 3369 N N . GLY A 1 438 ? 23.113 -9.556 -8.475 1.00 88.50 438 GLY A N 1
ATOM 3370 C CA . GLY A 1 438 ? 22.585 -9.158 -9.783 1.00 88.50 438 GLY A CA 1
ATOM 3371 C C . GLY A 1 438 ? 21.506 -10.113 -10.302 1.00 88.50 438 GLY A C 1
ATOM 3372 O O . GLY A 1 438 ? 21.419 -10.352 -11.506 1.00 88.50 438 GLY A O 1
ATOM 3373 N N . MET A 1 439 ? 20.727 -10.706 -9.395 1.00 88.44 439 MET A N 1
ATOM 3374 C CA . MET A 1 439 ? 19.719 -11.723 -9.702 1.00 88.44 439 MET A CA 1
ATOM 3375 C C . MET A 1 439 ? 18.305 -11.222 -9.386 1.00 88.44 439 MET A C 1
ATOM 3377 O O . MET A 1 439 ? 18.144 -10.376 -8.505 1.00 88.44 439 MET A O 1
ATOM 3381 N N . PRO A 1 440 ? 17.269 -11.738 -10.073 1.00 88.25 440 PRO A N 1
ATOM 3382 C CA . PRO A 1 440 ? 15.888 -11.431 -9.725 1.00 88.25 440 PRO A CA 1
ATOM 3383 C C . PRO A 1 440 ? 15.510 -12.020 -8.364 1.00 88.25 440 PRO A C 1
ATOM 3385 O O . PRO A 1 440 ? 16.130 -12.986 -7.903 1.00 88.25 440 PRO A O 1
ATOM 3388 N N . GLY A 1 441 ? 14.454 -11.472 -7.759 1.00 88.62 441 GLY A N 1
ATOM 3389 C CA . GLY A 1 441 ? 13.950 -11.939 -6.470 1.00 88.62 441 GLY A CA 1
ATOM 3390 C C . GLY A 1 441 ? 13.556 -13.415 -6.510 1.00 88.62 441 GLY A C 1
ATOM 3391 O O . GLY A 1 441 ? 12.893 -13.856 -7.450 1.00 88.62 441 GLY A O 1
ATOM 3392 N N . GLN A 1 442 ? 13.970 -14.184 -5.498 1.00 91.81 442 GLN A N 1
ATOM 3393 C CA . GLN A 1 442 ? 13.711 -15.630 -5.413 1.00 91.81 442 GLN A CA 1
ATOM 3394 C C . GLN A 1 442 ? 12.632 -15.977 -4.382 1.00 91.81 442 GLN A C 1
ATOM 3396 O O . GLN A 1 442 ? 12.408 -17.151 -4.086 1.00 91.81 442 GLN A O 1
ATOM 3401 N N . GLY A 1 443 ? 11.947 -14.978 -3.824 1.00 93.38 443 GLY A N 1
ATOM 3402 C CA . GLY A 1 443 ? 10.862 -15.214 -2.886 1.00 93.38 443 GLY A CA 1
ATOM 3403 C C . GLY A 1 443 ? 11.322 -15.657 -1.498 1.00 93.38 443 GLY A C 1
ATOM 3404 O O . GLY A 1 443 ? 10.631 -16.449 -0.856 1.00 93.38 443 GLY A O 1
ATOM 3405 N N . GLU A 1 444 ? 12.475 -15.176 -1.029 1.00 94.12 444 GLU A N 1
ATOM 3406 C CA . GLU A 1 444 ? 13.095 -15.554 0.247 1.00 94.12 444 GLU A CA 1
ATOM 3407 C C . GLU A 1 444 ? 12.148 -15.437 1.452 1.00 94.12 444 GLU A C 1
ATOM 3409 O O . GLU A 1 444 ? 12.255 -16.209 2.407 1.00 94.12 444 GLU A O 1
ATOM 3414 N N . HIS A 1 445 ? 11.194 -14.507 1.403 1.00 94.38 445 HIS A N 1
ATOM 3415 C CA . HIS A 1 445 ? 10.259 -14.248 2.494 1.00 94.38 445 HIS A CA 1
ATOM 3416 C C . HIS A 1 445 ? 8.898 -14.938 2.304 1.00 94.38 445 HIS A C 1
ATOM 3418 O O . HIS A 1 445 ? 8.118 -15.021 3.254 1.00 94.38 445 HIS A O 1
ATOM 3424 N N . ARG A 1 446 ? 8.613 -15.518 1.126 1.00 96.12 446 ARG A N 1
ATOM 3425 C CA . ARG A 1 446 ? 7.292 -16.073 0.762 1.00 96.12 446 ARG A CA 1
ATOM 3426 C C . ARG A 1 446 ? 6.756 -17.104 1.754 1.00 96.12 446 ARG A C 1
ATOM 3428 O O . ARG A 1 446 ? 5.573 -17.067 2.075 1.00 96.12 446 ARG A O 1
ATOM 3435 N N . ALA A 1 447 ? 7.605 -17.991 2.275 1.00 96.62 447 ALA A N 1
ATOM 3436 C CA . ALA A 1 447 ? 7.175 -19.016 3.231 1.00 96.62 447 ALA A CA 1
ATOM 3437 C C . ALA A 1 447 ? 6.713 -18.415 4.572 1.00 96.62 447 ALA A C 1
ATOM 3439 O O . ALA A 1 447 ? 5.719 -18.859 5.147 1.00 96.62 447 ALA A O 1
ATOM 3440 N N . GLY A 1 448 ? 7.415 -17.390 5.066 1.00 96.00 448 GLY A N 1
ATOM 3441 C CA . GLY A 1 448 ? 7.028 -16.677 6.285 1.00 96.00 448 GLY A CA 1
ATOM 3442 C C . GLY A 1 448 ? 5.756 -15.857 6.081 1.00 96.00 448 GLY A C 1
ATOM 3443 O O . GLY A 1 448 ? 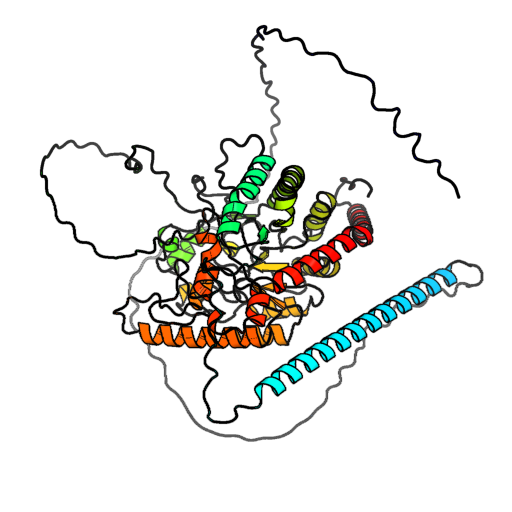4.855 -15.900 6.920 1.00 96.00 448 GLY A O 1
ATOM 3444 N N . ILE A 1 449 ? 5.654 -15.203 4.920 1.00 96.81 449 ILE A N 1
ATOM 3445 C CA . ILE A 1 449 ? 4.468 -14.464 4.483 1.00 96.81 449 ILE A CA 1
ATOM 3446 C C . ILE A 1 449 ? 3.241 -15.385 4.452 1.00 96.81 449 ILE A C 1
ATOM 3448 O O . ILE A 1 449 ? 2.235 -15.103 5.104 1.00 96.81 449 ILE A O 1
ATOM 3452 N N . GLU A 1 450 ? 3.333 -16.519 3.759 1.00 98.12 450 GLU A N 1
ATOM 3453 C CA . GLU A 1 450 ? 2.255 -17.505 3.667 1.00 98.12 450 GLU A CA 1
ATOM 3454 C C . GLU A 1 450 ? 1.862 -18.045 5.048 1.00 98.12 450 GLU A C 1
ATOM 3456 O O . GLU A 1 450 ? 0.680 -18.092 5.391 1.00 98.12 450 GLU A O 1
ATOM 3461 N N . ALA A 1 451 ? 2.847 -18.400 5.880 1.00 97.88 451 ALA A N 1
ATOM 3462 C CA . ALA A 1 451 ? 2.592 -18.898 7.226 1.00 97.88 451 ALA A CA 1
ATOM 3463 C C . ALA A 1 451 ? 1.864 -17.866 8.100 1.00 97.88 451 ALA A C 1
ATOM 3465 O O . ALA A 1 451 ? 1.005 -18.240 8.900 1.00 97.88 451 ALA A O 1
ATOM 3466 N N . MET A 1 452 ? 2.188 -16.578 7.971 1.00 97.44 452 MET A N 1
ATOM 3467 C CA . MET A 1 452 ? 1.492 -15.507 8.682 1.00 97.44 452 MET A CA 1
ATOM 3468 C C . MET A 1 452 ? 0.050 -15.354 8.187 1.00 97.44 452 MET A C 1
ATOM 3470 O O . MET A 1 452 ? -0.874 -15.342 9.001 1.00 97.44 452 MET A O 1
ATOM 3474 N N . VAL A 1 453 ? -0.159 -15.291 6.870 1.00 98.38 453 VAL A N 1
ATOM 3475 C CA . VAL A 1 453 ? -1.496 -15.163 6.268 1.00 98.38 453 VAL A CA 1
ATOM 3476 C C . VAL A 1 453 ? -2.395 -16.341 6.661 1.00 98.38 453 VAL A C 1
ATOM 3478 O O . VAL A 1 453 ? -3.553 -16.130 7.026 1.00 98.38 453 VAL A O 1
ATOM 3481 N N . GLU A 1 454 ? -1.870 -17.568 6.658 1.00 98.44 454 GLU A N 1
ATOM 3482 C CA . GLU A 1 454 ? -2.598 -18.777 7.069 1.00 98.44 454 GLU A CA 1
ATOM 3483 C C . GLU A 1 454 ? -3.058 -18.712 8.534 1.00 98.44 454 GLU A C 1
ATOM 3485 O O . GLU A 1 454 ? -4.202 -19.046 8.846 1.00 98.44 454 GLU A O 1
ATOM 3490 N N . ARG A 1 455 ? -2.198 -18.239 9.450 1.00 98.12 455 ARG A N 1
ATOM 3491 C CA . ARG A 1 455 ? -2.538 -18.135 10.883 1.00 98.12 455 ARG A CA 1
ATOM 3492 C C . ARG A 1 455 ? -3.660 -17.134 11.164 1.00 98.12 455 ARG A C 1
ATOM 3494 O O . ARG A 1 455 ? -4.371 -17.290 12.157 1.00 98.12 455 ARG A O 1
ATOM 3501 N N . HIS A 1 456 ? -3.836 -16.131 10.305 1.00 98.44 456 HIS A N 1
ATOM 3502 C CA . HIS A 1 456 ? -4.746 -15.002 10.527 1.00 98.44 456 HIS A CA 1
ATOM 3503 C C . HIS A 1 456 ? -5.896 -14.959 9.516 1.00 98.44 456 HIS A C 1
ATOM 3505 O O . HIS A 1 456 ? -6.196 -13.919 8.939 1.00 98.44 456 HIS A O 1
ATOM 3511 N N . GLY A 1 457 ? -6.606 -16.081 9.352 1.00 98.25 457 GLY A N 1
ATOM 3512 C CA . GLY A 1 457 ? -7.732 -16.226 8.412 1.00 98.25 457 GLY A CA 1
ATOM 3513 C C . GLY A 1 457 ? -8.912 -15.252 8.571 1.00 98.25 457 GLY A C 1
ATOM 3514 O O . GLY A 1 457 ? -9.761 -15.164 7.687 1.00 98.25 457 GLY A O 1
ATOM 3515 N N . ASN A 1 458 ? -8.988 -14.519 9.687 1.00 98.19 458 ASN A N 1
ATOM 3516 C CA . ASN A 1 458 ? -10.015 -13.497 9.924 1.00 98.19 458 ASN A CA 1
ATOM 3517 C C . ASN A 1 458 ? -9.560 -12.076 9.554 1.00 98.19 458 ASN A C 1
ATOM 3519 O O . ASN A 1 458 ? -10.373 -11.154 9.602 1.00 98.19 458 ASN A O 1
ATOM 3523 N N . THR A 1 459 ? -8.288 -11.887 9.214 1.00 98.62 459 THR A N 1
ATOM 3524 C CA . THR A 1 459 ? -7.705 -10.581 8.895 1.00 98.62 459 THR A CA 1
ATOM 3525 C C . THR A 1 459 ? -7.635 -10.426 7.387 1.00 98.62 459 THR A C 1
ATOM 3527 O O . THR A 1 459 ? -7.122 -11.300 6.698 1.00 98.62 459 THR A O 1
ATOM 3530 N N . SER A 1 460 ? -8.169 -9.331 6.847 1.00 98.50 460 SER A N 1
ATOM 3531 C CA . SER A 1 460 ? -8.029 -9.042 5.417 1.00 98.50 460 SER A CA 1
ATOM 3532 C C . SER A 1 460 ? -6.631 -8.488 5.164 1.00 98.50 460 SER A C 1
ATOM 3534 O O . SER A 1 460 ? -6.309 -7.429 5.693 1.00 98.50 460 SER A O 1
ATOM 3536 N N . PHE A 1 461 ? -5.830 -9.169 4.350 1.00 98.69 461 PHE A N 1
ATOM 3537 C CA . PHE A 1 461 ? -4.502 -8.700 3.951 1.00 98.69 461 PHE A CA 1
ATOM 3538 C C . PHE A 1 461 ? -4.578 -7.999 2.599 1.00 98.69 461 PHE A C 1
ATOM 3540 O O . PHE A 1 461 ? -5.251 -8.494 1.695 1.00 98.69 461 PHE A O 1
ATOM 3547 N N . ILE A 1 462 ? -3.870 -6.882 2.458 1.00 98.69 462 ILE A N 1
ATOM 3548 C CA . ILE A 1 462 ? -3.606 -6.211 1.182 1.00 98.69 462 ILE A CA 1
ATOM 3549 C C . ILE A 1 462 ? -2.086 -6.136 1.064 1.00 98.69 462 ILE A C 1
ATOM 3551 O O . ILE A 1 462 ? -1.459 -5.340 1.749 1.00 98.69 462 ILE A O 1
ATOM 3555 N N . HIS A 1 463 ? -1.482 -7.036 0.293 1.00 98.38 463 HIS A N 1
ATOM 3556 C CA . HIS A 1 463 ? -0.032 -7.078 0.133 1.00 98.38 463 HIS A CA 1
ATOM 3557 C C . HIS A 1 463 ? 0.386 -6.126 -0.986 1.00 98.38 463 HIS A C 1
ATOM 3559 O O . HIS A 1 463 ? -0.053 -6.289 -2.130 1.00 98.38 463 HIS A O 1
ATOM 3565 N N . ALA A 1 464 ? 1.202 -5.139 -0.633 1.00 97.44 464 ALA A N 1
ATOM 3566 C CA . ALA A 1 464 ? 1.539 -4.049 -1.524 1.00 97.44 464 ALA A CA 1
ATOM 3567 C C . ALA A 1 464 ? 2.373 -4.476 -2.729 1.00 97.44 464 ALA A C 1
ATOM 3569 O O . ALA A 1 464 ? 3.106 -5.464 -2.679 1.00 97.44 464 ALA A O 1
ATOM 3570 N N . HIS A 1 465 ? 2.258 -3.712 -3.810 1.00 96.88 465 HIS A N 1
ATOM 3571 C CA . HIS A 1 465 ? 3.124 -3.771 -4.988 1.00 96.88 465 HIS A CA 1
ATOM 3572 C C . HIS A 1 465 ? 3.169 -5.147 -5.645 1.00 96.88 465 HIS A C 1
ATOM 3574 O O . HIS A 1 465 ? 4.219 -5.777 -5.781 1.00 96.88 465 HIS A O 1
ATOM 3580 N N . VAL A 1 466 ? 2.000 -5.628 -6.061 1.00 97.69 466 VAL A N 1
ATOM 3581 C CA . VAL A 1 466 ? 1.863 -6.896 -6.783 1.00 97.69 466 VAL A CA 1
ATOM 3582 C C . VAL A 1 466 ? 2.357 -8.076 -5.928 1.00 97.69 466 VAL A C 1
ATOM 3584 O O . VAL A 1 466 ? 2.978 -9.004 -6.414 1.00 97.69 466 VAL A O 1
ATOM 3587 N N . GLY A 1 467 ? 2.082 -8.073 -4.621 1.00 96.44 467 GLY A N 1
ATOM 3588 C CA . GLY A 1 467 ? 2.496 -9.169 -3.738 1.00 96.44 467 GLY A CA 1
ATOM 3589 C C . GLY A 1 467 ? 3.959 -9.084 -3.297 1.00 96.44 467 GLY A C 1
ATOM 3590 O O . GLY A 1 467 ? 4.625 -10.113 -3.158 1.00 96.44 467 GLY A O 1
ATOM 3591 N N . GLY A 1 468 ? 4.444 -7.870 -3.058 1.00 95.50 468 GLY A N 1
ATOM 3592 C CA . GLY A 1 468 ? 5.721 -7.608 -2.413 1.00 95.50 468 GLY A CA 1
ATOM 3593 C C . GLY A 1 468 ? 6.887 -7.536 -3.381 1.00 95.50 468 GLY A C 1
ATOM 3594 O O . GLY A 1 468 ? 7.920 -8.173 -3.158 1.00 95.50 468 GLY A O 1
ATOM 3595 N N . LEU A 1 469 ? 6.731 -6.827 -4.496 1.00 95.12 469 LEU A N 1
ATOM 3596 C CA . LEU A 1 469 ? 7.868 -6.475 -5.337 1.00 95.12 469 LEU A CA 1
ATOM 3597 C C . LEU A 1 469 ? 8.588 -5.243 -4.777 1.00 95.12 469 LEU A C 1
ATOM 3599 O O . LEU A 1 469 ? 7.970 -4.243 -4.412 1.00 95.12 469 LEU A O 1
ATOM 3603 N N . GLY A 1 470 ? 9.916 -5.332 -4.740 1.00 90.38 470 GLY A N 1
ATOM 3604 C CA . GLY A 1 470 ? 10.802 -4.222 -4.403 1.00 90.38 470 GLY A CA 1
ATOM 3605 C C . GLY A 1 470 ? 11.279 -3.484 -5.656 1.00 90.38 470 GLY A C 1
ATOM 3606 O O . GLY A 1 470 ? 11.192 -3.999 -6.772 1.00 90.38 470 GLY A O 1
ATOM 3607 N N . LYS A 1 471 ? 11.876 -2.304 -5.474 1.00 87.56 471 LYS A N 1
ATOM 3608 C CA . LYS A 1 471 ? 12.545 -1.549 -6.544 1.00 87.56 471 LYS A CA 1
ATOM 3609 C C . LYS A 1 471 ? 13.723 -2.328 -7.119 1.00 87.56 471 LYS A C 1
ATOM 3611 O O . LYS A 1 471 ? 13.947 -2.294 -8.328 1.00 87.56 471 LYS A O 1
ATOM 3616 N N . TYR A 1 472 ? 14.474 -3.017 -6.260 1.00 86.00 472 TYR A N 1
ATOM 3617 C CA . TYR A 1 472 ? 15.683 -3.749 -6.658 1.00 86.00 472 TYR A CA 1
ATOM 3618 C C . TYR A 1 472 ? 15.502 -5.267 -6.739 1.00 86.00 472 TYR A C 1
ATOM 3620 O O . TYR A 1 472 ? 16.433 -5.972 -7.119 1.00 86.00 472 TYR A O 1
ATOM 3628 N N . GLY A 1 473 ? 14.312 -5.769 -6.412 1.00 83.69 473 GLY A N 1
ATOM 3629 C CA . GLY A 1 473 ? 13.932 -7.168 -6.577 1.00 83.69 473 GLY A CA 1
ATOM 3630 C C . GLY A 1 473 ? 12.913 -7.300 -7.703 1.00 83.69 473 GLY A C 1
ATOM 3631 O O . GLY A 1 473 ? 11.717 -7.330 -7.407 1.00 83.69 473 GLY A O 1
ATOM 3632 N N . PRO A 1 474 ? 13.335 -7.357 -8.984 1.00 86.06 474 PRO A N 1
ATOM 3633 C CA . PRO A 1 474 ? 12.391 -7.562 -10.073 1.00 86.06 474 PRO A CA 1
ATOM 3634 C C . PRO A 1 474 ? 11.695 -8.925 -9.915 1.00 86.06 474 PRO A C 1
ATOM 3636 O O . PRO A 1 474 ? 12.256 -9.826 -9.277 1.00 86.06 474 PRO A O 1
ATOM 3639 N N . PRO A 1 475 ? 10.507 -9.110 -10.521 1.00 91.75 475 PRO A N 1
ATOM 3640 C CA . PRO A 1 475 ? 9.764 -10.361 -10.425 1.00 91.75 475 PRO A CA 1
ATOM 3641 C C . PRO A 1 475 ? 10.621 -11.550 -10.851 1.00 91.75 475 PRO A C 1
ATOM 3643 O O . PRO A 1 475 ? 11.162 -11.555 -11.964 1.00 91.75 475 PRO A O 1
ATOM 3646 N N . GLY A 1 476 ? 10.707 -12.552 -9.976 1.00 91.94 476 GLY A N 1
ATOM 3647 C CA . GLY A 1 476 ? 11.209 -13.876 -10.326 1.00 91.94 476 GLY A CA 1
ATOM 3648 C C . GLY A 1 476 ? 10.301 -14.580 -11.339 1.00 91.94 476 GLY A C 1
ATOM 3649 O O . GLY A 1 476 ? 9.175 -14.147 -11.596 1.00 91.94 476 GLY A O 1
ATOM 3650 N N . ASP A 1 477 ? 10.790 -15.680 -11.910 1.00 91.19 477 ASP A N 1
ATOM 3651 C CA . ASP A 1 477 ? 10.114 -16.388 -13.007 1.00 91.19 477 ASP A CA 1
ATOM 3652 C C . ASP A 1 477 ? 8.749 -16.980 -12.625 1.00 91.19 477 ASP A C 1
ATOM 3654 O O . ASP A 1 477 ? 7.913 -17.169 -13.504 1.00 91.19 477 ASP A O 1
ATOM 3658 N N . ASP A 1 478 ? 8.527 -17.258 -11.337 1.00 95.25 478 ASP A N 1
ATOM 3659 C CA . ASP A 1 478 ? 7.330 -17.904 -10.782 1.00 95.25 478 ASP A CA 1
ATOM 3660 C C . ASP A 1 478 ? 6.426 -16.947 -9.979 1.00 95.25 478 ASP A C 1
ATOM 3662 O O . ASP A 1 478 ? 5.575 -17.377 -9.193 1.00 95.25 478 ASP A O 1
ATOM 3666 N N . HIS A 1 479 ? 6.668 -15.637 -10.077 1.00 96.94 479 HIS A N 1
ATOM 3667 C CA . HIS A 1 479 ? 6.038 -14.659 -9.195 1.00 96.94 479 HIS A CA 1
ATOM 3668 C C . HIS A 1 479 ? 4.514 -14.605 -9.370 1.00 96.94 479 HIS A C 1
ATOM 3670 O O . HIS A 1 479 ? 3.780 -14.629 -8.380 1.00 96.94 479 HIS A O 1
ATOM 3676 N N . GLU A 1 480 ? 4.020 -14.599 -10.612 1.00 97.88 480 GLU A N 1
ATOM 3677 C CA . GLU A 1 480 ? 2.579 -14.600 -10.880 1.00 97.88 480 GLU A CA 1
ATOM 3678 C C . GLU A 1 480 ? 1.910 -15.906 -10.417 1.00 97.88 480 GLU A C 1
ATOM 3680 O O . GLU A 1 480 ? 0.814 -15.877 -9.854 1.00 97.88 480 GLU A O 1
ATOM 3685 N N . GLU A 1 481 ? 2.577 -17.047 -10.602 1.00 98.06 481 GLU A N 1
ATOM 3686 C CA . GLU A 1 481 ? 2.128 -18.360 -10.137 1.00 98.06 481 GLU A CA 1
ATOM 3687 C C . GLU A 1 481 ? 2.037 -18.414 -8.608 1.00 98.06 481 GLU A C 1
ATOM 3689 O O . GLU A 1 481 ? 1.085 -18.976 -8.059 1.00 98.06 481 GLU A O 1
ATOM 3694 N N . TRP A 1 482 ? 2.989 -17.797 -7.905 1.00 98.12 482 TRP A N 1
ATOM 3695 C CA . TRP A 1 482 ? 2.946 -17.695 -6.451 1.00 98.12 482 TRP A CA 1
ATOM 3696 C C . TRP A 1 482 ? 1.780 -16.823 -5.966 1.00 98.12 482 TRP A C 1
ATOM 3698 O O . TRP A 1 482 ? 1.066 -17.230 -5.045 1.00 98.12 482 TRP A O 1
ATOM 3708 N N . ILE A 1 483 ? 1.521 -15.672 -6.600 1.00 98.44 483 ILE A N 1
ATOM 3709 C CA . ILE A 1 483 ? 0.345 -14.842 -6.274 1.00 98.44 483 ILE A CA 1
ATOM 3710 C C . ILE A 1 483 ? -0.947 -15.634 -6.501 1.00 98.44 483 ILE A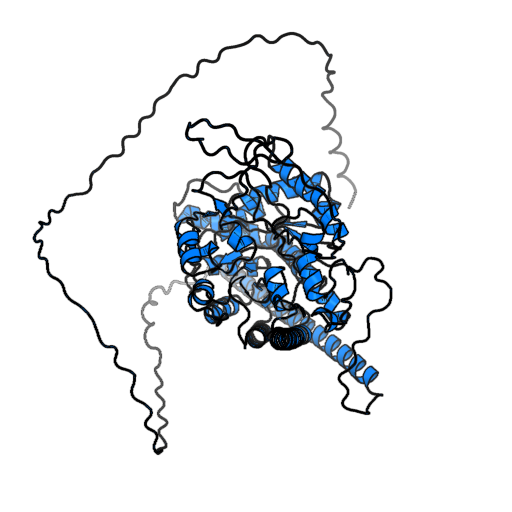 C 1
ATOM 3712 O O . ILE A 1 483 ? -1.836 -15.627 -5.645 1.00 98.44 483 ILE A O 1
ATOM 3716 N N . ASP A 1 484 ? -1.052 -16.341 -7.630 1.00 98.69 484 ASP A N 1
ATOM 3717 C CA . ASP A 1 484 ? -2.206 -17.186 -7.941 1.00 98.69 484 ASP A CA 1
ATOM 3718 C C . ASP A 1 484 ? -2.427 -18.266 -6.870 1.00 98.69 484 ASP A C 1
ATOM 3720 O O . ASP A 1 484 ? -3.555 -18.477 -6.404 1.00 98.69 484 ASP A O 1
ATOM 3724 N N . ALA A 1 485 ? -1.350 -18.923 -6.430 1.00 98.62 485 ALA A N 1
ATOM 3725 C CA . ALA A 1 485 ? -1.392 -19.919 -5.367 1.00 98.62 485 ALA A CA 1
ATOM 3726 C C . ALA A 1 485 ? -1.840 -19.310 -4.028 1.00 98.62 485 ALA A C 1
ATOM 3728 O O . ALA A 1 485 ? -2.749 -19.852 -3.391 1.00 98.62 485 ALA A O 1
ATOM 3729 N N . MET A 1 486 ? -1.278 -18.160 -3.641 1.00 98.62 486 MET A N 1
ATOM 3730 C CA . MET A 1 486 ? -1.656 -17.430 -2.427 1.00 98.62 486 MET A CA 1
ATOM 3731 C C . MET A 1 486 ? -3.145 -17.077 -2.420 1.00 98.62 486 MET A C 1
ATOM 3733 O O . MET A 1 486 ? -3.843 -17.367 -1.450 1.00 98.62 486 MET A O 1
ATOM 3737 N N . MET A 1 487 ? -3.668 -16.508 -3.509 1.00 98.50 487 MET A N 1
ATOM 3738 C CA . MET A 1 487 ? -5.082 -16.118 -3.605 1.00 98.50 487 MET A CA 1
ATOM 3739 C C . MET A 1 487 ? -6.032 -17.318 -3.659 1.00 98.50 487 MET A C 1
ATOM 3741 O O . MET A 1 487 ? -7.137 -17.261 -3.110 1.00 98.50 487 MET A O 1
ATOM 3745 N N . THR A 1 488 ? -5.605 -18.411 -4.296 1.00 98.50 488 THR A N 1
ATOM 3746 C CA . THR A 1 488 ? -6.368 -19.666 -4.341 1.00 98.50 488 THR A CA 1
ATOM 3747 C C . THR A 1 488 ? -6.473 -20.293 -2.951 1.00 98.50 488 THR A C 1
ATOM 3749 O O . THR A 1 488 ? -7.540 -20.774 -2.570 1.00 98.50 488 THR A O 1
ATOM 3752 N N . LYS A 1 489 ? -5.376 -20.283 -2.187 1.00 98.62 489 LYS A N 1
ATOM 3753 C CA . LYS A 1 489 ? -5.307 -20.895 -0.858 1.00 98.62 489 LYS A CA 1
ATOM 3754 C C . LYS A 1 489 ? -5.930 -20.023 0.235 1.00 98.62 489 LYS A C 1
ATOM 3756 O O . LYS A 1 489 ? -6.578 -20.558 1.131 1.00 98.62 489 LYS A O 1
ATOM 3761 N N . HIS A 1 490 ? -5.773 -18.702 0.154 1.00 98.62 490 HIS A N 1
ATOM 3762 C CA . HIS A 1 490 ? -6.155 -17.764 1.211 1.00 98.62 490 HIS A CA 1
ATOM 3763 C C . HIS A 1 490 ? -7.187 -16.742 0.706 1.00 98.62 490 HIS A C 1
ATOM 3765 O O . HIS A 1 490 ? -6.830 -15.713 0.126 1.00 98.62 490 HIS A O 1
ATOM 3771 N N . PRO A 1 491 ? -8.495 -16.962 0.942 1.00 97.69 491 PRO A N 1
ATOM 3772 C CA . PRO A 1 491 ? -9.532 -16.081 0.413 1.00 97.69 491 PRO A CA 1
ATOM 3773 C C . PRO A 1 491 ? -9.497 -14.635 0.932 1.00 97.69 491 PRO A C 1
ATOM 3775 O O . PRO A 1 491 ? -10.047 -13.730 0.305 1.00 97.69 491 PRO A O 1
ATOM 3778 N N . HIS A 1 492 ? -8.865 -14.419 2.080 1.00 98.25 492 HIS A N 1
ATOM 3779 C CA . HIS A 1 492 ? -8.669 -13.132 2.747 1.00 98.25 492 HIS A CA 1
ATOM 3780 C C . HIS A 1 492 ? -7.404 -12.387 2.290 1.00 98.25 492 HIS A C 1
ATOM 3782 O O . HIS A 1 492 ? -7.180 -11.264 2.736 1.00 98.25 492 HIS A O 1
ATOM 3788 N N . TYR A 1 493 ? -6.603 -12.976 1.396 1.00 98.75 493 TYR A N 1
ATOM 3789 C CA . TYR A 1 493 ? -5.427 -12.344 0.804 1.00 98.75 493 TYR A CA 1
ATOM 3790 C C . TYR A 1 493 ? -5.801 -11.549 -0.453 1.00 98.75 493 TYR A C 1
ATOM 3792 O O . TYR A 1 493 ? -6.492 -12.050 -1.348 1.00 98.75 493 TYR A O 1
ATOM 3800 N N . LYS A 1 494 ? -5.359 -10.294 -0.503 1.00 98.75 494 LYS A N 1
ATOM 3801 C CA . LYS A 1 494 ? -5.494 -9.363 -1.626 1.00 98.75 494 LYS A CA 1
ATOM 3802 C C . LYS A 1 494 ? -4.138 -8.752 -1.933 1.00 98.75 494 LYS A C 1
ATOM 3804 O O . LYS A 1 494 ? -3.220 -8.810 -1.120 1.00 98.75 494 LYS A O 1
ATOM 3809 N N . VAL A 1 495 ? -4.048 -8.147 -3.102 1.00 98.62 495 VAL A N 1
ATOM 3810 C CA . VAL A 1 495 ? -2.860 -7.470 -3.597 1.00 98.62 495 VAL A CA 1
ATOM 3811 C C . VAL A 1 495 ? -3.276 -6.090 -4.078 1.00 98.62 495 VAL A C 1
ATOM 3813 O O . VAL A 1 495 ? -4.294 -5.965 -4.765 1.00 98.62 495 VAL A O 1
ATOM 3816 N N . ASP A 1 496 ? -2.515 -5.062 -3.727 1.00 98.12 496 ASP A N 1
ATOM 3817 C CA . ASP A 1 496 ? -2.585 -3.817 -4.484 1.00 98.12 496 ASP A CA 1
ATOM 3818 C C . ASP A 1 496 ? -1.595 -3.855 -5.656 1.00 98.12 496 ASP A C 1
ATOM 3820 O O . ASP A 1 496 ? -0.591 -4.566 -5.633 1.00 98.12 496 ASP A O 1
ATOM 3824 N N . ILE A 1 497 ? -1.918 -3.135 -6.723 1.00 98.12 497 ILE A N 1
ATOM 3825 C CA . ILE A 1 497 ? -1.043 -2.945 -7.882 1.00 98.12 497 ILE A CA 1
ATOM 3826 C C . ILE A 1 497 ? -0.486 -1.520 -7.846 1.00 98.12 497 ILE A C 1
ATOM 3828 O O . ILE A 1 497 ? -0.630 -0.781 -8.814 1.00 98.12 497 ILE A O 1
ATOM 3832 N N . SER A 1 498 ? 0.073 -1.101 -6.707 1.00 96.69 498 SER A N 1
ATOM 3833 C CA . SER A 1 498 ? 0.646 0.237 -6.552 1.00 96.69 498 SER A CA 1
ATOM 3834 C C . SER A 1 498 ? 2.122 0.318 -6.951 1.00 96.69 498 SER A C 1
ATOM 3836 O O . SER A 1 498 ? 2.754 -0.704 -7.231 1.00 96.69 498 SER A O 1
ATOM 3838 N N . TRP A 1 499 ? 2.636 1.551 -6.957 1.00 94.12 499 TRP A N 1
ATOM 3839 C CA . TRP A 1 499 ? 4.017 1.943 -7.232 1.00 94.12 499 TRP A CA 1
ATOM 3840 C C . TRP A 1 499 ? 4.439 1.869 -8.694 1.00 94.12 499 TRP A C 1
ATOM 3842 O O . TRP A 1 499 ? 4.484 0.810 -9.319 1.00 94.12 499 TRP A O 1
ATOM 3852 N N . ASP A 1 500 ? 4.790 3.029 -9.239 1.00 92.06 500 ASP A N 1
ATOM 3853 C CA . ASP A 1 500 ? 5.212 3.207 -10.622 1.00 92.06 500 ASP A CA 1
ATOM 3854 C C . ASP A 1 500 ? 6.471 2.390 -10.932 1.00 92.06 500 ASP A C 1
ATOM 3856 O O . ASP A 1 500 ? 6.497 1.665 -11.923 1.00 92.06 500 ASP A O 1
ATOM 3860 N N . VAL A 1 501 ? 7.453 2.378 -10.030 1.00 90.25 501 VAL A N 1
ATOM 3861 C CA . VAL A 1 501 ? 8.685 1.582 -10.164 1.00 90.25 501 VAL A CA 1
ATOM 3862 C C . VAL A 1 501 ? 8.396 0.087 -10.346 1.00 90.25 501 VAL A C 1
ATOM 3864 O O . VAL A 1 501 ? 9.064 -0.600 -11.129 1.00 90.25 501 VAL A O 1
ATOM 3867 N N . VAL A 1 502 ? 7.394 -0.441 -9.639 1.00 92.62 502 VAL A N 1
ATOM 3868 C CA . VAL A 1 502 ? 6.973 -1.839 -9.780 1.00 92.62 502 VAL A CA 1
ATOM 3869 C C . VAL A 1 502 ? 6.129 -2.024 -11.035 1.00 92.62 502 VAL A C 1
ATOM 3871 O O . VAL A 1 502 ? 6.387 -2.957 -11.801 1.00 92.62 502 VAL A O 1
ATOM 3874 N N . ALA A 1 503 ? 5.191 -1.115 -11.307 1.00 95.25 503 ALA A N 1
ATOM 3875 C CA . ALA A 1 503 ? 4.366 -1.128 -12.512 1.00 95.25 503 ALA A CA 1
ATOM 3876 C C . ALA A 1 503 ? 5.200 -1.072 -13.799 1.00 95.25 503 ALA A C 1
ATOM 3878 O O . ALA A 1 503 ? 4.817 -1.665 -14.808 1.00 95.25 503 ALA A O 1
ATOM 3879 N N . GLU A 1 504 ? 6.382 -0.453 -13.773 1.00 92.75 504 GLU A N 1
ATOM 3880 C CA . GLU A 1 504 ? 7.317 -0.468 -14.893 1.00 92.75 504 GLU A CA 1
ATOM 3881 C C . GLU A 1 504 ? 7.720 -1.892 -15.288 1.00 92.75 504 GLU A C 1
ATOM 3883 O O . GLU A 1 504 ? 7.892 -2.139 -16.475 1.00 92.75 504 GLU A O 1
ATOM 3888 N N . ASN A 1 505 ? 7.806 -2.863 -14.368 1.00 92.62 505 ASN A N 1
ATOM 3889 C CA . ASN A 1 505 ? 8.056 -4.276 -14.712 1.00 92.62 505 ASN A CA 1
ATOM 3890 C C . ASN A 1 505 ? 6.906 -4.925 -15.504 1.00 92.62 505 ASN A C 1
ATOM 3892 O O . ASN A 1 505 ? 7.098 -5.983 -16.108 1.00 92.62 505 ASN A O 1
ATOM 3896 N N . TYR A 1 506 ? 5.739 -4.283 -15.511 1.00 95.50 506 TYR A N 1
ATOM 3897 C CA . TYR A 1 506 ? 4.518 -4.665 -16.217 1.00 95.50 506 TYR A CA 1
ATOM 3898 C C . TYR A 1 506 ? 4.130 -3.632 -17.290 1.00 95.50 506 TYR A C 1
ATOM 3900 O O . TYR A 1 506 ? 2.993 -3.614 -17.762 1.00 95.50 506 TYR A O 1
ATOM 3908 N N . SER A 1 507 ? 5.081 -2.792 -17.710 1.00 93.81 507 SER A N 1
ATOM 3909 C CA . SER A 1 507 ? 4.957 -1.928 -18.883 1.00 93.81 507 SER A CA 1
ATOM 3910 C C . SER A 1 507 ? 5.472 -2.649 -20.136 1.00 93.81 507 SER A C 1
ATOM 3912 O O . SER A 1 507 ? 6.503 -3.333 -20.073 1.00 93.81 507 SER A O 1
ATOM 3914 N N . PRO A 1 508 ? 4.814 -2.484 -21.302 1.00 93.69 508 PRO A N 1
ATOM 3915 C CA . PRO A 1 508 ? 5.267 -3.084 -22.557 1.00 93.69 508 PRO A CA 1
ATOM 3916 C C . PRO A 1 508 ? 6.492 -2.373 -23.167 1.00 93.69 508 PRO A C 1
ATOM 3918 O O . PRO A 1 508 ? 6.988 -2.777 -24.226 1.00 93.69 508 PRO A O 1
ATOM 3921 N N . HIS A 1 509 ? 6.980 -1.305 -22.532 1.00 91.12 509 HIS A N 1
ATOM 3922 C CA . HIS A 1 509 ? 8.158 -0.562 -22.964 1.00 91.12 509 HIS A CA 1
ATOM 3923 C C . HIS A 1 509 ? 9.398 -1.006 -22.184 1.00 91.12 509 HIS A C 1
ATOM 3925 O O . HIS A 1 509 ? 9.425 -0.985 -20.955 1.00 91.12 509 HIS A O 1
ATOM 3931 N N . SER A 1 510 ? 10.438 -1.402 -22.919 1.00 90.88 510 SER A N 1
ATOM 3932 C CA . SER A 1 510 ? 11.753 -1.662 -22.339 1.00 90.88 510 SER A CA 1
ATOM 3933 C C . SER A 1 510 ? 12.434 -0.359 -21.929 1.00 90.88 510 SER A C 1
ATOM 3935 O O . SER A 1 510 ? 12.355 0.633 -22.655 1.00 90.88 510 SER A O 1
ATOM 3937 N N . ARG A 1 511 ? 13.181 -0.394 -20.818 1.00 87.88 511 ARG A N 1
ATOM 3938 C CA . ARG A 1 511 ? 14.114 0.682 -20.438 1.00 87.88 511 ARG A CA 1
ATOM 3939 C C . ARG A 1 511 ? 15.409 0.660 -21.260 1.00 87.88 511 ARG A C 1
ATOM 3941 O O . ARG A 1 511 ? 16.218 1.576 -21.157 1.00 87.88 511 ARG A O 1
ATOM 3948 N N . LEU A 1 512 ? 15.634 -0.386 -22.058 1.00 89.69 512 LEU A N 1
ATOM 3949 C CA . LEU A 1 512 ? 16.811 -0.477 -22.910 1.00 89.69 512 LEU A CA 1
ATOM 3950 C C . LEU A 1 512 ? 16.721 0.550 -24.058 1.00 89.69 512 LEU A C 1
ATOM 3952 O O . LEU A 1 512 ? 15.635 0.743 -24.623 1.00 89.69 512 LEU A O 1
ATOM 3956 N N . PRO A 1 513 ? 17.854 1.170 -24.449 1.00 91.12 513 PRO A N 1
ATOM 3957 C CA . PRO A 1 513 ? 17.909 2.076 -25.594 1.00 91.12 513 PRO A CA 1
ATOM 3958 C C . PRO A 1 513 ? 17.339 1.449 -26.872 1.00 91.12 513 PRO A C 1
ATOM 3960 O O . PRO A 1 513 ? 17.441 0.238 -27.073 1.00 91.12 513 PRO A O 1
ATOM 3963 N N . ASP A 1 514 ? 16.785 2.265 -27.774 1.00 89.50 514 ASP A N 1
ATOM 3964 C CA . ASP A 1 514 ? 16.153 1.793 -29.021 1.00 89.50 514 ASP A CA 1
ATOM 3965 C C . ASP A 1 514 ? 17.072 0.933 -29.897 1.00 89.50 514 ASP A C 1
ATOM 3967 O O . ASP A 1 514 ? 16.618 0.017 -30.578 1.00 89.50 514 ASP A O 1
ATOM 3971 N N . ASN A 1 515 ? 18.376 1.196 -29.854 1.00 93.44 515 ASN A N 1
ATOM 3972 C CA . ASN A 1 515 ? 19.393 0.461 -30.598 1.00 93.44 515 ASN A CA 1
ATOM 3973 C C . ASN A 1 515 ? 19.975 -0.744 -29.835 1.00 93.44 515 ASN A C 1
ATOM 3975 O O . ASN A 1 515 ? 20.889 -1.396 -30.342 1.00 93.44 515 ASN A O 1
ATOM 3979 N N . HIS A 1 516 ? 19.492 -1.048 -28.628 1.00 95.94 516 HIS A N 1
ATOM 3980 C CA . HIS A 1 516 ? 20.024 -2.142 -27.826 1.00 95.94 516 HIS A CA 1
ATOM 3981 C C . HIS A 1 516 ? 19.539 -3.505 -28.361 1.00 95.94 516 HIS A C 1
ATOM 3983 O O . HIS A 1 516 ? 18.330 -3.741 -28.437 1.00 95.94 516 HIS A O 1
ATOM 3989 N N . PRO A 1 517 ? 20.437 -4.464 -28.664 1.00 95.44 517 PRO A N 1
ATOM 3990 C CA . PRO A 1 517 ? 20.058 -5.739 -29.285 1.00 95.44 517 PRO A CA 1
ATOM 3991 C C . PRO A 1 517 ? 19.158 -6.613 -28.395 1.00 95.44 517 PRO A C 1
ATOM 3993 O O . PRO A 1 517 ? 18.404 -7.439 -28.899 1.00 95.44 517 PRO A O 1
ATOM 3996 N N . GLY A 1 518 ? 19.214 -6.424 -27.074 1.00 95.88 518 GLY A N 1
ATOM 3997 C CA . GLY A 1 518 ? 18.355 -7.121 -26.111 1.00 95.88 518 GLY A CA 1
ATOM 3998 C C . GLY A 1 518 ? 16.940 -6.548 -25.970 1.00 95.88 518 GLY A C 1
ATOM 3999 O O . GLY A 1 518 ? 16.098 -7.201 -25.361 1.00 95.88 518 GLY A O 1
ATOM 4000 N N . LYS A 1 519 ? 16.652 -5.362 -26.530 1.00 94.56 519 LYS A N 1
ATOM 4001 C CA . LYS A 1 519 ? 15.352 -4.692 -26.364 1.00 94.56 519 LYS A CA 1
ATOM 4002 C C . LYS A 1 519 ? 14.166 -5.555 -26.821 1.00 94.56 519 LYS A C 1
ATOM 4004 O O . LYS A 1 519 ? 13.241 -5.716 -26.031 1.00 94.56 519 LYS A O 1
ATOM 4009 N N . PRO A 1 520 ? 14.182 -6.196 -28.008 1.00 95.12 520 PRO A N 1
ATOM 4010 C CA . PRO A 1 520 ? 13.064 -7.045 -28.426 1.00 95.12 520 PRO A CA 1
ATOM 4011 C C . PRO A 1 520 ? 12.809 -8.232 -27.486 1.00 95.12 520 PRO A C 1
ATOM 4013 O O . PRO A 1 520 ? 11.659 -8.608 -27.270 1.00 95.12 520 PRO A O 1
ATOM 4016 N N . ALA A 1 521 ? 13.868 -8.819 -26.919 1.00 95.69 521 ALA A N 1
ATOM 4017 C CA . ALA A 1 521 ? 13.746 -9.935 -25.983 1.00 95.69 521 ALA A CA 1
ATOM 4018 C C . ALA A 1 521 ? 13.153 -9.485 -24.638 1.00 95.69 521 ALA A C 1
ATOM 4020 O O . ALA A 1 521 ? 12.269 -10.156 -24.110 1.00 95.69 521 ALA A O 1
ATOM 4021 N N . ASP A 1 522 ? 13.587 -8.332 -24.121 1.00 93.44 522 ASP A N 1
ATOM 4022 C CA . ASP A 1 522 ? 13.028 -7.731 -22.904 1.00 93.44 522 ASP A CA 1
ATOM 4023 C C . ASP A 1 522 ? 11.543 -7.369 -23.083 1.00 93.44 522 ASP A C 1
ATOM 4025 O O . ASP A 1 522 ? 10.707 -7.721 -22.254 1.00 93.44 522 ASP A O 1
ATOM 4029 N N . GLU A 1 523 ? 11.173 -6.754 -24.210 1.00 94.50 523 GLU A N 1
ATOM 4030 C CA . GLU A 1 523 ? 9.772 -6.427 -24.512 1.00 94.50 523 GLU A CA 1
ATOM 4031 C C . GLU A 1 523 ? 8.894 -7.678 -24.652 1.00 94.50 523 GLU A C 1
ATOM 4033 O O . GLU A 1 523 ? 7.755 -7.694 -24.179 1.00 94.50 523 GLU A O 1
ATOM 4038 N N . ALA A 1 524 ? 9.421 -8.755 -25.243 1.00 95.06 524 ALA A N 1
ATOM 4039 C CA . ALA A 1 524 ? 8.725 -10.036 -25.306 1.00 95.06 524 ALA A CA 1
ATOM 4040 C C . ALA A 1 524 ? 8.521 -10.651 -23.909 1.00 95.06 524 ALA A C 1
ATOM 4042 O O . ALA A 1 524 ? 7.426 -11.134 -23.606 1.00 95.06 524 ALA A O 1
ATOM 4043 N N . ALA A 1 525 ? 9.539 -10.596 -23.042 1.00 94.19 525 ALA A N 1
ATOM 4044 C CA . ALA A 1 525 ? 9.450 -11.081 -21.666 1.00 94.19 525 ALA A CA 1
ATOM 4045 C C . ALA A 1 525 ? 8.427 -10.279 -20.842 1.00 94.19 525 ALA A C 1
ATOM 4047 O O . ALA A 1 525 ? 7.586 -10.867 -20.157 1.00 94.19 525 ALA A O 1
ATOM 4048 N N . ARG A 1 526 ? 8.431 -8.947 -20.971 1.00 94.62 526 ARG A N 1
ATOM 4049 C CA . ARG A 1 526 ? 7.448 -8.042 -20.351 1.00 94.62 526 ARG A CA 1
ATOM 4050 C C . ARG A 1 526 ? 6.031 -8.332 -20.821 1.00 94.62 526 ARG A C 1
ATOM 4052 O O . ARG A 1 526 ? 5.134 -8.467 -19.996 1.00 94.62 526 ARG A O 1
ATOM 4059 N N . LYS A 1 527 ? 5.821 -8.512 -22.129 1.00 95.62 527 LYS A N 1
ATOM 4060 C CA . LYS A 1 527 ? 4.512 -8.899 -22.676 1.00 95.62 527 LYS A CA 1
ATOM 4061 C C . LYS A 1 527 ? 4.013 -10.213 -22.071 1.00 95.62 527 LYS A C 1
ATOM 4063 O O . LYS A 1 527 ? 2.867 -10.275 -21.635 1.00 95.62 527 LYS A O 1
ATOM 4068 N N . ALA A 1 528 ? 4.863 -11.239 -22.005 1.00 96.25 528 ALA A N 1
ATOM 4069 C CA . ALA A 1 528 ? 4.494 -12.519 -21.399 1.00 96.25 528 ALA A CA 1
ATOM 4070 C C . ALA A 1 528 ? 4.117 -12.359 -19.916 1.00 96.25 528 ALA A C 1
ATOM 4072 O O . ALA A 1 528 ? 3.140 -12.946 -19.453 1.00 96.25 528 ALA A O 1
ATOM 4073 N N . ARG A 1 529 ? 4.853 -11.520 -19.181 1.00 96.31 529 ARG A N 1
ATOM 4074 C CA . ARG A 1 529 ? 4.575 -11.198 -17.779 1.00 96.31 529 ARG A CA 1
ATOM 4075 C C . ARG A 1 529 ? 3.236 -10.473 -17.595 1.00 96.31 529 ARG A C 1
ATOM 4077 O O . ARG A 1 529 ? 2.439 -10.867 -16.747 1.00 96.31 529 ARG A O 1
ATOM 4084 N N . ILE A 1 530 ? 2.948 -9.477 -18.435 1.00 97.62 530 ILE A N 1
ATOM 4085 C CA . ILE A 1 530 ? 1.656 -8.775 -18.473 1.00 97.62 530 ILE A CA 1
ATOM 4086 C C . ILE A 1 530 ? 0.506 -9.765 -18.700 1.00 97.62 530 ILE A C 1
ATOM 4088 O O . ILE A 1 530 ? -0.498 -9.727 -17.990 1.00 97.62 530 ILE A O 1
ATOM 4092 N N . GLU A 1 531 ? 0.651 -10.682 -19.658 1.00 97.38 531 GLU A N 1
ATOM 4093 C CA . GLU A 1 531 ? -0.372 -11.687 -19.969 1.00 97.38 531 GLU A CA 1
ATOM 4094 C C . GLU A 1 531 ? -0.612 -12.668 -18.812 1.00 97.38 531 GLU A C 1
ATOM 4096 O O . GLU A 1 531 ? -1.766 -13.036 -18.547 1.00 97.38 531 GLU A O 1
ATOM 4101 N N . ARG A 1 532 ? 0.450 -13.062 -18.093 1.00 98.25 532 ARG A N 1
ATOM 4102 C CA . ARG A 1 532 ? 0.339 -13.886 -16.881 1.00 98.25 532 ARG A CA 1
ATOM 4103 C C . ARG A 1 532 ? -0.381 -13.139 -15.767 1.00 98.25 532 ARG A C 1
ATOM 4105 O O . ARG A 1 532 ? -1.390 -13.648 -15.283 1.00 98.25 532 ARG A O 1
ATOM 4112 N N . LEU A 1 533 ? 0.035 -11.916 -15.430 1.00 98.50 533 LEU A N 1
ATOM 4113 C CA . LEU A 1 533 ? -0.631 -11.132 -14.385 1.00 98.50 533 LEU A CA 1
ATOM 4114 C C . LEU A 1 533 ? -2.102 -10.871 -14.737 1.00 98.50 533 LEU A C 1
ATOM 4116 O O . LEU A 1 533 ? -2.981 -11.084 -13.905 1.00 98.50 533 LEU A O 1
ATOM 4120 N N . ALA A 1 534 ? -2.405 -10.519 -15.990 1.00 98.62 534 ALA A N 1
ATOM 4121 C CA . ALA A 1 534 ? -3.783 -10.367 -16.449 1.00 98.62 534 ALA A CA 1
ATOM 4122 C C . ALA A 1 534 ? -4.596 -11.664 -16.289 1.00 98.62 534 ALA A C 1
ATOM 4124 O O . ALA A 1 534 ? -5.781 -11.620 -15.965 1.00 98.62 534 ALA A O 1
ATOM 4125 N N . THR A 1 535 ? -3.976 -12.830 -16.493 1.00 98.62 535 THR A N 1
ATOM 4126 C CA . THR A 1 535 ? -4.618 -14.133 -16.262 1.00 98.62 535 THR A CA 1
ATOM 4127 C C . THR A 1 535 ? -4.937 -14.349 -14.787 1.00 98.62 535 THR A C 1
ATOM 4129 O O . THR A 1 535 ? -6.061 -14.747 -14.476 1.00 98.62 535 THR A O 1
ATOM 4132 N N . VAL A 1 536 ? -4.011 -14.021 -13.882 1.00 98.75 536 VAL A N 1
ATOM 4133 C CA . VAL A 1 536 ? -4.245 -14.098 -12.430 1.00 98.75 536 VAL A CA 1
ATOM 4134 C C . VAL A 1 536 ? -5.359 -13.137 -12.005 1.00 98.75 536 VAL A C 1
ATOM 4136 O O . VAL A 1 536 ? -6.280 -13.550 -11.301 1.00 98.75 536 VAL A O 1
ATOM 4139 N N . ILE A 1 537 ? -5.357 -11.894 -12.501 1.00 98.75 537 ILE A N 1
ATOM 4140 C CA . ILE A 1 537 ? -6.418 -10.909 -12.229 1.00 98.75 537 ILE A CA 1
ATOM 4141 C C . ILE A 1 537 ? -7.776 -11.417 -12.715 1.00 98.75 537 ILE A C 1
ATOM 4143 O O . ILE A 1 537 ? -8.762 -11.335 -11.987 1.00 98.75 537 ILE A O 1
ATOM 4147 N N . ARG A 1 538 ? -7.853 -11.984 -13.926 1.00 98.62 538 ARG A N 1
ATOM 4148 C CA . ARG A 1 538 ? -9.112 -12.540 -14.445 1.00 98.62 538 ARG A CA 1
ATOM 4149 C C . ARG A 1 538 ? -9.617 -13.727 -13.628 1.00 98.62 538 ARG A C 1
ATOM 4151 O O . ARG A 1 538 ? -10.827 -13.895 -13.507 1.00 98.62 538 ARG A O 1
ATOM 4158 N N . LYS A 1 539 ? -8.709 -14.537 -13.078 1.00 98.69 539 LYS A N 1
ATOM 4159 C CA . LYS A 1 539 ? -9.039 -15.668 -12.203 1.00 98.69 539 LYS A CA 1
ATOM 4160 C C . LYS A 1 539 ? -9.493 -15.210 -10.811 1.00 98.69 539 LYS A C 1
ATOM 4162 O O . LYS A 1 539 ? -10.384 -15.833 -10.241 1.00 98.69 539 LYS A O 1
ATOM 4167 N N . HIS A 1 540 ? -8.938 -14.109 -10.300 1.00 98.69 540 HIS A N 1
ATOM 4168 C CA . HIS A 1 540 ? -9.231 -13.551 -8.972 1.00 98.69 540 HIS A CA 1
ATOM 4169 C C . HIS A 1 540 ? -9.672 -12.076 -9.038 1.00 98.69 540 HIS A C 1
ATOM 4171 O O . HIS A 1 540 ? -9.029 -11.207 -8.443 1.00 98.69 540 HIS A O 1
ATOM 4177 N N . PRO A 1 541 ? -10.788 -11.753 -9.717 1.00 98.44 541 PRO A N 1
ATOM 4178 C CA . PRO A 1 541 ? -11.143 -10.370 -10.045 1.00 98.44 541 PRO A CA 1
ATOM 4179 C C . PRO A 1 541 ? -11.436 -9.489 -8.822 1.00 98.44 541 PRO A C 1
ATOM 4181 O O . PRO A 1 541 ? -11.359 -8.270 -8.928 1.00 98.44 541 PRO A O 1
ATOM 4184 N N . ASP A 1 542 ? -11.734 -10.084 -7.662 1.00 98.56 542 ASP A N 1
ATOM 4185 C CA . ASP A 1 542 ? -12.062 -9.375 -6.413 1.00 98.56 542 ASP A CA 1
ATOM 4186 C C . ASP A 1 542 ? -10.859 -9.211 -5.457 1.00 98.56 542 ASP A C 1
ATOM 4188 O O . ASP A 1 542 ? -11.015 -8.967 -4.248 1.00 98.56 542 ASP A O 1
ATOM 4192 N N . ARG A 1 543 ? -9.643 -9.476 -5.955 1.00 98.50 543 ARG A N 1
ATOM 4193 C CA . ARG A 1 543 ? -8.418 -9.571 -5.142 1.00 98.50 543 ARG A CA 1
ATOM 4194 C C . ARG A 1 543 ? -7.325 -8.572 -5.502 1.00 98.50 543 ARG A C 1
ATOM 4196 O O . ARG A 1 543 ? -6.330 -8.539 -4.789 1.00 98.50 543 ARG A O 1
ATOM 4203 N N . PHE A 1 544 ? -7.526 -7.761 -6.535 1.00 98.75 544 PHE A N 1
ATOM 4204 C CA . PHE A 1 544 ? -6.573 -6.743 -6.977 1.00 98.75 544 PHE A CA 1
ATOM 4205 C C . PHE A 1 544 ? -7.153 -5.346 -6.789 1.00 98.75 544 PHE A C 1
ATOM 4207 O O . PHE A 1 544 ? -8.317 -5.124 -7.123 1.00 98.75 544 PHE A O 1
ATOM 4214 N N . ILE A 1 545 ? -6.366 -4.419 -6.250 1.00 98.69 545 ILE A N 1
ATOM 4215 C CA . ILE A 1 545 ? -6.811 -3.060 -5.926 1.00 98.69 545 ILE A CA 1
ATOM 4216 C C . ILE A 1 545 ? -5.812 -2.053 -6.497 1.00 98.69 545 ILE A C 1
ATOM 4218 O O . ILE A 1 545 ? -4.608 -2.220 -6.339 1.00 98.69 545 ILE A O 1
ATOM 4222 N N . MET A 1 546 ? -6.294 -1.017 -7.176 1.00 98.19 546 MET A N 1
ATOM 4223 C CA . MET A 1 546 ? -5.439 0.064 -7.661 1.00 98.19 546 MET A CA 1
ATOM 4224 C C . MET A 1 546 ? -4.887 0.910 -6.502 1.00 98.19 546 MET A C 1
ATOM 4226 O O . MET A 1 546 ? -5.627 1.261 -5.581 1.00 98.19 546 MET A O 1
ATOM 4230 N N . GLY A 1 547 ? -3.607 1.274 -6.585 1.00 96.88 547 GLY A N 1
ATOM 4231 C CA . GLY A 1 547 ? -2.960 2.265 -5.725 1.00 96.88 547 GLY A CA 1
ATOM 4232 C C . GLY A 1 547 ? -1.894 3.034 -6.506 1.00 96.88 547 GLY A C 1
ATOM 4233 O O . GLY A 1 547 ? -1.416 2.539 -7.524 1.00 96.88 547 GLY A O 1
ATOM 4234 N N . SER A 1 548 ? -1.531 4.243 -6.087 1.00 95.25 548 SER A N 1
ATOM 4235 C CA . SER A 1 548 ? -0.471 5.019 -6.751 1.00 95.25 548 SER A CA 1
ATOM 4236 C C . SER A 1 548 ? 0.906 4.767 -6.156 1.00 95.25 548 SER A C 1
ATOM 4238 O O . SER A 1 548 ? 1.872 4.697 -6.910 1.00 95.25 548 SER A O 1
ATOM 4240 N N . ASP A 1 549 ? 0.981 4.590 -4.839 1.00 93.50 549 ASP A N 1
ATOM 4241 C CA . ASP A 1 549 ? 2.199 4.726 -4.034 1.00 93.50 549 ASP A CA 1
ATOM 4242 C C . ASP A 1 549 ? 2.864 6.103 -4.193 1.00 93.50 549 ASP A C 1
ATOM 4244 O O . ASP A 1 549 ? 4.078 6.260 -4.086 1.00 93.50 549 ASP A O 1
ATOM 4248 N N . ALA A 1 550 ? 2.075 7.140 -4.501 1.00 88.19 550 ALA A N 1
ATOM 4249 C CA . ALA A 1 550 ? 2.619 8.476 -4.683 1.00 88.19 550 ALA A CA 1
ATOM 4250 C C . ALA A 1 550 ? 3.190 8.975 -3.349 1.00 88.19 550 ALA A C 1
ATOM 4252 O O . ALA A 1 550 ? 2.448 9.353 -2.434 1.00 88.19 550 ALA A O 1
ATOM 4253 N N . LEU A 1 551 ? 4.521 8.993 -3.259 1.00 77.69 551 LEU A N 1
ATOM 4254 C CA . LEU A 1 551 ? 5.246 9.379 -2.051 1.00 77.69 551 LEU A CA 1
ATOM 4255 C C . LEU A 1 551 ? 4.972 10.842 -1.670 1.00 77.69 551 LEU A C 1
ATOM 4257 O O . LEU A 1 551 ? 4.869 11.192 -0.495 1.00 77.69 551 LEU A O 1
ATOM 4261 N N . VAL A 1 552 ? 4.837 11.707 -2.682 1.00 69.69 552 VAL A N 1
ATOM 4262 C CA . VAL A 1 552 ? 4.490 13.122 -2.524 1.00 69.69 552 VAL A CA 1
ATOM 4263 C C . VAL A 1 552 ? 3.614 13.550 -3.687 1.00 69.69 552 VAL A C 1
ATOM 4265 O O . VAL A 1 552 ? 4.083 13.652 -4.822 1.00 69.69 552 VAL A O 1
ATOM 4268 N N . THR A 1 553 ? 2.357 13.886 -3.413 1.00 73.56 553 THR A N 1
ATOM 4269 C CA . THR A 1 553 ? 1.514 14.494 -4.443 1.00 73.56 553 THR A CA 1
ATOM 4270 C C . THR A 1 553 ? 1.889 15.953 -4.595 1.00 73.56 553 THR A C 1
ATOM 4272 O O . THR A 1 553 ? 1.432 16.832 -3.861 1.00 73.56 553 THR A O 1
ATOM 4275 N N . ARG A 1 554 ? 2.746 16.197 -5.581 1.00 76.38 554 ARG A N 1
ATOM 4276 C CA . ARG A 1 554 ? 3.089 17.541 -6.053 1.00 76.38 554 ARG A CA 1
ATOM 4277 C C . ARG A 1 554 ? 2.235 17.934 -7.250 1.00 76.38 554 ARG A C 1
ATOM 4279 O O . ARG A 1 554 ? 1.999 19.121 -7.460 1.00 76.38 554 ARG A O 1
ATOM 4286 N N . ASN A 1 555 ? 1.781 16.946 -8.018 1.00 85.62 555 ASN A N 1
ATOM 4287 C CA . ASN A 1 555 ? 1.062 17.141 -9.264 1.00 85.62 555 ASN A CA 1
ATOM 4288 C C . ASN A 1 555 ? 0.174 15.912 -9.597 1.00 85.62 555 ASN A C 1
ATOM 4290 O O . ASN A 1 555 ? 0.288 14.868 -8.950 1.00 85.62 555 ASN A O 1
ATOM 4294 N N . PRO A 1 556 ? -0.768 16.030 -10.551 1.00 89.62 556 PRO A N 1
ATOM 4295 C CA . PRO A 1 556 ? -1.608 14.909 -10.988 1.00 89.62 556 PRO A CA 1
ATOM 4296 C C . PRO A 1 556 ? -0.827 13.771 -11.660 1.00 89.62 556 PRO A C 1
ATOM 4298 O O . PRO A 1 556 ? -1.251 12.613 -11.618 1.00 89.62 556 PRO A O 1
ATOM 4301 N N . GLU A 1 557 ? 0.296 14.085 -12.302 1.00 89.19 557 GLU A N 1
ATOM 4302 C CA . GLU A 1 557 ? 1.119 13.126 -13.036 1.00 89.19 557 GLU A CA 1
ATOM 4303 C C . GLU A 1 557 ? 1.712 12.088 -12.083 1.00 89.19 557 GLU A C 1
ATOM 4305 O O . GLU A 1 557 ? 1.653 10.898 -12.372 1.00 89.19 557 GLU A O 1
ATOM 4310 N N . SER A 1 558 ? 2.159 12.505 -10.898 1.00 86.81 558 SER A N 1
ATOM 4311 C CA . SER A 1 558 ? 2.704 11.595 -9.898 1.00 86.81 558 SER A CA 1
ATOM 4312 C C . SER A 1 558 ? 1.660 10.643 -9.314 1.00 86.81 558 SER A C 1
ATOM 4314 O O . SER A 1 558 ? 1.980 9.507 -8.993 1.00 86.81 558 SER A O 1
ATOM 4316 N N . ILE A 1 559 ? 0.401 11.078 -9.192 1.00 90.94 559 ILE A N 1
ATOM 4317 C CA . ILE A 1 559 ? -0.700 10.195 -8.765 1.00 90.94 559 ILE A CA 1
ATOM 4318 C C . ILE A 1 559 ? -1.046 9.197 -9.877 1.00 90.94 559 ILE A C 1
ATOM 4320 O O . ILE A 1 559 ? -1.322 8.029 -9.615 1.00 90.94 559 ILE A O 1
ATOM 4324 N N . SER A 1 560 ? -1.050 9.657 -11.129 1.00 92.12 560 SER A N 1
ATOM 4325 C CA . SER A 1 560 ? -1.468 8.846 -12.277 1.00 92.12 560 SER A CA 1
ATOM 4326 C C . SER A 1 560 ? -0.349 8.000 -12.894 1.00 92.12 560 SER A C 1
ATOM 4328 O O . SER A 1 560 ? -0.649 7.168 -13.747 1.00 92.12 560 SER A O 1
ATOM 4330 N N . ALA A 1 561 ? 0.911 8.155 -12.474 1.00 91.44 561 ALA A N 1
ATOM 4331 C CA . ALA A 1 561 ? 2.074 7.466 -13.043 1.00 91.44 561 ALA A CA 1
ATOM 4332 C C . ALA A 1 561 ? 1.877 5.942 -13.113 1.00 91.44 561 ALA A C 1
ATOM 4334 O O . ALA A 1 561 ? 1.934 5.349 -14.194 1.00 91.44 561 ALA A O 1
ATOM 4335 N N . THR A 1 562 ? 1.522 5.330 -11.984 1.00 94.19 562 THR A N 1
ATOM 4336 C CA . THR A 1 562 ? 1.246 3.892 -11.868 1.00 94.19 562 THR A CA 1
ATOM 4337 C C . THR A 1 562 ? 0.103 3.453 -12.786 1.00 94.19 562 THR A C 1
ATOM 4339 O O . THR A 1 562 ? 0.235 2.479 -13.530 1.00 94.19 562 THR A O 1
ATOM 4342 N N . TYR A 1 563 ? -1.005 4.207 -12.810 1.00 95.19 563 TYR A N 1
ATOM 4343 C CA . TYR A 1 563 ? -2.133 3.939 -13.712 1.00 95.19 563 TYR A CA 1
ATOM 4344 C C . TYR A 1 563 ? -1.686 3.977 -15.179 1.00 95.19 563 TYR A C 1
ATOM 4346 O O . TYR A 1 563 ? -2.010 3.078 -15.953 1.00 95.19 563 TYR A O 1
ATOM 4354 N N . ASN A 1 564 ? -0.933 5.009 -15.562 1.00 93.12 564 ASN A N 1
ATOM 4355 C CA . ASN A 1 564 ? -0.513 5.244 -16.939 1.00 93.12 564 ASN A CA 1
ATOM 4356 C C . ASN A 1 564 ? 0.415 4.138 -17.452 1.00 93.12 564 ASN A C 1
ATOM 4358 O O . ASN A 1 564 ? 0.308 3.765 -18.622 1.00 93.12 564 ASN A O 1
ATOM 4362 N N . LEU A 1 565 ? 1.271 3.579 -16.590 1.00 93.25 565 LEU A N 1
ATOM 4363 C CA . LEU A 1 565 ? 2.125 2.435 -16.921 1.00 93.25 565 LEU A CA 1
ATOM 4364 C C . LEU A 1 565 ? 1.298 1.178 -17.211 1.00 93.25 565 LEU A C 1
ATOM 4366 O O . LEU A 1 565 ? 1.472 0.561 -18.262 1.00 93.25 565 LEU A O 1
ATOM 4370 N N . TYR A 1 566 ? 0.338 0.834 -16.348 1.00 96.06 566 TYR A N 1
ATOM 4371 C CA . TYR A 1 566 ? -0.533 -0.324 -16.580 1.00 96.06 566 TYR A CA 1
ATOM 4372 C C . TYR A 1 566 ? -1.502 -0.135 -17.748 1.00 96.06 566 TYR A C 1
ATOM 4374 O O . TYR A 1 566 ? -1.813 -1.095 -18.455 1.00 96.06 566 TYR A O 1
ATOM 4382 N N . ALA A 1 567 ? -1.989 1.084 -17.971 1.00 93.00 567 ALA A N 1
ATOM 4383 C CA . ALA A 1 567 ? -2.856 1.405 -19.099 1.00 93.00 567 ALA A CA 1
ATOM 4384 C C . ALA A 1 567 ? -2.085 1.500 -20.427 1.00 93.00 567 ALA A C 1
ATOM 4386 O O . ALA A 1 567 ? -2.699 1.487 -21.493 1.00 93.00 567 ALA A O 1
ATOM 4387 N N . ASN A 1 568 ? -0.758 1.634 -20.360 1.00 90.94 568 ASN A N 1
ATOM 4388 C CA . ASN A 1 568 ? 0.091 2.073 -21.459 1.00 90.94 568 ASN A CA 1
ATOM 4389 C C . ASN A 1 568 ? -0.460 3.338 -22.147 1.00 90.94 568 ASN A C 1
ATOM 4391 O O . ASN A 1 568 ? -0.791 3.342 -23.341 1.00 90.94 568 ASN A O 1
ATOM 4395 N N . ARG A 1 569 ? -0.650 4.395 -21.347 1.00 81.50 569 ARG A N 1
ATOM 4396 C CA . ARG A 1 569 ? -1.198 5.689 -21.785 1.00 81.50 569 ARG A CA 1
ATOM 4397 C C . ARG A 1 569 ? -0.300 6.868 -21.381 1.00 81.50 569 ARG A C 1
ATOM 4399 O O . ARG A 1 569 ? -0.723 7.703 -20.578 1.00 81.50 569 ARG A O 1
ATOM 4406 N N . PRO A 1 570 ? 0.942 6.961 -21.890 1.00 66.25 570 PRO A N 1
ATOM 4407 C CA . PRO A 1 570 ? 1.809 8.095 -21.579 1.00 66.25 570 PRO A CA 1
ATOM 4408 C C . PRO A 1 570 ? 1.140 9.408 -22.018 1.00 66.25 570 PRO A C 1
ATOM 4410 O O . PRO A 1 570 ? 0.642 9.523 -23.140 1.00 66.25 570 PRO A O 1
ATOM 4413 N N . GLY A 1 571 ? 1.062 10.385 -21.109 1.00 63.12 571 GLY A N 1
ATOM 4414 C CA . GLY A 1 571 ? 0.418 11.680 -21.373 1.00 63.12 571 GLY A CA 1
ATOM 4415 C C . GLY A 1 571 ? -1.078 11.604 -21.718 1.00 63.12 571 GLY A C 1
ATOM 4416 O O . GLY A 1 571 ? -1.604 12.528 -22.335 1.00 63.12 571 GLY A O 1
ATOM 4417 N N . GLY A 1 572 ? -1.765 10.506 -21.375 1.00 59.84 572 GLY A N 1
ATOM 4418 C CA . GLY A 1 572 ? -3.199 10.314 -21.633 1.00 59.84 572 GLY A CA 1
ATOM 4419 C C . GLY A 1 572 ? -3.563 9.868 -23.058 1.00 59.84 572 GLY A C 1
ATOM 4420 O O . GLY A 1 572 ? -4.749 9.728 -23.359 1.00 59.84 572 GLY A O 1
ATOM 4421 N N . GLY A 1 573 ? -2.578 9.624 -23.932 1.00 63.16 573 GLY A N 1
ATOM 4422 C CA . GLY A 1 573 ? -2.777 9.135 -25.304 1.00 63.16 573 GLY A CA 1
ATOM 4423 C C . GLY A 1 573 ? -2.542 7.629 -25.451 1.00 63.16 573 GLY A C 1
ATOM 4424 O O . GLY A 1 573 ? -1.933 7.004 -24.591 1.00 63.16 573 GLY A O 1
ATOM 4425 N N . MET A 1 574 ? -3.016 7.019 -26.543 1.00 68.56 574 MET A N 1
ATOM 4426 C CA . MET A 1 574 ? -2.618 5.645 -26.883 1.00 68.56 574 MET A CA 1
ATOM 4427 C C . MET A 1 574 ? -1.153 5.598 -27.317 1.00 68.56 574 MET A C 1
ATOM 4429 O O . MET A 1 574 ? -0.691 6.507 -28.005 1.00 68.56 574 MET A O 1
ATOM 4433 N N . ASP A 1 575 ? -0.452 4.518 -26.964 1.00 77.44 575 ASP A N 1
ATOM 4434 C CA . ASP A 1 575 ? 0.891 4.262 -27.479 1.00 77.44 575 ASP A CA 1
ATOM 4435 C C . ASP A 1 575 ? 0.869 4.219 -29.020 1.00 77.44 575 ASP A C 1
ATOM 4437 O O . ASP A 1 575 ? 0.144 3.400 -29.600 1.00 77.44 575 ASP A O 1
ATOM 4441 N N . PRO A 1 576 ? 1.649 5.071 -29.709 1.00 74.38 576 PRO A N 1
ATOM 4442 C CA . PRO A 1 576 ? 1.694 5.099 -31.167 1.00 74.38 576 PRO A CA 1
ATOM 4443 C C . PRO A 1 576 ? 2.196 3.785 -31.779 1.00 74.38 576 PRO A C 1
ATOM 4445 O O . PRO A 1 576 ? 1.865 3.494 -32.929 1.00 74.38 576 PRO A O 1
ATOM 4448 N N . ALA A 1 577 ? 2.956 2.975 -31.032 1.00 81.56 577 ALA A N 1
ATOM 4449 C CA . ALA A 1 577 ? 3.382 1.650 -31.481 1.00 81.56 577 ALA A CA 1
ATOM 4450 C C . ALA A 1 577 ? 2.291 0.571 -31.319 1.00 81.56 577 ALA A C 1
ATOM 4452 O O . ALA A 1 577 ? 2.485 -0.568 -31.749 1.00 81.56 577 ALA A O 1
ATOM 4453 N N . GLY A 1 578 ? 1.140 0.914 -30.730 1.00 84.44 578 GLY A N 1
ATOM 4454 C CA . GLY A 1 578 ? 0.012 0.007 -30.537 1.00 84.44 578 GLY A CA 1
ATOM 4455 C C . GLY A 1 578 ? 0.283 -1.109 -29.529 1.00 84.44 578 GLY A C 1
ATOM 4456 O O . GLY A 1 578 ? -0.386 -2.145 -29.582 1.00 84.44 578 GLY A O 1
ATOM 4457 N N . LYS A 1 579 ? 1.263 -0.946 -28.631 1.00 90.44 579 LYS A N 1
ATOM 4458 C CA . LYS A 1 579 ? 1.519 -1.934 -27.585 1.00 90.44 579 LYS A CA 1
ATOM 4459 C C . LYS A 1 579 ? 0.404 -1.894 -26.550 1.00 90.44 579 LYS A C 1
ATOM 4461 O O . LYS A 1 579 ? -0.102 -0.835 -26.180 1.00 90.44 579 LYS A O 1
ATOM 4466 N N . LEU A 1 580 ? 0.046 -3.074 -26.065 1.00 93.19 580 LEU A N 1
ATOM 4467 C CA . LEU A 1 580 ? -1.011 -3.246 -25.078 1.00 93.19 580 LEU A CA 1
ATOM 4468 C C . LEU A 1 580 ? -0.420 -3.223 -23.667 1.00 93.19 580 LEU A C 1
ATOM 4470 O O . LEU A 1 580 ? 0.522 -3.967 -23.383 1.00 93.19 580 LEU A O 1
ATOM 4474 N N . GLY A 1 581 ? -0.985 -2.386 -22.801 1.00 95.25 581 GLY A N 1
ATOM 4475 C CA . GLY A 1 581 ? -0.721 -2.402 -21.365 1.00 95.25 581 GLY A CA 1
ATOM 4476 C C . GLY A 1 581 ? -1.516 -3.498 -20.657 1.00 95.25 581 GLY A C 1
ATOM 4477 O O . GLY A 1 581 ? -2.385 -4.138 -21.250 1.00 95.25 581 GLY A O 1
ATOM 4478 N N . LEU A 1 582 ? -1.256 -3.703 -19.365 1.00 97.12 582 LEU A N 1
ATOM 4479 C CA . LEU A 1 582 ? -1.997 -4.643 -18.518 1.00 97.12 582 LEU A CA 1
ATOM 4480 C C . LEU A 1 582 ? -3.516 -4.472 -18.617 1.00 97.12 582 LEU A C 1
ATOM 4482 O O . LEU A 1 582 ? -4.237 -5.462 -18.760 1.00 97.12 582 LEU A O 1
ATOM 4486 N N . PHE A 1 583 ? -4.009 -3.235 -18.575 1.00 96.44 583 PHE A N 1
ATOM 4487 C CA . PHE A 1 583 ? -5.450 -2.977 -18.571 1.00 96.44 583 PHE A CA 1
ATOM 4488 C C . PHE A 1 583 ? -6.130 -3.293 -19.905 1.00 96.44 583 PHE A C 1
ATOM 4490 O O . PHE A 1 583 ? -7.313 -3.626 -19.904 1.00 96.44 583 PHE A O 1
ATOM 4497 N N . ASP A 1 584 ? -5.394 -3.304 -21.020 1.00 95.12 584 ASP A N 1
ATOM 4498 C CA . ASP A 1 584 ? -5.935 -3.710 -22.323 1.00 95.12 584 ASP A CA 1
ATOM 4499 C C . ASP A 1 584 ? -6.263 -5.223 -22.374 1.00 95.12 584 ASP A C 1
ATOM 4501 O O . ASP A 1 584 ? -7.050 -5.663 -23.214 1.00 95.12 584 ASP A O 1
ATOM 4505 N N . TYR A 1 585 ? -5.707 -6.031 -21.459 1.00 96.81 585 TYR A N 1
ATOM 4506 C CA . TYR A 1 585 ? -6.007 -7.465 -21.330 1.00 96.81 585 TYR A CA 1
ATOM 4507 C C . TYR A 1 585 ? -7.165 -7.768 -20.363 1.00 96.81 585 TYR A C 1
ATOM 4509 O O . TYR A 1 585 ? -7.539 -8.937 -20.197 1.00 96.81 585 TYR A O 1
ATOM 4517 N N . LEU A 1 586 ? -7.737 -6.763 -19.695 1.00 97.50 586 LEU A N 1
ATOM 4518 C CA . LEU A 1 586 ? -8.805 -6.960 -18.717 1.00 97.50 586 LEU A CA 1
ATOM 4519 C C . LEU A 1 586 ? -10.181 -6.651 -19.329 1.00 97.50 586 LEU A C 1
ATOM 4521 O O . LEU A 1 586 ? -10.380 -5.577 -19.895 1.00 97.50 586 LEU A O 1
ATOM 4525 N N . PRO A 1 587 ? -11.177 -7.549 -19.188 1.00 96.69 587 PRO A N 1
ATOM 4526 C CA . PRO A 1 587 ? -12.558 -7.223 -19.525 1.00 96.69 587 PRO A CA 1
ATOM 4527 C C . PRO A 1 587 ? -13.040 -5.994 -18.736 1.00 96.69 587 PRO A C 1
ATOM 4529 O O . PRO A 1 587 ? -12.701 -5.890 -17.554 1.00 96.69 587 PRO A O 1
ATOM 4532 N N . PRO A 1 588 ? -13.901 -5.124 -19.303 1.00 95.81 588 PRO A N 1
ATOM 4533 C CA . PRO A 1 588 ? -14.349 -3.901 -18.630 1.00 95.81 588 PRO A CA 1
ATOM 4534 C C . PRO A 1 588 ? -14.891 -4.126 -17.210 1.00 95.81 588 PRO A C 1
ATOM 4536 O O . PRO A 1 588 ? -14.510 -3.413 -16.289 1.00 95.81 588 PRO A O 1
ATOM 4539 N N . LYS A 1 589 ? -15.693 -5.182 -16.998 1.00 97.00 589 LYS A N 1
ATOM 4540 C CA . LYS A 1 589 ? -16.242 -5.552 -15.677 1.00 97.00 589 LYS A CA 1
ATOM 4541 C C . LYS A 1 589 ? -15.147 -5.846 -14.643 1.00 97.00 589 LYS A C 1
ATOM 4543 O O . LYS A 1 589 ? -15.298 -5.496 -13.477 1.00 97.00 589 LYS A O 1
ATOM 4548 N N . ILE A 1 590 ? -14.051 -6.480 -15.060 1.00 98.31 590 ILE A N 1
ATOM 4549 C CA . ILE A 1 590 ? -12.916 -6.804 -14.184 1.00 98.31 590 ILE A CA 1
ATOM 4550 C C . ILE A 1 590 ? -12.060 -5.560 -13.956 1.00 98.31 590 ILE A C 1
ATOM 4552 O O . ILE A 1 590 ? -11.700 -5.281 -12.818 1.00 98.31 590 ILE A O 1
ATOM 4556 N N . LEU A 1 591 ? -11.802 -4.769 -15.000 1.00 97.75 591 LEU A N 1
ATOM 4557 C CA . LEU A 1 591 ? -11.061 -3.516 -14.874 1.00 97.75 591 LEU A CA 1
ATOM 4558 C C . LEU A 1 591 ? -11.742 -2.550 -13.891 1.00 97.75 591 LEU A C 1
ATOM 4560 O O . LEU A 1 591 ? -11.078 -2.021 -13.009 1.00 97.75 591 LEU A O 1
ATOM 4564 N N . THR A 1 592 ? -13.066 -2.378 -13.964 1.00 97.56 592 THR A N 1
ATOM 4565 C CA . THR A 1 592 ? -13.816 -1.547 -13.005 1.00 97.56 592 THR A CA 1
ATOM 4566 C C . THR A 1 592 ? -13.685 -2.052 -11.565 1.00 97.56 592 THR A C 1
ATOM 4568 O O . THR A 1 592 ? -13.553 -1.249 -10.643 1.00 97.56 592 THR A O 1
ATOM 4571 N N . LYS A 1 593 ? -13.672 -3.375 -11.345 1.00 98.19 593 LYS A N 1
ATOM 4572 C CA . LYS A 1 593 ? -13.420 -3.942 -10.011 1.00 98.19 593 LYS A CA 1
ATOM 4573 C C . LYS A 1 593 ? -12.025 -3.581 -9.502 1.00 98.19 593 LYS A C 1
ATOM 4575 O O . LYS A 1 593 ? -11.906 -3.123 -8.371 1.00 98.19 593 LYS A O 1
ATOM 4580 N N . VAL A 1 594 ? -10.996 -3.736 -10.335 1.00 98.38 594 VAL A N 1
ATOM 4581 C CA . VAL A 1 594 ? -9.607 -3.406 -9.972 1.00 98.38 594 VAL A CA 1
ATOM 4582 C C . VAL A 1 594 ? -9.440 -1.914 -9.677 1.00 98.38 594 VAL A C 1
ATOM 4584 O O . VAL A 1 594 ? -8.838 -1.552 -8.669 1.00 98.38 594 VAL A O 1
ATOM 4587 N N . LEU A 1 595 ? -9.996 -1.054 -10.534 1.00 97.94 595 LEU A N 1
ATOM 4588 C CA . LEU A 1 595 ? -9.845 0.396 -10.434 1.00 97.94 595 LEU A CA 1
ATOM 4589 C C . LEU A 1 595 ? -10.626 1.009 -9.267 1.00 97.94 595 LEU A C 1
ATOM 4591 O O . LEU A 1 595 ? -10.153 1.977 -8.681 1.00 97.94 595 LEU A O 1
ATOM 4595 N N . SER A 1 596 ? -11.804 0.493 -8.914 1.00 97.62 596 SER A N 1
ATOM 4596 C CA . SER A 1 596 ? -12.609 1.086 -7.834 1.00 97.62 596 SER A CA 1
ATOM 4597 C C . SER A 1 596 ? -13.398 0.074 -7.008 1.00 97.62 596 SER A C 1
ATOM 4599 O O . SER A 1 596 ? -13.371 0.147 -5.781 1.00 97.62 596 SER A O 1
ATOM 4601 N N . GLY A 1 597 ? -14.067 -0.898 -7.633 1.00 98.25 597 GLY A N 1
ATOM 4602 C CA . GLY A 1 597 ? -15.037 -1.750 -6.928 1.00 98.25 597 GLY A CA 1
ATOM 4603 C C . GLY A 1 597 ? -14.451 -2.563 -5.763 1.00 98.25 597 GLY A C 1
ATOM 4604 O O . GLY A 1 597 ? -15.108 -2.757 -4.737 1.00 98.25 597 GLY A O 1
ATOM 4605 N N . ASN A 1 598 ? -13.200 -3.013 -5.876 1.00 98.62 598 ASN A N 1
ATOM 4606 C CA . ASN A 1 598 ? -12.532 -3.775 -4.821 1.00 98.62 598 ASN A CA 1
ATOM 4607 C C . ASN A 1 598 ? -12.101 -2.888 -3.648 1.00 98.62 598 ASN A C 1
ATOM 4609 O O . ASN A 1 598 ? -12.219 -3.320 -2.502 1.00 98.62 598 ASN A O 1
ATOM 4613 N N . PHE A 1 599 ? -11.671 -1.650 -3.918 1.00 98.44 599 PHE A N 1
ATOM 4614 C CA . PHE A 1 599 ? -11.416 -0.641 -2.884 1.00 98.44 599 PHE A CA 1
ATOM 4615 C C . PHE A 1 599 ? -12.693 -0.374 -2.080 1.00 98.44 599 PHE A C 1
ATOM 4617 O O . PHE A 1 599 ? -12.677 -0.469 -0.854 1.00 98.44 599 PHE A O 1
ATOM 4624 N N . GLU A 1 600 ? -13.813 -0.115 -2.767 1.00 98.38 600 GLU A N 1
ATOM 4625 C CA . GLU A 1 600 ? -15.113 0.147 -2.129 1.00 98.38 600 GLU A CA 1
ATOM 4626 C C . GLU A 1 600 ? -15.539 -1.046 -1.274 1.00 98.38 600 GLU A C 1
ATOM 4628 O O . GLU A 1 600 ? -15.833 -0.902 -0.091 1.00 98.38 600 GLU A O 1
ATOM 4633 N N . THR A 1 601 ? -15.470 -2.255 -1.835 1.00 98.31 601 THR A N 1
ATOM 4634 C CA . THR A 1 601 ? -15.835 -3.486 -1.123 1.00 98.31 601 THR A CA 1
ATOM 4635 C C . THR A 1 601 ? -15.027 -3.673 0.162 1.00 98.31 601 THR A C 1
ATOM 4637 O O . THR A 1 601 ? -15.581 -4.082 1.185 1.00 98.31 601 THR A O 1
ATOM 4640 N N . VAL A 1 602 ? -13.720 -3.403 0.121 1.00 98.19 602 VAL A N 1
ATOM 4641 C CA . VAL A 1 602 ? -12.840 -3.545 1.285 1.00 98.19 602 VAL A CA 1
ATOM 4642 C C . VAL A 1 602 ? -13.133 -2.471 2.327 1.00 98.19 602 VAL A C 1
ATOM 4644 O O . VAL A 1 602 ? -13.365 -2.809 3.489 1.00 98.19 602 VAL A O 1
ATOM 4647 N N . LEU A 1 603 ? -13.145 -1.198 1.935 1.00 98.06 603 LEU A N 1
ATOM 4648 C CA . LEU A 1 603 ? -13.216 -0.094 2.889 1.00 98.06 603 LEU A CA 1
ATOM 4649 C C . LEU A 1 603 ? -14.629 0.180 3.397 1.00 98.06 603 LEU A C 1
ATOM 4651 O O . LEU A 1 603 ? -14.775 0.474 4.579 1.00 98.06 603 LEU A O 1
ATOM 4655 N N . ASP A 1 604 ? -15.673 -0.015 2.592 1.00 98.12 604 ASP A N 1
ATOM 4656 C CA . ASP A 1 604 ? -17.055 0.098 3.074 1.00 98.12 604 ASP A CA 1
ATOM 4657 C C . ASP A 1 604 ? -17.348 -0.998 4.114 1.00 98.12 604 ASP A C 1
ATOM 4659 O O . ASP A 1 604 ? -18.019 -0.770 5.127 1.00 98.12 604 ASP A O 1
ATOM 4663 N N . LYS A 1 605 ? -16.793 -2.202 3.906 1.00 98.19 605 LYS A N 1
ATOM 4664 C CA . LYS A 1 605 ? -16.857 -3.284 4.893 1.00 98.19 605 LYS A CA 1
ATOM 4665 C C . LYS A 1 605 ? -16.057 -2.948 6.153 1.00 98.19 605 LYS A C 1
ATOM 4667 O O . LYS A 1 605 ? -16.572 -3.172 7.250 1.00 98.19 605 LYS A O 1
ATOM 4672 N N . ALA A 1 606 ? -14.834 -2.441 6.006 1.00 98.44 606 ALA A N 1
ATOM 4673 C CA . ALA A 1 606 ? -13.978 -2.062 7.128 1.00 98.44 606 ALA A CA 1
ATOM 4674 C C . ALA A 1 606 ? -14.608 -0.949 7.973 1.00 98.44 606 ALA A C 1
ATOM 4676 O O . ALA A 1 606 ? -14.595 -1.004 9.201 1.00 98.44 606 ALA A O 1
ATOM 4677 N N . GLU A 1 607 ? -15.239 0.022 7.318 1.00 98.19 607 GLU A N 1
ATOM 4678 C CA . GLU A 1 607 ? -16.002 1.079 7.961 1.00 98.19 607 GLU A CA 1
ATOM 4679 C C . GLU A 1 607 ? -17.183 0.504 8.751 1.00 98.19 607 GLU A C 1
ATOM 4681 O O . GLU A 1 607 ? -17.315 0.759 9.948 1.00 98.19 607 GLU A O 1
ATOM 4686 N N . ALA A 1 608 ? -18.016 -0.333 8.128 1.00 98.38 608 ALA A N 1
ATOM 4687 C CA . ALA A 1 608 ? -19.159 -0.940 8.806 1.00 98.38 608 ALA A CA 1
ATOM 4688 C C . ALA A 1 608 ? -18.746 -1.801 10.017 1.00 98.38 608 ALA A C 1
ATOM 4690 O O . ALA A 1 608 ? -19.352 -1.703 11.089 1.00 98.38 608 ALA A O 1
ATOM 4691 N N . ASP A 1 609 ? -17.719 -2.641 9.867 1.00 98.38 609 ASP A N 1
ATOM 4692 C CA . ASP A 1 609 ? -17.242 -3.506 10.946 1.00 98.38 609 ASP A CA 1
ATOM 4693 C C . ASP A 1 609 ? -16.509 -2.722 12.040 1.00 98.38 609 ASP A C 1
ATOM 4695 O O . ASP A 1 609 ? -16.746 -2.987 13.218 1.00 98.38 609 ASP A O 1
ATOM 4699 N N . GLY A 1 610 ? -15.696 -1.728 11.678 1.00 98.06 610 GLY A N 1
ATOM 4700 C CA . GLY A 1 610 ? -14.980 -0.872 12.621 1.00 98.06 610 GLY A CA 1
ATOM 4701 C C . GLY A 1 610 ? -15.925 -0.031 13.478 1.00 98.06 610 GLY A C 1
ATOM 4702 O O . GLY A 1 610 ? -15.758 0.025 14.696 1.00 98.06 610 GLY A O 1
ATOM 4703 N N . ARG A 1 611 ? -16.978 0.543 12.877 1.00 98.12 611 ARG A N 1
ATOM 4704 C CA . ARG A 1 611 ? -18.046 1.253 13.609 1.00 98.12 611 ARG A CA 1
ATOM 4705 C C . ARG A 1 611 ? -18.768 0.323 14.589 1.00 98.12 611 ARG A C 1
ATOM 4707 O O . ARG A 1 611 ? -19.009 0.693 15.737 1.00 98.12 611 ARG A O 1
ATOM 4714 N N . ARG A 1 612 ? -19.088 -0.906 14.159 1.00 98.31 612 ARG A N 1
ATOM 4715 C CA . ARG A 1 612 ? -19.686 -1.926 15.039 1.00 98.31 612 ARG A CA 1
ATOM 4716 C C . ARG A 1 612 ? -18.740 -2.288 16.184 1.00 98.31 612 ARG A C 1
ATOM 4718 O O . ARG A 1 612 ? -19.172 -2.361 17.330 1.00 98.31 612 ARG A O 1
ATOM 4725 N N . TYR A 1 613 ? -17.462 -2.504 15.882 1.00 98.44 613 TYR A N 1
ATOM 4726 C CA . TYR A 1 613 ? -16.442 -2.830 16.873 1.00 98.44 613 TYR A CA 1
ATOM 4727 C C . TYR A 1 613 ? -16.336 -1.739 17.945 1.00 98.44 613 TYR A C 1
ATOM 4729 O O . TYR A 1 613 ? -16.426 -2.057 19.130 1.00 98.44 613 TYR A O 1
ATOM 4737 N N . GLU A 1 614 ? -16.216 -0.469 17.547 1.00 97.94 614 GLU A N 1
ATOM 4738 C CA . GLU A 1 614 ? -16.145 0.673 18.470 1.00 97.94 614 GLU A CA 1
ATOM 4739 C C . GLU A 1 614 ? -17.366 0.761 19.394 1.00 97.94 614 GLU A C 1
ATOM 4741 O O . GLU A 1 614 ? -17.215 1.016 20.588 1.00 97.94 614 GLU A O 1
ATOM 4746 N N . ALA A 1 615 ? -18.567 0.518 18.864 1.00 97.75 615 ALA A N 1
ATOM 4747 C CA . ALA A 1 615 ? -19.807 0.627 19.627 1.00 97.75 615 ALA A CA 1
ATOM 4748 C C . ALA A 1 615 ? -20.055 -0.559 20.577 1.00 97.75 615 ALA A C 1
ATOM 4750 O O . ALA A 1 615 ? -20.566 -0.371 21.681 1.00 97.75 615 ALA A O 1
ATOM 4751 N N . GLU A 1 616 ? -19.734 -1.784 20.151 1.00 97.69 616 GLU A N 1
ATOM 4752 C CA . GLU A 1 616 ? -20.201 -3.006 20.823 1.00 97.69 616 GLU A CA 1
ATOM 4753 C C . GLU A 1 616 ? -19.096 -3.770 21.559 1.00 97.69 616 GLU A C 1
ATOM 4755 O O . GLU A 1 616 ? -19.362 -4.402 22.582 1.00 97.69 616 GLU A O 1
ATOM 4760 N N . VAL A 1 617 ? -17.863 -3.744 21.046 1.00 97.62 617 VAL A N 1
ATOM 4761 C CA . VAL A 1 617 ? -16.779 -4.639 21.488 1.00 97.62 617 VAL A CA 1
ATOM 4762 C C . VAL A 1 617 ? -15.661 -3.870 22.184 1.00 97.62 617 VAL A C 1
ATOM 4764 O O . VAL A 1 617 ? -15.204 -4.282 23.251 1.00 97.62 617 VAL A O 1
ATOM 4767 N N . MET A 1 618 ? -15.259 -2.725 21.628 1.00 97.00 618 MET A N 1
ATOM 4768 C CA . MET A 1 618 ? -14.160 -1.905 22.137 1.00 97.00 618 MET A CA 1
ATOM 4769 C C . MET A 1 618 ? -14.296 -1.554 23.628 1.00 97.00 618 MET A C 1
ATOM 4771 O O . MET A 1 618 ? -13.292 -1.659 24.332 1.00 97.00 618 MET A O 1
ATOM 4775 N N . PRO A 1 619 ? -15.485 -1.212 24.176 1.00 95.88 619 PRO A N 1
ATOM 4776 C CA . PRO A 1 619 ? -15.608 -0.924 25.605 1.00 95.88 619 PRO A CA 1
ATOM 4777 C C . PRO A 1 619 ? -15.177 -2.090 26.507 1.00 95.88 619 PRO A C 1
ATOM 4779 O O . PRO A 1 619 ? -14.629 -1.858 27.583 1.00 95.88 619 PRO A O 1
ATOM 4782 N N . GLU A 1 620 ? -15.410 -3.336 26.086 1.00 95.25 620 GLU A N 1
ATOM 4783 C CA . GLU A 1 620 ? -15.000 -4.522 26.845 1.00 95.25 620 GLU A CA 1
ATOM 4784 C C . GLU A 1 620 ? -13.503 -4.809 26.710 1.00 95.25 620 GLU A C 1
ATOM 4786 O O . GLU A 1 620 ? -12.853 -5.109 27.713 1.00 95.25 620 GLU A O 1
ATOM 4791 N N . ASP A 1 621 ? -12.939 -4.657 25.509 1.00 93.94 621 ASP A N 1
ATOM 4792 C CA . ASP A 1 621 ? -11.491 -4.781 25.297 1.00 93.94 621 ASP A CA 1
ATOM 4793 C C . ASP A 1 621 ? -10.728 -3.745 26.139 1.00 93.94 621 ASP A C 1
ATOM 4795 O O . ASP A 1 621 ? -9.766 -4.081 26.827 1.00 93.94 621 ASP A O 1
ATOM 4799 N N . MET A 1 622 ? -11.215 -2.502 26.176 1.00 92.75 622 MET A N 1
ATOM 4800 C CA . MET A 1 622 ? -10.645 -1.422 26.985 1.00 92.75 622 MET A CA 1
ATOM 4801 C C . MET A 1 622 ? -10.720 -1.709 28.490 1.00 92.75 622 MET A C 1
ATOM 4803 O O . MET A 1 622 ? -9.754 -1.465 29.215 1.00 92.75 622 MET A O 1
ATOM 4807 N N . ARG A 1 623 ? -11.846 -2.253 28.980 1.00 91.50 623 ARG A N 1
ATOM 4808 C CA . ARG A 1 623 ? -11.977 -2.679 30.386 1.00 91.50 623 ARG A CA 1
ATOM 4809 C C . ARG A 1 623 ? -11.024 -3.820 30.726 1.00 91.50 623 ARG A C 1
ATOM 4811 O O . ARG A 1 623 ? -10.376 -3.770 31.768 1.00 91.50 623 ARG A O 1
ATOM 4818 N N . SER A 1 624 ? -10.934 -4.820 29.852 1.00 89.81 624 SER A N 1
ATOM 4819 C CA . SER A 1 624 ? -10.055 -5.980 30.033 1.00 89.81 624 SER A CA 1
ATOM 4820 C C . SER A 1 624 ? -8.590 -5.553 30.092 1.00 89.81 624 SER A C 1
ATOM 4822 O O . SER A 1 624 ? -7.869 -5.927 31.013 1.00 89.81 624 SER A O 1
ATOM 4824 N N . MET A 1 625 ? -8.183 -4.677 29.176 1.00 85.81 625 MET A N 1
ATOM 4825 C CA . MET A 1 625 ? -6.845 -4.094 29.136 1.00 85.81 625 MET A CA 1
ATOM 4826 C C . MET A 1 625 ? -6.529 -3.274 30.388 1.00 85.81 625 MET A C 1
ATOM 4828 O O . MET A 1 625 ? -5.463 -3.421 30.982 1.00 85.81 625 MET A O 1
ATOM 4832 N N . GLN A 1 626 ? -7.465 -2.436 30.843 1.00 85.19 626 GLN A N 1
ATOM 4833 C CA . GLN A 1 626 ? -7.295 -1.682 32.083 1.00 85.19 626 GLN A CA 1
ATOM 4834 C C . GLN A 1 626 ? -7.135 -2.610 33.297 1.00 85.19 626 GLN A C 1
ATOM 4836 O O . GLN A 1 626 ? -6.311 -2.331 34.171 1.00 85.19 626 GLN A O 1
ATOM 4841 N N . ALA A 1 627 ? -7.904 -3.701 33.361 1.00 87.31 627 ALA A N 1
ATOM 4842 C CA . ALA A 1 627 ? -7.797 -4.688 34.430 1.00 87.31 627 ALA A CA 1
ATOM 4843 C C . ALA A 1 627 ? -6.426 -5.383 34.424 1.00 87.31 627 ALA A C 1
ATOM 4845 O O . ALA A 1 627 ? -5.808 -5.518 35.479 1.00 87.31 627 ALA A O 1
ATOM 4846 N N . GLU A 1 628 ? -5.915 -5.745 33.246 1.00 84.50 628 GLU A N 1
ATOM 4847 C CA . GLU A 1 628 ? -4.584 -6.335 33.087 1.00 84.50 628 GLU A CA 1
ATOM 4848 C C . GLU A 1 628 ? -3.465 -5.366 33.504 1.00 84.50 628 GLU A C 1
ATOM 4850 O O . GLU A 1 628 ? -2.557 -5.750 34.244 1.00 84.50 628 GLU A O 1
ATOM 4855 N N . ILE A 1 629 ? -3.542 -4.091 33.104 1.00 81.75 629 ILE A N 1
ATOM 4856 C CA . ILE A 1 629 ? -2.571 -3.056 33.503 1.00 81.75 629 ILE A CA 1
ATOM 4857 C C . ILE A 1 629 ? -2.520 -2.914 35.030 1.00 81.75 629 ILE A C 1
ATOM 4859 O O . ILE A 1 629 ? -1.430 -2.845 35.607 1.00 81.75 629 ILE A O 1
ATOM 4863 N N . VAL A 1 630 ? -3.689 -2.895 35.683 1.00 82.44 630 VAL A N 1
ATOM 4864 C CA . VAL A 1 630 ? -3.806 -2.822 37.149 1.00 82.44 630 VAL A CA 1
ATOM 4865 C C . VAL A 1 630 ? -3.219 -4.070 37.802 1.00 82.44 630 VAL A C 1
ATOM 4867 O O . VAL A 1 630 ? -2.427 -3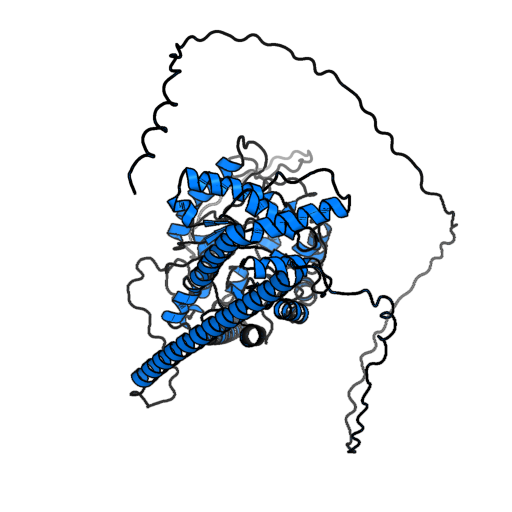.950 38.734 1.00 82.44 630 VAL A O 1
ATOM 4870 N N . GLN A 1 631 ? -3.554 -5.259 37.297 1.00 84.25 631 GLN A N 1
ATOM 4871 C CA . GLN A 1 631 ? -3.047 -6.526 37.826 1.00 84.25 631 GLN A CA 1
ATOM 4872 C C . GLN A 1 631 ? -1.519 -6.622 37.719 1.00 84.25 631 GLN A C 1
ATOM 4874 O O . GLN A 1 631 ? -0.858 -7.080 38.649 1.00 84.25 631 GLN A O 1
ATOM 4879 N N . ASN A 1 632 ? -0.951 -6.144 36.613 1.00 81.88 632 ASN A N 1
ATOM 4880 C CA . ASN A 1 632 ? 0.481 -6.218 36.345 1.00 81.88 632 ASN A CA 1
ATOM 4881 C C . ASN A 1 632 ? 1.294 -5.109 37.036 1.00 81.88 632 ASN A C 1
ATOM 4883 O O . ASN A 1 632 ? 2.508 -5.054 36.855 1.00 81.88 632 ASN A O 1
ATOM 4887 N N . SER A 1 633 ? 0.659 -4.223 37.819 1.00 76.44 633 SER A N 1
ATOM 4888 C CA . SER A 1 633 ? 1.300 -3.067 38.475 1.00 76.44 633 SER A CA 1
ATOM 4889 C C . SER A 1 633 ? 2.097 -2.170 37.513 1.00 76.44 633 SER A C 1
ATOM 4891 O O . SER A 1 633 ? 3.029 -1.484 37.930 1.00 76.44 633 SER A O 1
ATOM 4893 N N . ARG A 1 634 ? 1.770 -2.187 36.210 1.00 62.78 634 ARG A N 1
ATOM 4894 C CA . ARG A 1 634 ? 2.645 -1.618 35.173 1.00 62.78 634 ARG A CA 1
ATOM 4895 C C . ARG A 1 634 ? 2.536 -0.102 34.998 1.00 62.78 634 ARG A C 1
ATOM 4897 O O . ARG A 1 634 ? 3.467 0.456 34.441 1.00 62.78 634 ARG A O 1
ATOM 4904 N N . THR A 1 635 ? 1.512 0.582 35.523 1.00 56.41 635 THR A N 1
ATOM 4905 C CA . THR A 1 635 ? 1.467 2.065 35.609 1.00 56.41 635 THR A CA 1
ATOM 4906 C C . THR A 1 635 ? 0.281 2.573 36.451 1.00 56.41 635 THR A C 1
ATOM 4908 O O . THR A 1 635 ? -0.777 1.946 36.416 1.00 56.41 635 THR A O 1
ATOM 4911 N N . PRO A 1 636 ? 0.383 3.753 37.105 1.00 47.28 636 PRO A N 1
ATOM 4912 C CA . PRO A 1 636 ? -0.737 4.439 37.770 1.00 47.28 636 PRO A CA 1
ATOM 4913 C C . PRO A 1 636 ? -1.682 5.201 36.817 1.00 47.28 636 PRO A C 1
ATOM 4915 O O . PRO A 1 636 ? -2.665 5.784 37.272 1.00 47.28 636 PRO A O 1
ATOM 4918 N N . ASN A 1 637 ? -1.418 5.211 35.504 1.00 48.31 637 ASN A N 1
ATOM 4919 C CA . ASN A 1 637 ? -2.274 5.871 34.516 1.00 48.31 637 ASN A CA 1
ATOM 4920 C C . ASN A 1 637 ? -3.534 5.033 34.267 1.00 48.31 637 ASN A C 1
ATOM 4922 O O . ASN A 1 637 ? -3.580 4.180 33.381 1.00 48.31 637 ASN A O 1
ATOM 4926 N N . VAL A 1 638 ? -4.558 5.264 35.085 1.00 57.28 638 VAL A N 1
ATOM 4927 C CA . VAL A 1 638 ? -5.911 4.756 34.854 1.00 57.28 638 VAL A CA 1
ATOM 4928 C C . VAL A 1 638 ? -6.451 5.439 33.599 1.00 57.28 638 VAL A C 1
ATOM 4930 O O . VAL A 1 638 ? -6.507 6.668 33.532 1.00 57.28 638 VAL A O 1
ATOM 4933 N N . TRP A 1 639 ? -6.843 4.665 32.590 1.00 53.44 639 TRP A N 1
ATOM 4934 C CA . TRP A 1 639 ? -7.573 5.207 31.452 1.00 53.44 639 TRP A CA 1
ATOM 4935 C C . TRP A 1 639 ? -8.877 5.825 31.976 1.00 53.44 639 TRP A C 1
ATOM 4937 O O . TRP A 1 639 ? -9.550 5.192 32.794 1.00 53.44 639 TRP A O 1
ATOM 4947 N N . PRO A 1 640 ? -9.271 7.032 31.525 1.00 52.94 640 PRO A N 1
ATOM 4948 C CA . PRO A 1 640 ? -10.524 7.628 31.967 1.00 52.94 640 PRO A CA 1
ATOM 4949 C C . PRO A 1 640 ? -11.665 6.645 31.707 1.00 52.94 640 PRO A C 1
ATOM 4951 O O . PRO A 1 640 ? -11.708 6.056 30.617 1.00 52.94 640 PRO A O 1
ATOM 4954 N N . ALA A 1 641 ? -12.524 6.459 32.716 1.00 54.31 641 ALA A N 1
ATOM 4955 C CA . ALA A 1 641 ? -13.650 5.532 32.673 1.00 54.31 641 ALA A CA 1
ATOM 4956 C C . ALA A 1 641 ? -14.425 5.706 31.356 1.00 54.31 641 ALA A C 1
ATOM 4958 O O . ALA A 1 641 ? -14.718 6.836 30.962 1.00 54.31 641 ALA A O 1
ATOM 4959 N N . VAL A 1 642 ? -14.638 4.583 30.662 1.00 50.91 642 VAL A N 1
ATOM 4960 C CA . VAL A 1 642 ? -15.332 4.495 29.365 1.00 50.91 642 VAL A CA 1
ATOM 4961 C C . VAL A 1 642 ? -16.814 4.781 29.540 1.00 50.91 642 VAL A C 1
ATOM 4963 O O . VAL A 1 642 ? -17.392 4.215 30.498 1.00 50.91 642 VAL A O 1
#

Radius of gyration: 32.25 Å; chains: 1; bounding box: 106×105×86 Å

Sequence (642 aa):
MPRAWLAVARRAYATAVVPLSTSANEMPSNDMQVRDTGVQTDWHDPLPGGNASEPGSVTQSAPRDARPSPPAALQGLPSTNSAARQSVDRTSTQRRQFVRASTGDASALPGYARATQSSQNRSAQQLQQIRVRHQRQHSIAAAEAREAREESEAGGEARGSDATPKPRYVSAEVQTGIIPHHDIHNHSIGPGYSHTQIEDFTKTLAQNAYSQLQYFDKAGVKRFVWAPIPTVIVHGKVMLLDPCGNHDHEHDHAHGAGGEGSSSTAAVGSDSTAPQPHGATHADGKPKIATSTYYMNEEYRGGKDMTGEAFDRITSTGVQAYNTSVDWQVGKAHEELAREHPEAAKRIYPSITGVNLADANSVHYVLRLKKEFPNRFFIVGEATSYKEFVDKQNVNYKHIDFSPEAPLNDLLRFLGRAGMPFEWHCDSSDAERCIKEGMPGQGEHRAGIEAMVERHGNTSFIHAHVGGLGKYGPPGDDHEEWIDAMMTKHPHYKVDISWDVVAENYSPHSRLPDNHPGKPADEAARKARIERLATVIRKHPDRFIMGSDALVTRNPESISATYNLYANRPGGGMDPAGKLGLFDYLPPKILTKVLSGNFETVLDKAEADGRRYEAEVMPEDMRSMQAEIVQNSRTPNVWPAV

Foldseek 3Di:
DDDDPPPPPPPPPDDDDDDDDDDDDDDDDDDDDDDDDDDDDDDDDDDDDDDDDDDDDDDDDDDDDDDDDDDDDDDDDDDDDDDDDDDDDDDDDDDDDDDDDDPDDPDDDPPPVVVVVVVVVVVVVVVVVVVVVVVVVVVVVVVVVVVVVVVVVVPPPDPDDPDDPDQDPDDDPCPLLADAFAAAAAQALEPLDDPDDDPDLLQVSLVSLVVLVVLCVSLNHQAYEHAHAQKDFDDDPSQNDPFVADPPPPPPPPPDDDDDDDDDDDDDDDDDDDDDPDQDADPVRHRPRPPQHQQAGVCVVNVDAFALVRLVVSLVRAAMEGHLCVLVSVLSNLVVNCVVPVSSSVRYQYERARQDLQDLCSVVSVLVSCVVRPLRYLAHDPHEAQARSPLSNYPHDHGQDLDPPGSNLVVLLSQLQLLYAYEYAHAQFHLSCCNHVVDAGPRPCLVSVLSNLVSRLSHQYEYEALNHHHLSHQDDPCSLVSSLVSCVVRVSAAYENEDLSSLLLLALADPDDPPDPCRVVSSVVSVVVLLSNLVSCVVVLLRYAYHHNQSHSPHSCSRNSSVCRQQVQVVSHHDPVNDGHSLSSHDPVSSRSHRHVNVCVSRVSSSVSNNVCSVPPSLVVLVVVLVVCVVVVVDPDRDPRD

Secondary structure (DSSP, 8-state):
----SSSSTTSSS-------------PPP---PPP----------PPPP-------------------PPPP-------------------------------------TTHHHHHHHHHHHHHHHHHHHHHHHHHHHHHHHHHHHHHHHHHHHTTT-------PPP-PPPS--TTSPPPEEESSB--S-----SS--S-HHHHHHHHHHHHHHHHHHTTEEEEEE----EEEEES-------S-----------------------------PPP--PPBPTTS-B------SSS-HHHHTTPPPPHHHHHHHHHH-EEEE-TTHHHHHHHHHHHHHHH-HHHHTTEEEEE----TT-TTHHHHHHHHHHHSTTT--EEEEEEES-TTHHHHBSS--S---STTSTHHHHHHHHHHHT--EEEEE-SS-HHHHHHHT-----TTHHHHHHHHHHTTTSPEEEHHHHH--SSSPPPTTHHHHHHHHHHH-TTEEEE---HHHHGGGSSS-SS-TT-TTHHHHHHHHHHHHHHHHHHHHHSTTSEE----BSS-SSHHHHHHHHHHHHT-GGGSPPTT-PPPGGGGS-HHHHHIIIIIHHHHHHHHHHHHHHHHHHHTHHHHHHHHHHHHHHTT--S-PPPP-